Protein AF-0000000067175790 (afdb_homodimer)

Radius of gyration: 25.43 Å; Cα contacts (8 Å, |Δi|>4): 1357; chains: 2; bounding box: 75×82×60 Å

InterPro domains:
  IPR002818 DJ-1/PfpI [PF01965] (13-188)
  IPR009057 Homedomain-like superfamily [SSF46689] (230-277)
  IPR009057 Homedomain-like superfamily [SSF46689] (280-329)
  IPR018060 AraC-like, DNA binding HTH domain [PF12833] (250-328)
  IPR018060 AraC-like, DNA binding HTH domain [PS01124] (231-329)
  IPR018060 AraC-like, DNA binding HTH domain [SM00342] (244-327)
  IPR029062 Class I glutamine amidotransferase-like [G3DSA:3.40.50.880] (9-217)
  IPR029062 Class I glutamine amidotransferase-like [SSF52317] (13-213)
  IPR052158 Isonitrile Hydratase and Quaternary Amine Regulator [PTHR43130] (12-290)

Structure (mmCIF, N/CA/C/O backbone):
data_AF-0000000067175790-model_v1
#
loop_
_entity.id
_entity.type
_entity.pdbx_description
1 polymer 'Transcriptional regulator, AraC family protein'
#
loop_
_atom_site.group_PDB
_atom_site.id
_atom_site.type_symbol
_atom_site.label_atom_id
_atom_site.label_alt_id
_atom_site.label_comp_id
_atom_site.label_asym_id
_atom_site.label_entity_id
_atom_site.label_seq_id
_atom_site.pdbx_PDB_ins_code
_atom_site.Cartn_x
_atom_site.Cartn_y
_atom_site.Cartn_z
_atom_site.occupancy
_atom_site.B_iso_or_equiv
_atom_site.auth_seq_id
_atom_site.auth_comp_id
_atom_site.auth_asym_id
_atom_site.auth_atom_id
_atom_site.pdbx_PDB_model_num
ATOM 1 N N . MET A 1 1 ? 42.75 30.438 -9.969 1 26.45 1 MET A N 1
ATOM 2 C CA . MET A 1 1 ? 42.438 29.078 -10.398 1 26.45 1 MET A CA 1
ATOM 3 C C . MET A 1 1 ? 41.281 28.5 -9.562 1 26.45 1 MET A C 1
ATOM 5 O O . MET A 1 1 ? 41.438 28.312 -8.352 1 26.45 1 MET A O 1
ATOM 9 N N . SER A 1 2 ? 40 28.797 -9.852 1 29.39 2 SER A N 1
ATOM 10 C CA . SER A 1 2 ? 38.781 28.609 -9.078 1 29.39 2 SER A CA 1
ATOM 11 C C . SER A 1 2 ? 38.531 27.141 -8.789 1 29.39 2 SER A C 1
ATOM 13 O O . SER A 1 2 ? 38.562 26.312 -9.703 1 29.39 2 SER A O 1
ATOM 15 N N . ARG A 1 3 ? 39.031 26.641 -7.672 1 29.66 3 ARG A N 1
ATOM 16 C CA . ARG A 1 3 ? 38.75 25.281 -7.246 1 29.66 3 ARG A CA 1
ATOM 17 C C . ARG A 1 3 ? 37.281 24.922 -7.504 1 29.66 3 ARG A C 1
ATOM 19 O O . ARG A 1 3 ? 36.375 25.422 -6.828 1 29.66 3 ARG A O 1
ATOM 26 N N . VAL A 1 4 ? 36.969 24.703 -8.727 1 30.41 4 VAL A N 1
ATOM 27 C CA . VAL A 1 4 ? 35.656 24.109 -8.992 1 30.41 4 VAL A CA 1
ATOM 28 C C . VAL A 1 4 ? 35.438 22.922 -8.07 1 30.41 4 VAL A C 1
ATOM 30 O O . VAL A 1 4 ? 36.219 21.969 -8.078 1 30.41 4 VAL A O 1
ATOM 33 N N . PHE A 1 5 ? 35.062 23.172 -6.832 1 32.03 5 PHE A N 1
ATOM 34 C CA . PHE A 1 5 ? 34.594 22.078 -5.992 1 32.03 5 PHE A CA 1
ATOM 35 C C . PHE A 1 5 ? 33.781 21.078 -6.805 1 32.03 5 PHE A C 1
ATOM 37 O O . PHE A 1 5 ? 32.719 21.438 -7.352 1 32.03 5 PHE A O 1
ATOM 44 N N . ASP A 1 6 ? 34.375 20.359 -7.629 1 36.12 6 ASP A N 1
ATOM 45 C CA . ASP A 1 6 ? 33.719 19.234 -8.273 1 36.12 6 ASP A CA 1
ATOM 46 C C . ASP A 1 6 ? 32.75 18.531 -7.312 1 36.12 6 ASP A C 1
ATOM 48 O O . ASP A 1 6 ? 33.188 17.891 -6.352 1 36.12 6 ASP A O 1
ATOM 52 N N . THR A 1 7 ? 31.844 19.172 -6.68 1 39.25 7 THR A N 1
ATOM 53 C CA . THR A 1 7 ? 30.859 18.547 -5.805 1 39.25 7 THR A CA 1
ATOM 54 C C . THR A 1 7 ? 30.406 17.203 -6.367 1 39.25 7 THR A C 1
ATOM 56 O O . THR A 1 7 ? 29.75 17.141 -7.41 1 39.25 7 THR A O 1
ATOM 59 N N . GLU A 1 8 ? 31.203 16.234 -6.465 1 45.78 8 GLU A N 1
ATOM 60 C CA . GLU A 1 8 ? 30.828 14.867 -6.828 1 45.78 8 GLU A CA 1
ATOM 61 C C . GLU A 1 8 ? 29.422 14.523 -6.324 1 45.78 8 GLU A C 1
ATOM 63 O O . GLU A 1 8 ? 29.172 14.562 -5.121 1 45.78 8 GLU A O 1
ATOM 68 N N . VAL A 1 9 ? 28.484 14.914 -6.934 1 51.66 9 VAL A N 1
ATOM 69 C CA . VAL A 1 9 ? 27.094 14.664 -6.582 1 51.66 9 VAL A CA 1
ATOM 70 C C . VAL A 1 9 ? 26.875 13.18 -6.328 1 51.66 9 VAL A C 1
ATOM 72 O O . VAL A 1 9 ? 27.062 12.352 -7.227 1 51.66 9 VAL A O 1
ATOM 75 N N . VAL A 1 10 ? 27.078 12.562 -5.062 1 71.31 10 VAL A N 1
ATOM 76 C CA . VAL A 1 10 ? 26.984 11.164 -4.664 1 71.31 10 VAL A CA 1
ATOM 77 C C . VAL A 1 10 ? 25.531 10.797 -4.379 1 71.31 10 VAL A C 1
ATOM 79 O O . VAL A 1 10 ? 24.766 11.625 -3.875 1 71.31 10 VAL A O 1
ATOM 82 N N . THR A 1 11 ? 25.031 9.672 -4.961 1 87.94 11 THR A N 1
ATOM 83 C CA . THR A 1 11 ? 23.719 9.125 -4.703 1 87.94 11 THR A CA 1
ATOM 84 C C . THR A 1 11 ? 23.484 8.938 -3.205 1 87.94 11 THR A C 1
ATOM 86 O O . THR A 1 11 ? 24.438 8.844 -2.434 1 87.94 11 THR A O 1
ATOM 89 N N . ARG A 1 12 ? 22.359 9.125 -2.746 1 95.31 12 ARG A N 1
ATOM 90 C CA . ARG A 1 12 ? 22 8.867 -1.358 1 95.31 12 ARG A CA 1
ATOM 91 C C . ARG A 1 12 ? 21.859 7.375 -1.098 1 95.31 12 ARG A C 1
ATOM 93 O O . ARG A 1 12 ? 21.016 6.707 -1.711 1 95.31 12 ARG A O 1
ATOM 100 N N . SER A 1 13 ? 22.672 6.879 -0.201 1 97.12 13 SER A N 1
ATOM 101 C CA . SER A 1 13 ? 22.641 5.461 0.135 1 97.12 13 SER A CA 1
ATOM 102 C C . SER A 1 13 ? 21.547 5.152 1.146 1 97.12 13 SER A C 1
ATOM 104 O O . SER A 1 13 ? 21.531 5.699 2.252 1 97.12 13 SER A O 1
ATOM 106 N N . VAL A 1 14 ? 20.578 4.32 0.778 1 98.19 14 VAL A N 1
ATOM 107 C CA . VAL A 1 14 ? 19.531 3.828 1.665 1 98.19 14 VAL A CA 1
ATOM 108 C C . VAL A 1 14 ? 19.781 2.363 2.008 1 98.19 14 VAL A C 1
ATOM 110 O O . VAL A 1 14 ? 19.844 1.512 1.118 1 98.19 14 VAL A O 1
ATOM 113 N N . VAL A 1 15 ? 19.938 2.047 3.303 1 98.06 15 VAL A N 1
ATOM 114 C CA . VAL A 1 15 ? 20.172 0.677 3.75 1 98.06 15 VAL A CA 1
ATOM 115 C C . VAL A 1 15 ? 18.953 0.162 4.5 1 98.06 15 VAL A C 1
ATOM 117 O O . VAL A 1 15 ? 18.562 0.715 5.531 1 98.06 15 VAL A O 1
ATOM 120 N N . ILE A 1 16 ? 18.328 -0.859 3.977 1 98.31 16 ILE A N 1
ATOM 121 C CA . ILE A 1 16 ? 17.25 -1.564 4.66 1 98.31 16 ILE A CA 1
ATOM 122 C C . ILE A 1 16 ? 17.812 -2.766 5.414 1 98.31 16 ILE A C 1
ATOM 124 O O . ILE A 1 16 ? 18.422 -3.656 4.809 1 98.31 16 ILE A O 1
ATOM 128 N N . LEU A 1 17 ? 17.609 -2.785 6.707 1 97.44 17 LEU A N 1
ATOM 129 C CA . LEU A 1 17 ? 18.156 -3.84 7.547 1 97.44 17 LEU A CA 1
ATOM 130 C C . LEU A 1 17 ? 17.219 -5.027 7.633 1 97.44 17 LEU A C 1
ATOM 132 O O . LEU A 1 17 ? 16.188 -4.957 8.305 1 97.44 17 LEU A O 1
ATOM 136 N N . GLY A 1 18 ? 17.625 -6.109 7.016 1 97 18 GLY A N 1
ATOM 137 C CA . GLY A 1 18 ? 16.859 -7.336 7.082 1 97 18 GLY A CA 1
ATOM 138 C C . GLY A 1 18 ? 17.312 -8.273 8.18 1 97 18 GLY A C 1
ATOM 139 O O . GLY A 1 18 ? 18.453 -8.188 8.641 1 97 18 GLY A O 1
ATOM 140 N N . TYR A 1 19 ? 16.453 -9.109 8.602 1 96.38 19 TYR A N 1
ATOM 141 C CA . TYR A 1 19 ? 16.703 -10.188 9.547 1 96.38 19 TYR A CA 1
ATOM 142 C C . TYR A 1 19 ? 15.672 -11.297 9.391 1 96.38 19 TYR A C 1
ATOM 144 O O . TYR A 1 19 ? 14.727 -11.172 8.609 1 96.38 19 TYR A O 1
ATOM 152 N N . SER A 1 20 ? 15.914 -12.414 10.094 1 95.56 20 SER A N 1
ATOM 153 C CA . SER A 1 20 ? 14.945 -13.508 10.047 1 95.56 20 SER A CA 1
ATOM 154 C C . SER A 1 20 ? 13.625 -13.102 10.688 1 95.56 20 SER A C 1
ATOM 156 O O . SER A 1 20 ? 13.602 -12.562 11.797 1 95.56 20 SER A O 1
ATOM 158 N N . GLY A 1 21 ? 12.562 -13.312 9.93 1 95.75 21 GLY A N 1
ATOM 159 C CA . GLY A 1 21 ? 11.242 -13.016 10.461 1 95.75 21 GLY A CA 1
ATOM 160 C C . GLY A 1 21 ? 10.766 -11.617 10.117 1 95.75 21 GLY A C 1
ATOM 161 O O . GLY A 1 21 ? 9.867 -11.086 10.773 1 95.75 21 GLY A O 1
ATOM 162 N N . VAL A 1 22 ? 11.375 -11 9.109 1 96.75 22 VAL A N 1
ATOM 163 C CA . VAL A 1 22 ? 10.953 -9.664 8.695 1 96.75 22 VAL A CA 1
ATOM 164 C C . VAL A 1 22 ? 9.57 -9.734 8.062 1 96.75 22 VAL A C 1
ATOM 166 O O . VAL A 1 22 ? 9.156 -10.789 7.57 1 96.75 22 VAL A O 1
ATOM 169 N N . GLN A 1 23 ? 8.789 -8.656 8.219 1 96.88 23 GLN A N 1
ATOM 170 C CA . GLN A 1 23 ? 7.57 -8.477 7.43 1 96.88 23 GLN A CA 1
ATOM 171 C C . GLN A 1 23 ? 7.891 -7.992 6.02 1 96.88 23 GLN A C 1
ATOM 173 O O . GLN A 1 23 ? 8.508 -6.938 5.844 1 96.88 23 GLN A O 1
ATOM 178 N N . ALA A 1 24 ? 7.48 -8.703 5.059 1 97.44 24 ALA A N 1
ATOM 179 C CA . ALA A 1 24 ? 7.914 -8.461 3.686 1 97.44 24 ALA A CA 1
ATOM 180 C C . ALA A 1 24 ? 7.535 -7.055 3.232 1 97.44 24 ALA A C 1
ATOM 182 O O . ALA A 1 24 ? 8.383 -6.305 2.74 1 97.44 24 ALA A O 1
ATOM 183 N N . LEU A 1 25 ? 6.324 -6.645 3.453 1 96.25 25 LEU A N 1
ATOM 184 C CA . LEU A 1 25 ? 5.84 -5.352 2.979 1 96.25 25 LEU A CA 1
ATOM 185 C C . LEU A 1 25 ? 6.535 -4.211 3.711 1 96.25 25 LEU A C 1
ATOM 187 O O . LEU A 1 25 ? 6.648 -3.104 3.182 1 96.25 25 LEU A O 1
ATOM 191 N N . ASP A 1 26 ? 7.027 -4.449 4.961 1 97.38 26 ASP A N 1
ATOM 192 C CA . ASP A 1 26 ? 7.773 -3.436 5.699 1 97.38 26 ASP A CA 1
ATOM 193 C C . ASP A 1 26 ? 9.07 -3.076 4.977 1 97.38 26 ASP A C 1
ATOM 195 O O . ASP A 1 26 ? 9.578 -1.96 5.117 1 97.38 26 ASP A O 1
ATOM 199 N N . LEU A 1 27 ? 9.531 -4.039 4.324 1 96.5 27 LEU A N 1
ATOM 200 C CA . LEU A 1 27 ? 10.812 -3.904 3.635 1 96.5 27 LEU A CA 1
ATOM 201 C C . LEU A 1 27 ? 10.609 -3.441 2.197 1 96.5 27 LEU A C 1
ATOM 203 O O . LEU A 1 27 ? 11.242 -2.48 1.754 1 96.5 27 LEU A O 1
ATOM 207 N N . VAL A 1 28 ? 9.742 -4.059 1.49 1 97.69 28 VAL A N 1
ATOM 208 C CA . VAL A 1 28 ? 9.594 -3.885 0.05 1 97.69 28 VAL A CA 1
ATOM 209 C C . VAL A 1 28 ? 8.875 -2.564 -0.237 1 97.69 28 VAL A C 1
ATOM 211 O O . VAL A 1 28 ? 9.164 -1.901 -1.237 1 97.69 28 VAL A O 1
ATOM 214 N N . GLY A 1 29 ? 7.945 -2.146 0.664 1 96.5 29 GLY A N 1
ATOM 215 C CA . GLY A 1 29 ? 7.281 -0.863 0.498 1 96.5 29 GLY A CA 1
ATOM 216 C C . GLY A 1 29 ? 8.25 0.29 0.32 1 96.5 29 GLY A C 1
ATOM 217 O O . GLY A 1 29 ? 8.312 0.897 -0.751 1 96.5 29 GLY A O 1
ATOM 218 N N . PRO A 1 30 ? 9.047 0.561 1.357 1 97.69 30 PRO A N 1
ATOM 219 C CA . PRO A 1 30 ? 10.047 1.625 1.237 1 97.69 30 PRO A CA 1
ATOM 220 C C . PRO A 1 30 ? 11.039 1.376 0.104 1 97.69 30 PRO A C 1
ATOM 222 O O . PRO A 1 30 ? 11.445 2.316 -0.585 1 97.69 30 PRO A O 1
ATOM 225 N N . PHE A 1 31 ? 11.438 0.1 -0.126 1 98.19 31 PHE A N 1
ATOM 226 C CA . PHE A 1 31 ? 12.375 -0.236 -1.193 1 98.19 31 PHE A CA 1
ATOM 227 C C . PHE A 1 31 ? 11.859 0.267 -2.539 1 98.19 31 PHE A C 1
ATOM 229 O O . PHE A 1 31 ? 12.586 0.954 -3.264 1 98.19 31 PHE A O 1
ATOM 236 N N . ASP A 1 32 ? 10.617 -0.048 -2.854 1 97.06 32 ASP A N 1
ATOM 237 C CA . ASP A 1 32 ? 10.047 0.306 -4.152 1 97.06 32 ASP A CA 1
ATOM 238 C C . ASP A 1 32 ? 9.82 1.812 -4.258 1 97.06 32 ASP A C 1
ATOM 240 O O . ASP A 1 32 ? 9.922 2.385 -5.348 1 97.06 32 ASP A O 1
ATOM 244 N N . VAL A 1 33 ? 9.531 2.49 -3.125 1 96.06 33 VAL A N 1
ATOM 245 C CA . VAL A 1 33 ? 9.367 3.938 -3.162 1 96.06 33 VAL A CA 1
ATOM 246 C C . VAL A 1 33 ? 10.695 4.605 -3.496 1 96.06 33 VAL A C 1
ATOM 248 O O . VAL A 1 33 ? 10.781 5.398 -4.438 1 96.06 33 VAL A O 1
ATOM 251 N N . PHE A 1 34 ? 11.773 4.277 -2.787 1 98.12 34 PHE A N 1
ATOM 252 C CA . PHE A 1 34 ? 13.062 4.918 -3 1 98.12 34 PHE A CA 1
ATOM 253 C C . PHE A 1 34 ? 13.625 4.566 -4.375 1 98.12 34 PHE A C 1
ATOM 255 O O . PHE A 1 34 ? 14.18 5.422 -5.062 1 98.12 34 PHE A O 1
ATOM 262 N N . THR A 1 35 ? 13.5 3.328 -4.75 1 97.69 35 THR A N 1
ATOM 263 C CA . THR A 1 35 ? 14.023 2.941 -6.055 1 97.69 35 THR A CA 1
ATOM 264 C C . THR A 1 35 ? 13.172 3.52 -7.18 1 97.69 35 THR A C 1
ATOM 266 O O . THR A 1 35 ? 13.688 3.852 -8.25 1 97.69 35 THR A O 1
ATOM 269 N N . GLY A 1 36 ? 11.812 3.576 -6.93 1 95.75 36 GLY A N 1
ATOM 270 C CA . GLY A 1 36 ? 10.969 4.277 -7.883 1 95.75 36 GLY A CA 1
ATOM 271 C C . GLY A 1 36 ? 11.375 5.723 -8.094 1 95.75 36 GLY A C 1
ATOM 272 O O . GLY A 1 36 ? 11.406 6.203 -9.227 1 95.75 36 GLY A O 1
ATOM 273 N N . ALA A 1 37 ? 11.672 6.402 -7.023 1 96.06 37 ALA A N 1
ATOM 274 C CA . ALA A 1 37 ? 12.156 7.777 -7.113 1 96.06 37 ALA A CA 1
ATOM 275 C C . ALA A 1 37 ? 13.469 7.848 -7.887 1 96.06 37 ALA A C 1
ATOM 277 O O . ALA A 1 37 ? 13.672 8.75 -8.711 1 96.06 37 ALA A O 1
ATOM 278 N N . ALA A 1 38 ? 14.336 6.887 -7.637 1 96.81 38 ALA A N 1
ATOM 279 C CA . ALA A 1 38 ? 15.625 6.848 -8.328 1 96.81 38 ALA A CA 1
ATOM 280 C C . ALA A 1 38 ? 15.438 6.699 -9.836 1 96.81 38 ALA A C 1
ATOM 282 O O . ALA A 1 38 ? 16.094 7.379 -10.617 1 96.81 38 ALA A O 1
ATOM 283 N N . LEU A 1 39 ? 14.57 5.816 -10.211 1 94.25 39 LEU A N 1
ATOM 284 C CA . LEU A 1 39 ? 14.297 5.598 -11.625 1 94.25 39 LEU A CA 1
ATOM 285 C C . LEU A 1 39 ? 13.711 6.855 -12.266 1 94.25 39 LEU A C 1
ATOM 287 O O . LEU A 1 39 ? 14.086 7.223 -13.383 1 94.25 39 LEU A O 1
ATOM 291 N N . TRP A 1 40 ? 12.797 7.469 -11.547 1 90.62 40 TRP A N 1
ATOM 292 C CA . TRP A 1 40 ? 12.195 8.695 -12.062 1 90.62 40 TRP A CA 1
ATOM 293 C C . TRP A 1 40 ? 13.242 9.781 -12.25 1 90.62 40 TRP A C 1
ATOM 295 O O . TRP A 1 40 ? 13.281 10.438 -13.297 1 90.62 40 TRP A O 1
ATOM 305 N N . LEU A 1 41 ? 14.078 9.945 -11.297 1 92.75 41 LEU A N 1
ATOM 306 C CA . LEU A 1 41 ? 15.125 10.969 -11.344 1 92.75 41 LEU A CA 1
ATOM 307 C C . LEU A 1 41 ? 16.109 10.68 -12.469 1 92.75 41 LEU A C 1
ATOM 309 O O . LEU A 1 41 ? 16.562 11.602 -13.156 1 92.75 41 LEU A O 1
ATOM 313 N N . ALA A 1 42 ? 16.453 9.453 -12.617 1 92.31 42 ALA A N 1
ATOM 314 C CA . ALA A 1 42 ? 17.328 9.07 -13.719 1 92.31 42 ALA A CA 1
ATOM 315 C C . ALA A 1 42 ? 16.703 9.453 -15.062 1 92.31 42 ALA A C 1
ATOM 317 O O . ALA A 1 42 ? 17.406 9.914 -15.969 1 92.31 42 ALA A O 1
ATOM 318 N N . GLY A 1 43 ? 15.414 9.203 -15.203 1 89.19 43 GLY A N 1
ATOM 319 C CA . GLY A 1 43 ? 14.719 9.578 -16.422 1 89.19 43 GLY A CA 1
ATOM 320 C C . GLY A 1 43 ? 14.758 11.07 -16.688 1 89.19 43 GLY A C 1
ATOM 321 O O . GLY A 1 43 ? 14.617 11.508 -17.844 1 89.19 43 GLY A O 1
ATOM 322 N N . GLN A 1 44 ? 15.055 11.844 -15.625 1 86.44 44 GLN A N 1
ATOM 323 C CA . GLN A 1 44 ? 15.125 13.297 -15.742 1 86.44 44 GLN A CA 1
ATOM 324 C C . GLN A 1 44 ? 16.578 13.766 -15.844 1 86.44 44 GLN A C 1
ATOM 326 O O . GLN A 1 44 ? 16.844 14.969 -15.773 1 86.44 44 GLN A O 1
ATOM 331 N N . GLY A 1 45 ? 17.453 12.828 -15.914 1 89.75 45 GLY A N 1
ATOM 332 C CA . GLY A 1 45 ? 18.875 13.172 -15.992 1 89.75 45 GLY A CA 1
ATOM 333 C C . GLY A 1 45 ? 19.469 13.578 -14.656 1 89.75 45 GLY A C 1
ATOM 334 O O . GLY A 1 45 ? 20.5 14.25 -14.609 1 89.75 45 GLY A O 1
ATOM 335 N N . ARG A 1 46 ? 18.812 13.234 -13.586 1 91.56 46 ARG A N 1
ATOM 336 C CA . ARG A 1 46 ? 19.25 13.594 -12.242 1 91.56 46 ARG A CA 1
ATOM 337 C C . ARG A 1 46 ? 19.688 12.359 -11.461 1 91.56 46 ARG A C 1
ATOM 339 O O . ARG A 1 46 ? 19.406 12.25 -10.266 1 91.56 46 ARG A O 1
ATOM 346 N N . GLU A 1 47 ? 20.281 11.406 -12.109 1 89 47 GLU A N 1
ATOM 347 C CA . GLU A 1 47 ? 20.656 10.141 -11.5 1 89 47 GLU A CA 1
ATOM 348 C C . GLU A 1 47 ? 21.672 10.344 -10.375 1 89 47 GLU A C 1
ATOM 350 O O . GLU A 1 47 ? 21.719 9.555 -9.43 1 89 47 GLU A O 1
ATOM 355 N N . GLN A 1 48 ? 22.375 11.352 -10.414 1 87.5 48 GLN A N 1
ATOM 356 C CA . GLN A 1 48 ? 23.391 11.609 -9.406 1 87.5 48 GLN A CA 1
ATOM 357 C C . GLN A 1 48 ? 22.766 12.016 -8.078 1 87.5 48 GLN A C 1
ATOM 359 O O . GLN A 1 48 ? 23.422 11.945 -7.031 1 87.5 48 GLN A O 1
ATOM 364 N N . GLN A 1 49 ? 21.562 12.438 -8.094 1 87.38 49 GLN A N 1
ATOM 365 C CA . GLN A 1 49 ? 20.859 12.867 -6.891 1 87.38 49 GLN A CA 1
ATOM 366 C C . GLN A 1 49 ? 19.953 11.758 -6.367 1 87.38 49 GLN A C 1
ATOM 368 O O . GLN A 1 49 ? 19.266 11.945 -5.359 1 87.38 49 GLN A O 1
ATOM 373 N N . ALA A 1 50 ? 20.031 10.664 -7.031 1 93.38 50 ALA A N 1
ATOM 374 C CA . ALA A 1 50 ? 19.047 9.617 -6.754 1 93.38 50 ALA A CA 1
ATOM 375 C C . ALA A 1 50 ? 19.469 8.758 -5.57 1 93.38 50 ALA A C 1
ATOM 377 O O . ALA A 1 50 ? 20.312 9.172 -4.766 1 93.38 50 ALA A O 1
ATOM 378 N N . TYR A 1 51 ? 18.734 7.707 -5.348 1 97.31 51 TYR A N 1
ATOM 379 C CA . TYR A 1 51 ? 19 6.789 -4.246 1 97.31 51 TYR A CA 1
ATOM 380 C C . TYR A 1 51 ? 19.672 5.516 -4.746 1 97.31 51 TYR A C 1
ATOM 382 O O . TYR A 1 51 ? 19.406 5.066 -5.863 1 97.31 51 TYR A O 1
ATOM 390 N N . THR A 1 52 ? 20.594 4.992 -3.982 1 96.5 52 THR A N 1
ATOM 391 C CA . THR A 1 52 ? 21.031 3.602 -4.062 1 96.5 52 THR A CA 1
ATOM 392 C C . THR A 1 52 ? 20.531 2.809 -2.857 1 96.5 52 THR A C 1
ATOM 394 O O . THR A 1 52 ? 20.875 3.117 -1.716 1 96.5 52 THR A O 1
ATOM 397 N N . VAL A 1 53 ? 19.703 1.802 -3.123 1 97.69 53 VAL A N 1
ATOM 398 C CA . VAL A 1 53 ? 19.047 1.077 -2.041 1 97.69 53 VAL A CA 1
ATOM 399 C C . VAL A 1 53 ? 19.641 -0.323 -1.92 1 97.69 53 VAL A C 1
ATOM 401 O O . VAL A 1 53 ? 19.766 -1.043 -2.914 1 97.69 53 VAL A O 1
ATOM 404 N N . THR A 1 54 ? 19.969 -0.712 -0.726 1 96.19 54 THR A N 1
ATOM 405 C CA . THR A 1 54 ? 20.562 -2.025 -0.47 1 96.19 54 THR A CA 1
ATOM 406 C C . THR A 1 54 ? 19.828 -2.727 0.672 1 96.19 54 THR A C 1
ATOM 408 O O . THR A 1 54 ? 19.531 -2.109 1.694 1 96.19 54 THR A O 1
ATOM 411 N N . LEU A 1 55 ? 19.5 -3.969 0.449 1 97.88 55 LEU A N 1
ATOM 412 C CA . LEU A 1 55 ? 19.047 -4.832 1.535 1 97.88 55 LEU A CA 1
ATOM 413 C C . LEU A 1 55 ? 20.234 -5.539 2.191 1 97.88 55 LEU A C 1
ATOM 415 O O . LEU A 1 55 ? 20.984 -6.262 1.524 1 97.88 55 LEU A O 1
ATOM 419 N N . ALA A 1 56 ? 20.359 -5.273 3.443 1 97 56 ALA A N 1
ATOM 420 C CA . ALA A 1 56 ? 21.484 -5.875 4.16 1 97 56 ALA A CA 1
ATOM 421 C C . ALA A 1 56 ? 20.984 -6.785 5.281 1 97 56 ALA A C 1
ATOM 423 O O . ALA A 1 56 ? 20.016 -6.461 5.973 1 97 56 ALA A O 1
ATOM 424 N N . SER A 1 57 ? 21.594 -7.922 5.43 1 93.75 57 SER A N 1
ATOM 425 C CA . SER A 1 57 ? 21.328 -8.82 6.547 1 93.75 57 SER A CA 1
ATOM 426 C C . SER A 1 57 ? 22.078 -8.383 7.801 1 93.75 57 SER A C 1
ATOM 428 O O . SER A 1 57 ? 23.312 -8.469 7.859 1 93.75 57 SER A O 1
ATOM 430 N N . ALA A 1 58 ? 21.328 -8.008 8.734 1 81.69 58 ALA A N 1
ATOM 431 C CA . ALA A 1 58 ? 21.875 -7.398 9.938 1 81.69 58 ALA A CA 1
ATOM 432 C C . ALA A 1 58 ? 22.828 -8.359 10.648 1 81.69 58 ALA A C 1
ATOM 434 O O . ALA A 1 58 ? 23.844 -7.934 11.219 1 81.69 58 ALA A O 1
ATOM 435 N N . ASP A 1 59 ? 22.484 -9.617 10.617 1 78.88 59 ASP A N 1
ATOM 436 C CA . ASP A 1 59 ? 23.203 -10.617 11.398 1 78.88 59 ASP A CA 1
ATOM 437 C C . ASP A 1 59 ? 23.875 -11.648 10.492 1 78.88 59 ASP A C 1
ATOM 439 O O . ASP A 1 59 ? 24.359 -12.672 10.969 1 78.88 59 ASP A O 1
ATOM 443 N N . GLY A 1 60 ? 23.859 -11.492 9.195 1 79.94 60 GLY A N 1
ATOM 444 C CA . GLY A 1 60 ? 24.438 -12.43 8.25 1 79.94 60 GLY A CA 1
ATOM 445 C C . GLY A 1 60 ? 23.531 -13.602 7.938 1 79.94 60 GLY A C 1
ATOM 446 O O . GLY A 1 60 ? 23.828 -14.422 7.066 1 79.94 60 GLY A O 1
ATOM 447 N N . ALA A 1 61 ? 22.422 -13.68 8.68 1 84.06 61 ALA A N 1
ATOM 448 C CA . ALA A 1 61 ? 21.422 -14.711 8.414 1 84.06 61 ALA A CA 1
ATOM 449 C C . ALA A 1 61 ? 20.547 -14.336 7.223 1 84.06 61 ALA A C 1
ATOM 451 O O . ALA A 1 61 ? 20.469 -13.164 6.852 1 84.06 61 ALA A O 1
ATOM 452 N N . PRO A 1 62 ? 20.016 -15.383 6.633 1 88.44 62 PRO A N 1
ATOM 453 C CA . PRO A 1 62 ? 19.078 -15.094 5.547 1 88.44 62 PRO A CA 1
ATOM 454 C C . PRO A 1 62 ? 17.922 -14.195 5.988 1 88.44 62 PRO A C 1
ATOM 456 O O . PRO A 1 62 ? 17.438 -14.312 7.117 1 88.44 62 PRO A O 1
ATOM 459 N N . VAL A 1 63 ? 17.578 -13.266 5.16 1 96.31 63 VAL A N 1
ATOM 460 C CA . VAL A 1 63 ? 16.406 -12.445 5.395 1 96.31 63 VAL A CA 1
ATOM 461 C C . VAL A 1 63 ? 15.148 -13.219 4.98 1 96.31 63 VAL A C 1
ATOM 463 O O . VAL A 1 63 ? 14.852 -13.336 3.789 1 96.31 63 VAL A O 1
ATOM 466 N N . THR A 1 64 ? 14.461 -13.711 6.016 1 96.5 64 THR A N 1
ATOM 467 C CA . THR A 1 64 ? 13.297 -14.555 5.777 1 96.5 64 THR A CA 1
ATOM 468 C C . THR A 1 64 ? 12.055 -13.961 6.441 1 96.5 64 THR A C 1
ATOM 470 O O . THR A 1 64 ? 12.164 -13.117 7.332 1 96.5 64 THR A O 1
ATOM 473 N N . THR A 1 65 ? 10.938 -14.328 5.945 1 96.31 65 THR A N 1
ATOM 474 C CA . THR A 1 65 ? 9.664 -13.977 6.566 1 96.31 65 THR A CA 1
ATOM 475 C C . THR A 1 65 ? 9.086 -15.164 7.332 1 96.31 65 THR A C 1
ATOM 477 O O . THR A 1 65 ? 9.508 -16.312 7.117 1 96.31 65 THR A O 1
ATOM 480 N N . LEU A 1 66 ? 8.18 -14.859 8.234 1 93.12 66 LEU A N 1
ATOM 481 C CA . LEU A 1 66 ? 7.477 -15.93 8.922 1 93.12 66 LEU A CA 1
ATOM 482 C C . LEU A 1 66 ? 6.715 -16.812 7.938 1 93.12 66 LEU A C 1
ATOM 484 O O . LEU A 1 66 ? 6.559 -18.016 8.164 1 93.12 66 LEU A O 1
ATOM 488 N N . THR A 1 67 ? 6.387 -16.25 6.781 1 92.31 67 THR A N 1
ATOM 489 C CA . THR A 1 67 ? 5.402 -16.891 5.91 1 92.31 67 THR A CA 1
ATOM 490 C C . THR A 1 67 ? 6.086 -17.531 4.703 1 92.31 67 THR A C 1
ATOM 492 O O . THR A 1 67 ? 5.422 -17.922 3.742 1 92.31 67 THR A O 1
ATOM 495 N N . GLY A 1 68 ? 7.387 -17.578 4.727 1 93.12 68 GLY A N 1
ATOM 496 C CA . GLY A 1 68 ? 8.055 -18.453 3.775 1 93.12 68 GLY A CA 1
ATOM 497 C C . GLY A 1 68 ? 8.789 -17.688 2.682 1 93.12 68 GLY A C 1
ATOM 498 O O . GLY A 1 68 ? 9.594 -18.266 1.949 1 93.12 68 GLY A O 1
ATOM 499 N N . LEU A 1 69 ? 8.57 -16.375 2.543 1 95.69 69 LEU A N 1
ATOM 500 C CA . LEU A 1 69 ? 9.289 -15.602 1.547 1 95.69 69 LEU A CA 1
ATOM 501 C C . LEU A 1 69 ? 10.711 -15.305 2.016 1 95.69 69 LEU A C 1
ATOM 503 O O . LEU A 1 69 ? 10.93 -14.977 3.184 1 95.69 69 LEU A O 1
ATOM 507 N N . GLU A 1 70 ? 11.664 -15.445 1.102 1 96.06 70 GLU A N 1
ATOM 508 C CA . GLU A 1 70 ? 13.07 -15.234 1.422 1 96.06 70 GLU A CA 1
ATOM 509 C C . GLU A 1 70 ? 13.719 -14.266 0.44 1 96.06 70 GLU A C 1
ATOM 511 O O . GLU A 1 70 ? 13.469 -14.328 -0.764 1 96.06 70 GLU A O 1
ATOM 516 N N . PHE A 1 71 ? 14.578 -13.398 0.979 1 96.94 71 PHE A N 1
ATOM 517 C CA . PHE A 1 71 ? 15.289 -12.398 0.197 1 96.94 71 PHE A CA 1
ATOM 518 C C . PHE A 1 71 ? 16.781 -12.664 0.207 1 96.94 71 PHE A C 1
ATOM 520 O O . PHE A 1 71 ? 17.344 -13.102 1.219 1 96.94 71 PHE A O 1
ATOM 527 N N . VAL A 1 72 ? 17.422 -12.352 -0.854 1 95.25 72 VAL A N 1
ATOM 528 C CA . VAL A 1 72 ? 18.875 -12.305 -0.868 1 95.25 72 VAL A CA 1
ATOM 529 C C . VAL A 1 72 ? 19.359 -10.961 -0.333 1 95.25 72 VAL A C 1
ATOM 531 O O . VAL A 1 72 ? 18.812 -9.914 -0.703 1 95.25 72 VAL A O 1
ATOM 534 N N . ALA A 1 73 ? 20.281 -11 0.529 1 95.94 73 ALA A N 1
ATOM 535 C CA . ALA A 1 73 ? 20.734 -9.766 1.168 1 95.94 73 ALA A CA 1
ATOM 536 C C . ALA A 1 73 ? 22.266 -9.656 1.129 1 95.94 73 ALA A C 1
ATOM 538 O O . ALA A 1 73 ? 22.953 -10.672 1.08 1 95.94 73 ALA A O 1
ATOM 539 N N . ALA A 1 74 ? 22.766 -8.461 1.106 1 94.94 74 ALA A N 1
ATOM 540 C CA . ALA A 1 74 ? 24.188 -8.164 1.237 1 94.94 74 ALA A CA 1
ATOM 541 C C . ALA A 1 74 ? 24.609 -8.078 2.705 1 94.94 74 ALA A C 1
ATOM 543 O O . ALA A 1 74 ? 23.75 -7.973 3.59 1 94.94 74 ALA A O 1
ATOM 544 N N . PRO A 1 75 ? 25.891 -8.219 2.916 1 92.94 75 PRO A N 1
ATOM 545 C CA . PRO A 1 75 ? 26.344 -7.891 4.27 1 92.94 75 PRO A CA 1
ATOM 546 C C . PRO A 1 75 ? 26.109 -6.422 4.629 1 92.94 75 PRO A C 1
ATOM 548 O O . PRO A 1 75 ? 26.062 -5.566 3.742 1 92.94 75 PRO A O 1
ATOM 551 N N . PRO A 1 76 ? 25.891 -6.227 5.91 1 91.38 76 PRO A N 1
ATOM 552 C CA . PRO A 1 76 ? 25.734 -4.816 6.273 1 91.38 76 PRO A CA 1
ATOM 553 C C . PRO A 1 76 ? 26.953 -3.975 5.941 1 91.38 76 PRO A C 1
ATOM 555 O O . PRO A 1 76 ? 28.094 -4.422 6.145 1 91.38 76 PRO A O 1
ATOM 558 N N . PRO A 1 77 ? 26.719 -2.826 5.422 1 92.75 77 PRO A N 1
ATOM 559 C CA . PRO A 1 77 ? 27.859 -1.945 5.152 1 92.75 77 PRO A CA 1
ATOM 560 C C . PRO A 1 77 ? 28.484 -1.392 6.43 1 92.75 77 PRO A C 1
ATOM 562 O O . PRO A 1 77 ? 27.969 -1.598 7.523 1 92.75 77 PRO A O 1
ATOM 565 N N . ASP A 1 78 ? 29.625 -0.737 6.219 1 94.75 78 ASP A N 1
ATOM 566 C CA . ASP A 1 78 ? 30.25 -0.027 7.328 1 94.75 78 ASP A CA 1
ATOM 567 C C . ASP A 1 78 ? 29.297 1.009 7.926 1 94.75 78 ASP A C 1
ATOM 569 O O . ASP A 1 78 ? 28.891 1.949 7.242 1 94.75 78 ASP A O 1
ATOM 573 N N . PRO A 1 79 ? 28.922 0.748 9.195 1 95.12 79 PRO A N 1
ATOM 574 C CA . PRO A 1 79 ? 27.969 1.67 9.805 1 95.12 79 PRO A CA 1
ATOM 575 C C . PRO A 1 79 ? 28.5 3.098 9.914 1 95.12 79 PRO A C 1
ATOM 577 O O . PRO A 1 79 ? 27.734 4.039 10.102 1 95.12 79 PRO A O 1
ATOM 580 N N . CYS A 1 80 ? 29.797 3.307 9.789 1 95.5 80 CYS A N 1
ATOM 581 C CA . CYS A 1 80 ? 30.391 4.633 9.844 1 95.5 80 CYS A CA 1
ATOM 582 C C . CYS A 1 80 ? 30.547 5.227 8.453 1 95.5 80 CYS A C 1
ATOM 584 O O . CYS A 1 80 ? 31.062 6.336 8.297 1 95.5 80 CYS A O 1
ATOM 586 N N . GLY A 1 81 ? 30.125 4.477 7.5 1 92.88 81 GLY A N 1
ATOM 587 C CA . GLY A 1 81 ? 30.25 4.926 6.121 1 92.88 81 GLY A CA 1
ATOM 588 C C . GLY A 1 81 ? 29.203 5.953 5.734 1 92.88 81 GLY A C 1
ATOM 589 O O . GLY A 1 81 ? 28.547 6.535 6.598 1 92.88 81 GLY A O 1
ATOM 590 N N . ASP A 1 82 ? 29.094 6.219 4.438 1 93 82 ASP A N 1
ATOM 591 C CA . ASP A 1 82 ? 28.234 7.273 3.922 1 93 82 ASP A CA 1
ATOM 592 C C . ASP A 1 82 ? 26.812 6.762 3.697 1 93 82 ASP A C 1
ATOM 594 O O . ASP A 1 82 ? 26.328 6.723 2.562 1 93 82 ASP A O 1
ATOM 598 N N . ILE A 1 83 ? 26.156 6.461 4.789 1 96.69 83 ILE A N 1
ATOM 599 C CA . ILE A 1 83 ? 24.766 6.059 4.742 1 96.69 83 ILE A CA 1
ATOM 600 C C . ILE A 1 83 ? 23.859 7.281 4.941 1 96.69 83 ILE A C 1
ATOM 602 O O . ILE A 1 83 ? 24.047 8.039 5.898 1 96.69 83 ILE A O 1
ATOM 606 N N . ASP A 1 84 ? 22.969 7.457 4.004 1 97.94 84 ASP A N 1
ATOM 607 C CA . ASP A 1 84 ? 22.031 8.57 4.113 1 97.94 84 ASP A CA 1
ATOM 608 C C . ASP A 1 84 ? 20.844 8.211 5 1 97.94 84 ASP A C 1
ATOM 610 O O . ASP A 1 84 ? 20.484 8.961 5.906 1 97.94 84 ASP A O 1
ATOM 614 N N . THR A 1 85 ? 20.281 7.047 4.742 1 98.5 85 THR A N 1
ATOM 615 C CA . THR A 1 85 ? 19.062 6.617 5.43 1 98.5 85 THR A CA 1
ATOM 616 C C . THR A 1 85 ? 19.172 5.156 5.852 1 98.5 85 THR A C 1
ATOM 618 O O . THR A 1 85 ? 19.562 4.297 5.055 1 98.5 85 THR A O 1
ATOM 621 N N . VAL A 1 86 ? 18.891 4.867 7.07 1 98.56 86 VAL A N 1
ATOM 622 C CA . VAL A 1 86 ? 18.734 3.504 7.559 1 98.56 86 VAL A CA 1
ATOM 623 C C . VAL A 1 86 ? 17.25 3.199 7.758 1 98.56 86 VAL A C 1
ATOM 625 O O . VAL A 1 86 ? 16.547 3.943 8.438 1 98.56 86 VAL A O 1
ATOM 628 N N . VAL A 1 87 ? 16.75 2.168 7.121 1 98.62 87 VAL A N 1
ATOM 629 C CA . VAL A 1 87 ? 15.383 1.72 7.301 1 98.62 87 VAL A CA 1
ATOM 630 C C . VAL A 1 87 ? 15.359 0.428 8.117 1 98.62 87 VAL A C 1
ATOM 632 O O . VAL A 1 87 ? 16.016 -0.551 7.754 1 98.62 87 VAL A O 1
ATOM 635 N N . ILE A 1 88 ? 14.617 0.433 9.18 1 98.44 88 ILE A N 1
ATOM 636 C CA . ILE A 1 88 ? 14.492 -0.729 10.055 1 98.44 88 ILE A CA 1
ATOM 637 C C . ILE A 1 88 ? 13.062 -1.26 10.008 1 98.44 88 ILE A C 1
ATOM 639 O O . ILE A 1 88 ? 12.18 -0.735 10.68 1 98.44 88 ILE A O 1
ATOM 643 N N . PRO A 1 89 ? 12.828 -2.334 9.234 1 98 89 PRO A N 1
ATOM 644 C CA . PRO A 1 89 ? 11.484 -2.918 9.141 1 98 89 PRO A CA 1
ATOM 645 C C . PRO A 1 89 ? 11.102 -3.713 10.391 1 98 89 PRO A C 1
ATOM 647 O O . PRO A 1 89 ? 11.953 -3.986 11.234 1 98 89 PRO A O 1
ATOM 650 N N . GLY A 1 90 ? 9.828 -4.016 10.539 1 97.38 90 GLY A N 1
ATOM 651 C CA . GLY A 1 90 ? 9.336 -4.883 11.602 1 97.38 90 GLY A CA 1
ATOM 652 C C . GLY A 1 90 ? 9.133 -6.316 11.148 1 97.38 90 GLY A C 1
ATOM 653 O O . GLY A 1 90 ? 9.594 -6.707 10.078 1 97.38 90 GLY A O 1
ATOM 654 N N . GLY A 1 91 ? 8.539 -7.055 11.977 1 95.81 91 GLY A N 1
ATOM 655 C CA . GLY A 1 91 ? 8.242 -8.469 11.789 1 95.81 91 GLY A CA 1
ATOM 656 C C . GLY A 1 91 ? 8.312 -9.266 13.078 1 95.81 91 GLY A C 1
ATOM 657 O O . GLY A 1 91 ? 8.773 -8.758 14.102 1 95.81 91 GLY A O 1
ATOM 658 N N . ILE A 1 92 ? 7.871 -10.461 12.992 1 93.88 92 ILE A N 1
ATOM 659 C CA . ILE A 1 92 ? 7.812 -11.312 14.164 1 93.88 92 ILE A CA 1
ATOM 660 C C . ILE A 1 92 ? 9.227 -11.562 14.695 1 93.88 92 ILE A C 1
ATOM 662 O O . ILE A 1 92 ? 9.414 -11.859 15.875 1 93.88 92 ILE A O 1
ATOM 666 N N . GLY A 1 93 ? 10.203 -11.375 13.883 1 95.06 93 GLY A N 1
ATOM 667 C CA . GLY A 1 93 ? 11.594 -11.609 14.258 1 95.06 93 GLY A CA 1
ATOM 668 C C . GLY A 1 93 ? 12.234 -10.422 14.945 1 95.06 93 GLY A C 1
ATOM 669 O O . GLY A 1 93 ? 13.398 -10.477 15.336 1 95.06 93 GLY A O 1
ATOM 670 N N . ALA A 1 94 ? 11.531 -9.352 15.109 1 95.75 94 ALA A N 1
ATOM 671 C CA . ALA A 1 94 ? 12.086 -8.117 15.672 1 95.75 94 ALA A CA 1
ATOM 672 C C . ALA A 1 94 ? 12.617 -8.359 17.078 1 95.75 94 ALA A C 1
ATOM 674 O O . ALA A 1 94 ? 13.648 -7.797 17.469 1 95.75 94 ALA A O 1
ATOM 675 N N . ASP A 1 95 ? 11.922 -9.18 17.828 1 96.44 95 ASP A N 1
ATOM 676 C CA . ASP A 1 95 ? 12.336 -9.453 19.203 1 96.44 95 ASP A CA 1
ATOM 677 C C . ASP A 1 95 ? 13.688 -10.172 19.234 1 96.44 95 ASP A C 1
ATOM 679 O O . ASP A 1 95 ? 14.562 -9.82 20.031 1 96.44 95 ASP A O 1
ATOM 683 N N . GLU A 1 96 ? 13.82 -11.156 18.422 1 95.12 96 GLU A N 1
ATOM 684 C CA . GLU A 1 96 ? 15.102 -11.859 18.359 1 95.12 96 GLU A CA 1
ATOM 685 C C . GLU A 1 96 ? 16.203 -10.945 17.844 1 95.12 96 GLU A C 1
ATOM 687 O O . GLU A 1 96 ? 17.328 -10.969 18.344 1 95.12 96 GLU A O 1
ATOM 692 N N . ALA A 1 97 ? 15.883 -10.156 16.828 1 95.62 97 ALA A N 1
ATOM 693 C CA . ALA A 1 97 ? 16.859 -9.227 16.266 1 95.62 97 ALA A CA 1
ATOM 694 C C . ALA A 1 97 ? 17.344 -8.234 17.312 1 95.62 97 ALA A C 1
ATOM 696 O O . ALA A 1 97 ? 18.531 -7.914 17.359 1 95.62 97 ALA A O 1
ATOM 697 N N . ARG A 1 98 ? 16.422 -7.75 18.141 1 95.94 98 ARG A N 1
ATOM 698 C CA . ARG A 1 98 ? 16.828 -6.719 19.094 1 95.94 98 ARG A CA 1
ATOM 699 C C . ARG A 1 98 ? 17.625 -7.32 20.25 1 95.94 98 ARG A C 1
ATOM 701 O O . ARG A 1 98 ? 18.234 -6.59 21.031 1 95.94 98 ARG A O 1
ATOM 708 N N . ARG A 1 99 ? 17.578 -8.609 20.422 1 95.88 99 ARG A N 1
ATOM 709 C CA . ARG A 1 99 ? 18.391 -9.281 21.438 1 95.88 99 ARG A CA 1
ATOM 710 C C . ARG A 1 99 ? 19.812 -9.531 20.938 1 95.88 99 ARG A C 1
ATOM 712 O O . ARG A 1 99 ? 20.703 -9.852 21.734 1 95.88 99 ARG A O 1
ATOM 719 N N . ASN A 1 100 ? 20 -9.453 19.672 1 95.69 100 ASN A N 1
ATOM 720 C CA . ASN A 1 100 ? 21.328 -9.594 19.078 1 95.69 100 ASN A CA 1
ATOM 721 C C . ASN A 1 100 ? 22.141 -8.32 19.219 1 95.69 100 ASN A C 1
ATOM 723 O O . ASN A 1 100 ? 21.891 -7.328 18.531 1 95.69 100 ASN A O 1
ATOM 727 N N . ARG A 1 101 ? 23.172 -8.32 20.031 1 94.94 101 ARG A N 1
ATOM 728 C CA . ARG A 1 101 ? 23.969 -7.145 20.375 1 94.94 101 ARG A CA 1
ATOM 729 C C . ARG A 1 101 ? 24.656 -6.574 19.141 1 94.94 101 ARG A C 1
ATOM 731 O O . ARG A 1 101 ? 24.828 -5.359 19.031 1 94.94 101 ARG A O 1
ATOM 738 N N . GLU A 1 102 ? 25.047 -7.449 18.234 1 93.75 102 GLU A N 1
ATOM 739 C CA . GLU A 1 102 ? 25.719 -6.988 17.031 1 93.75 102 GLU A CA 1
ATOM 740 C C . GLU A 1 102 ? 24.781 -6.141 16.172 1 93.75 102 GLU A C 1
ATOM 742 O O . GLU A 1 102 ? 25.188 -5.113 15.625 1 93.75 102 GLU A O 1
ATOM 747 N N . VAL A 1 103 ? 23.531 -6.609 16.094 1 96.38 103 VAL A N 1
ATOM 748 C CA . VAL A 1 103 ? 22.531 -5.883 15.312 1 96.38 103 VAL A CA 1
ATOM 749 C C . VAL A 1 103 ? 22.25 -4.523 15.953 1 96.38 103 VAL A C 1
ATOM 751 O O . VAL A 1 103 ? 22.297 -3.494 15.281 1 96.38 103 VAL A O 1
ATOM 754 N N . VAL A 1 104 ? 22.047 -4.492 17.219 1 97.81 104 VAL A N 1
ATOM 755 C CA . VAL A 1 104 ? 21.703 -3.273 17.938 1 97.81 104 VAL A CA 1
ATOM 756 C C . VAL A 1 104 ? 22.875 -2.305 17.906 1 97.81 104 VAL A C 1
ATOM 758 O O . VAL A 1 104 ? 22.703 -1.102 17.703 1 97.81 104 VAL A O 1
ATOM 761 N N . ASN A 1 105 ? 24.109 -2.793 18.078 1 96.44 105 ASN A N 1
ATOM 762 C CA . ASN A 1 105 ? 25.297 -1.949 18.031 1 96.44 105 ASN A CA 1
ATOM 763 C C . ASN A 1 105 ? 25.484 -1.337 16.641 1 96.44 105 ASN A C 1
ATOM 765 O O . ASN A 1 105 ? 25.891 -0.181 16.516 1 96.44 105 ASN A O 1
ATOM 769 N N . TRP A 1 106 ? 25.281 -2.143 15.641 1 96.81 106 TRP A N 1
ATOM 770 C CA . TRP A 1 106 ? 25.359 -1.614 14.281 1 96.81 106 TRP A CA 1
ATOM 771 C C . TRP A 1 106 ? 24.391 -0.459 14.078 1 96.81 106 TRP A C 1
ATOM 773 O O . TRP A 1 106 ? 24.75 0.583 13.531 1 96.81 106 TRP A O 1
ATOM 783 N N . ILE A 1 107 ? 23.125 -0.649 14.555 1 97.94 107 ILE A N 1
ATOM 784 C CA . ILE A 1 107 ? 22.094 0.374 14.422 1 97.94 107 ILE A CA 1
ATOM 785 C C . ILE A 1 107 ? 22.531 1.645 15.141 1 97.94 107 ILE A C 1
ATOM 787 O O . ILE A 1 107 ? 22.438 2.744 14.594 1 97.94 107 ILE A O 1
ATOM 791 N N . LYS A 1 108 ? 23 1.513 16.312 1 97.44 108 LYS A N 1
ATOM 792 C CA . LYS A 1 108 ? 23.438 2.652 17.109 1 97.44 108 LYS A CA 1
ATOM 793 C C . LYS A 1 108 ? 24.562 3.422 16.406 1 97.44 108 LYS A C 1
ATOM 795 O O . LYS A 1 108 ? 24.5 4.648 16.297 1 97.44 108 LYS A O 1
ATOM 800 N N . THR A 1 109 ? 25.531 2.701 15.961 1 97.5 109 THR A N 1
ATOM 801 C CA . THR A 1 109 ? 26.672 3.314 15.289 1 97.5 109 THR A CA 1
ATOM 802 C C . THR A 1 109 ? 26.234 3.988 13.992 1 97.5 109 THR A C 1
ATOM 804 O O . THR A 1 109 ? 26.625 5.125 13.719 1 97.5 109 THR A O 1
ATOM 807 N N . ALA A 1 110 ? 25.438 3.264 13.203 1 97.25 110 ALA A N 1
ATOM 808 C CA . ALA A 1 110 ? 24.969 3.824 11.938 1 97.25 110 ALA A CA 1
ATOM 809 C C . ALA A 1 110 ? 24.156 5.09 12.172 1 97.25 110 ALA A C 1
ATOM 811 O O . ALA A 1 110 ? 24.234 6.047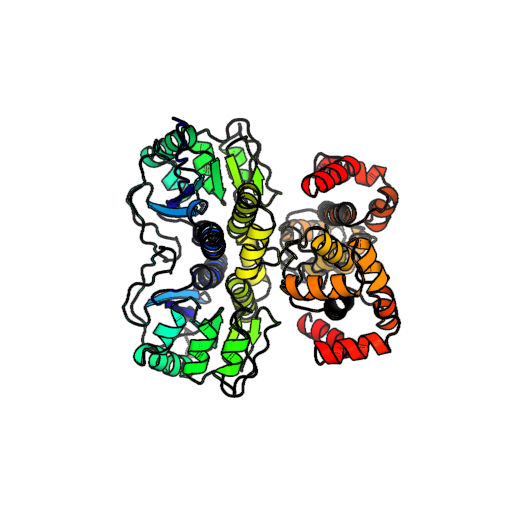 11.398 1 97.25 110 ALA A O 1
ATOM 812 N N . ALA A 1 111 ? 23.344 5.059 13.219 1 97.38 111 ALA A N 1
ATOM 813 C CA . ALA A 1 111 ? 22.484 6.195 13.539 1 97.38 111 ALA A CA 1
ATOM 814 C C . ALA A 1 111 ? 23.312 7.438 13.844 1 97.38 111 ALA A C 1
ATOM 816 O O . ALA A 1 111 ? 22.875 8.562 13.586 1 97.38 111 ALA A O 1
ATOM 817 N N . ASP A 1 112 ? 24.469 7.293 14.359 1 96.19 112 ASP A N 1
ATOM 818 C CA . ASP A 1 112 ? 25.344 8.398 14.711 1 96.19 112 ASP A CA 1
ATOM 819 C C . ASP A 1 112 ? 25.953 9.055 13.469 1 96.19 112 ASP A C 1
ATOM 821 O O . ASP A 1 112 ? 26.406 10.195 13.523 1 96.19 112 ASP A O 1
ATOM 825 N N . HIS A 1 113 ? 25.906 8.344 12.414 1 96.38 113 HIS A N 1
ATOM 826 C CA . HIS A 1 113 ? 26.594 8.836 11.234 1 96.38 113 HIS A CA 1
ATOM 827 C C . HIS A 1 113 ? 25.625 9.102 10.086 1 96.38 113 HIS A C 1
ATOM 829 O O . HIS A 1 113 ? 25.891 9.945 9.227 1 96.38 113 HIS A O 1
ATOM 835 N N . ALA A 1 114 ? 24.516 8.375 10.055 1 97.5 114 ALA A N 1
ATOM 836 C CA . ALA A 1 114 ? 23.531 8.523 8.977 1 97.5 114 ALA A CA 1
ATOM 837 C C . ALA A 1 114 ? 22.734 9.812 9.125 1 97.5 114 ALA A C 1
ATOM 839 O O . ALA A 1 114 ? 22.578 10.328 10.234 1 97.5 114 ALA A O 1
ATOM 840 N N . ARG A 1 115 ? 22.234 10.305 8.031 1 97 115 ARG A N 1
ATOM 841 C CA . ARG A 1 115 ? 21.375 11.492 8.055 1 97 115 ARG A CA 1
ATOM 842 C C . ARG A 1 115 ? 20.062 11.203 8.758 1 97 115 ARG A C 1
ATOM 844 O O . ARG A 1 115 ? 19.562 12.047 9.508 1 97 115 ARG A O 1
ATOM 851 N N . ARG A 1 116 ? 19.484 10.023 8.516 1 97.88 116 ARG A N 1
ATOM 852 C CA . ARG A 1 116 ? 18.219 9.719 9.172 1 97.88 116 ARG A CA 1
ATOM 853 C C . ARG A 1 116 ? 18.031 8.211 9.344 1 97.88 116 ARG A C 1
ATOM 855 O O . ARG A 1 116 ? 18.625 7.422 8.609 1 97.88 116 ARG A O 1
ATOM 862 N N . VAL A 1 117 ? 17.25 7.863 10.344 1 98.69 117 VAL A N 1
ATOM 863 C CA . VAL A 1 117 ? 16.812 6.508 10.648 1 98.69 117 VAL A CA 1
ATOM 864 C C . VAL A 1 117 ? 15.297 6.434 10.609 1 98.69 117 VAL A C 1
ATOM 866 O O . VAL A 1 117 ? 14.609 7.289 11.18 1 98.69 117 VAL A O 1
ATOM 869 N N . VAL A 1 118 ? 14.828 5.402 9.938 1 98.31 118 VAL A N 1
ATOM 870 C CA . VAL A 1 118 ? 13.398 5.215 9.719 1 98.31 118 VAL A CA 1
ATOM 871 C C . VAL A 1 118 ? 12.984 3.822 10.195 1 98.31 118 VAL A C 1
ATOM 873 O O . VAL A 1 118 ? 13.633 2.828 9.867 1 98.31 118 VAL A O 1
ATOM 876 N N . THR A 1 119 ? 11.93 3.822 11.023 1 98.56 119 THR A N 1
ATOM 877 C CA . THR A 1 119 ? 11.406 2.514 11.414 1 98.56 119 THR A CA 1
ATOM 878 C C . THR A 1 119 ? 10.023 2.289 10.82 1 98.56 119 THR A C 1
ATOM 880 O O . THR A 1 119 ? 9.258 3.24 10.633 1 98.56 119 THR A O 1
ATOM 883 N N . VAL A 1 120 ? 9.75 1.079 10.492 1 97.5 120 VAL A N 1
ATOM 884 C CA . VAL A 1 120 ? 8.422 0.636 10.062 1 97.5 120 VAL A CA 1
ATOM 885 C C . VAL A 1 120 ? 7.926 -0.473 10.992 1 97.5 120 VAL A C 1
ATOM 887 O O . VAL A 1 120 ? 8.656 -1.421 11.281 1 97.5 120 VAL A O 1
ATOM 890 N N . CYS A 1 121 ? 6.609 -0.344 11.445 1 96.94 121 CYS A N 1
ATOM 891 C CA . CYS A 1 121 ? 6.031 -1.402 12.266 1 96.94 121 CYS A CA 1
ATOM 892 C C . CYS A 1 121 ? 6.887 -1.665 13.5 1 96.94 121 CYS A C 1
ATOM 894 O O . CYS A 1 121 ? 7.277 -0.729 14.203 1 96.94 121 CYS A O 1
ATOM 896 N N . THR A 1 122 ? 7.188 -2.873 13.852 1 97.81 122 THR A N 1
ATOM 897 C CA . THR A 1 122 ? 7.898 -3.232 15.078 1 97.81 122 THR A CA 1
ATOM 898 C C . THR A 1 122 ? 9.391 -2.951 14.93 1 97.81 122 THR A C 1
ATOM 900 O O . THR A 1 122 ? 10.172 -3.227 15.844 1 97.81 122 THR A O 1
ATOM 903 N N . GLY A 1 123 ? 9.781 -2.379 13.82 1 98.12 123 GLY A N 1
ATOM 904 C CA . GLY A 1 123 ? 11.133 -1.844 13.75 1 98.12 123 GLY A CA 1
ATOM 905 C C . GLY A 1 123 ? 11.422 -0.811 14.82 1 98.12 123 GLY A C 1
ATOM 906 O O . GLY A 1 123 ? 12.57 -0.609 15.203 1 98.12 123 GLY A O 1
ATOM 907 N N . ALA A 1 124 ? 10.406 -0.209 15.305 1 98.5 124 ALA A N 1
ATOM 908 C CA . ALA A 1 124 ? 10.523 0.791 16.375 1 98.5 124 ALA A CA 1
ATOM 909 C C . ALA A 1 124 ? 11.133 0.189 17.625 1 98.5 124 ALA A C 1
ATOM 911 O O . ALA A 1 124 ? 11.828 0.881 18.375 1 98.5 124 ALA A O 1
ATOM 912 N N . PHE A 1 125 ? 10.906 -1.11 17.875 1 98.62 125 PHE A N 1
ATOM 913 C CA . PHE A 1 125 ? 11.477 -1.772 19.047 1 98.62 125 PHE A CA 1
ATOM 914 C C . PHE A 1 125 ? 13 -1.823 18.953 1 98.62 125 PHE A C 1
ATOM 916 O O . PHE A 1 125 ? 13.695 -1.68 19.969 1 98.62 125 PHE A O 1
ATOM 923 N N . LEU A 1 126 ? 13.531 -2.076 17.75 1 98.31 126 LEU A N 1
ATOM 924 C CA . LEU A 1 126 ? 14.977 -2.094 17.547 1 98.31 126 LEU A CA 1
ATOM 925 C C . LEU A 1 126 ? 15.57 -0.708 17.781 1 98.31 126 LEU A C 1
ATOM 927 O O . LEU A 1 126 ? 16.609 -0.575 18.406 1 98.31 126 LEU A O 1
ATOM 931 N N . ALA A 1 127 ? 14.914 0.328 17.25 1 98.56 127 ALA A N 1
ATOM 932 C CA . ALA A 1 127 ? 15.367 1.697 17.469 1 98.56 127 ALA A CA 1
ATOM 933 C C . ALA A 1 127 ? 15.344 2.053 18.953 1 98.56 127 ALA A C 1
ATOM 935 O O . ALA A 1 127 ? 16.25 2.709 19.469 1 98.56 127 ALA A O 1
ATOM 936 N N . ALA A 1 128 ? 14.25 1.628 19.625 1 98.69 128 ALA A N 1
ATOM 937 C CA . ALA A 1 128 ? 14.141 1.872 21.062 1 98.69 128 ALA A CA 1
ATOM 938 C C . ALA A 1 128 ? 15.25 1.159 21.812 1 98.69 128 ALA A C 1
ATOM 940 O O . ALA A 1 128 ? 15.875 1.744 22.703 1 98.69 128 ALA A O 1
ATOM 941 N N . GLU A 1 129 ? 15.469 -0.099 21.453 1 98.5 129 GLU A N 1
ATOM 942 C CA . GLU A 1 129 ? 16.531 -0.877 22.094 1 98.5 129 GLU A CA 1
ATOM 943 C C . GLU A 1 129 ? 17.891 -0.206 21.906 1 98.5 129 GLU A C 1
ATOM 945 O O . GLU A 1 129 ? 18.734 -0.253 22.812 1 98.5 129 GLU A O 1
ATOM 950 N N . ALA A 1 130 ? 18.094 0.421 20.797 1 98.12 130 ALA A N 1
ATOM 951 C CA . ALA A 1 130 ? 19.344 1.11 20.484 1 98.12 130 ALA A CA 1
ATOM 952 C C . ALA A 1 130 ? 19.406 2.473 21.172 1 98.12 130 ALA A C 1
ATOM 954 O O . ALA A 1 130 ? 20.406 3.188 21.047 1 98.12 130 ALA A O 1
ATOM 955 N N . GLY A 1 131 ? 18.312 2.91 21.828 1 98.12 131 GLY A N 1
ATOM 956 C CA . GLY A 1 131 ? 18.281 4.16 22.562 1 98.12 131 GLY A CA 1
ATOM 957 C C . GLY A 1 131 ? 17.953 5.359 21.703 1 98.12 131 GLY A C 1
ATOM 958 O O . GLY A 1 131 ? 18.031 6.504 22.156 1 98.12 131 GLY A O 1
ATOM 959 N N . LEU A 1 132 ? 17.516 5.113 20.516 1 98.44 132 LEU A N 1
ATOM 960 C CA . LEU A 1 132 ? 17.312 6.203 19.562 1 98.44 132 LEU A CA 1
ATOM 961 C C . LEU A 1 132 ? 16 6.934 19.844 1 98.44 132 LEU A C 1
ATOM 963 O O . LEU A 1 132 ? 15.789 8.047 19.359 1 98.44 132 LEU A O 1
ATOM 967 N N . LEU A 1 133 ? 15.086 6.305 20.578 1 98.5 133 LEU A N 1
ATOM 968 C CA . LEU A 1 133 ? 13.758 6.871 20.797 1 98.5 133 LEU A CA 1
ATOM 969 C C . LEU A 1 133 ? 13.602 7.363 22.234 1 98.5 133 LEU A C 1
ATOM 971 O O . LEU A 1 133 ? 12.508 7.758 22.641 1 98.5 133 LEU A O 1
ATOM 975 N N . ASP A 1 134 ? 14.688 7.348 23.016 1 97.88 134 ASP A N 1
ATOM 976 C CA . ASP A 1 134 ? 14.609 7.797 24.406 1 97.88 134 ASP A CA 1
ATOM 977 C C . ASP A 1 134 ? 14.172 9.258 24.484 1 97.88 134 ASP A C 1
ATOM 979 O O . ASP A 1 134 ? 14.797 10.133 23.891 1 97.88 134 ASP A O 1
ATOM 983 N N . GLY A 1 135 ? 13.086 9.477 25.203 1 97.81 135 GLY A N 1
ATOM 984 C CA . GLY A 1 135 ? 12.578 10.828 25.422 1 97.81 135 GLY A CA 1
ATOM 985 C C . GLY A 1 135 ? 11.844 11.383 24.203 1 97.81 135 GLY A C 1
ATOM 986 O O . GLY A 1 135 ? 11.523 12.57 24.156 1 97.81 135 GLY A O 1
ATOM 987 N N . CYS A 1 136 ? 11.555 10.531 23.234 1 96.75 136 CYS A N 1
ATOM 988 C CA . CYS A 1 136 ? 10.945 10.984 22 1 96.75 136 CYS A CA 1
ATOM 989 C C . CYS A 1 136 ? 9.539 10.414 21.844 1 96.75 136 CYS A C 1
ATOM 991 O O . CYS A 1 136 ? 9.219 9.375 22.422 1 96.75 136 CYS A O 1
ATOM 993 N N . PRO A 1 137 ? 8.703 11.133 21.094 1 92.31 137 PRO A N 1
ATOM 994 C CA . PRO A 1 137 ? 7.473 10.484 20.641 1 92.31 137 PRO A CA 1
ATOM 995 C C . PRO A 1 137 ? 7.723 9.461 19.531 1 92.31 137 PRO A C 1
ATOM 997 O O . PRO A 1 137 ? 8.688 9.586 18.781 1 92.31 137 PRO A O 1
ATOM 1000 N N . ALA A 1 138 ? 6.93 8.438 19.5 1 95.38 138 ALA A N 1
ATOM 1001 C CA . ALA A 1 138 ? 7.078 7.426 18.453 1 95.38 138 ALA A CA 1
ATOM 1002 C C . ALA A 1 138 ? 5.754 6.723 18.172 1 95.38 138 ALA A C 1
ATOM 1004 O O . ALA A 1 138 ? 4.844 6.742 19.016 1 95.38 138 ALA A O 1
ATOM 1005 N N . THR A 1 139 ? 5.594 6.246 17.016 1 89.81 139 THR A N 1
ATOM 1006 C CA . THR A 1 139 ? 4.496 5.348 16.672 1 89.81 139 THR A CA 1
ATOM 1007 C C . THR A 1 139 ? 5.027 4.004 16.188 1 89.81 139 THR A C 1
ATOM 1009 O O . THR A 1 139 ? 6.238 3.828 16.031 1 89.81 139 THR A O 1
ATOM 1012 N N . THR A 1 140 ? 4.246 2.986 16.141 1 95.94 140 THR A N 1
ATOM 1013 C CA . THR A 1 140 ? 4.496 1.636 15.648 1 95.94 140 THR A CA 1
ATOM 1014 C C . THR A 1 140 ? 3.195 0.972 15.203 1 95.94 140 THR A C 1
ATOM 1016 O O . THR A 1 140 ? 2.174 1.643 15.047 1 95.94 140 THR A O 1
ATOM 1019 N N . HIS A 1 141 ? 3.283 -0.232 14.844 1 91.56 141 HIS A N 1
ATOM 1020 C CA . HIS A 1 141 ? 2.055 -0.953 14.523 1 91.56 141 HIS A CA 1
ATOM 1021 C C . HIS A 1 141 ? 1.079 -0.915 15.695 1 91.56 141 HIS A C 1
ATOM 1023 O O . HIS A 1 141 ? 1.472 -1.132 16.844 1 91.56 141 HIS A O 1
ATOM 1029 N N . TRP A 1 142 ? -0.164 -0.722 15.383 1 81.31 142 TRP A N 1
ATOM 1030 C CA . TRP A 1 142 ? -1.171 -0.515 16.422 1 81.31 142 TRP A CA 1
ATOM 1031 C C . TRP A 1 142 ? -1.198 -1.688 17.391 1 81.31 142 TRP A C 1
ATOM 1033 O O . TRP A 1 142 ? -1.373 -1.496 18.594 1 81.31 142 TRP A O 1
ATOM 1043 N N . ALA A 1 143 ? -1.015 -2.867 16.891 1 84 143 ALA A N 1
ATOM 1044 C CA . ALA A 1 143 ? -1.104 -4.082 17.688 1 84 143 ALA A CA 1
ATOM 1045 C C . ALA A 1 143 ? 0.067 -4.18 18.672 1 84 143 ALA A C 1
ATOM 1047 O O . ALA A 1 143 ? 0.036 -4.98 19.609 1 84 143 ALA A O 1
ATOM 1048 N N . SER A 1 144 ? 1.08 -3.377 18.484 1 93.81 144 SER A N 1
ATOM 1049 C CA . SER A 1 144 ? 2.277 -3.463 19.312 1 93.81 144 SER A CA 1
ATOM 1050 C C . SER A 1 144 ? 2.518 -2.162 20.062 1 93.81 144 SER A C 1
ATOM 1052 O O . SER A 1 144 ? 3.51 -2.033 20.781 1 93.81 144 SER A O 1
ATOM 1054 N N . ALA A 1 145 ? 1.643 -1.209 19.891 1 89.25 145 ALA A N 1
ATOM 1055 C CA . ALA A 1 145 ? 1.848 0.121 20.469 1 89.25 145 ALA A CA 1
ATOM 1056 C C . ALA A 1 145 ? 1.888 0.066 21.984 1 89.25 145 ALA A C 1
ATOM 1058 O O . ALA A 1 145 ? 2.768 0.661 22.609 1 89.25 145 ALA A O 1
ATOM 1059 N N . ARG A 1 146 ? 0.976 -0.629 22.578 1 88.5 146 ARG A N 1
ATOM 1060 C CA . ARG A 1 146 ? 0.938 -0.74 24.031 1 88.5 146 ARG A CA 1
ATOM 1061 C C . ARG A 1 146 ? 2.195 -1.421 24.562 1 88.5 146 ARG A C 1
ATOM 1063 O O . ARG A 1 146 ? 2.762 -0.992 25.562 1 88.5 146 ARG A O 1
ATOM 1070 N N . ARG A 1 147 ? 2.586 -2.48 23.906 1 95.88 147 ARG A N 1
ATOM 1071 C CA . ARG A 1 147 ? 3.779 -3.207 24.328 1 95.88 147 ARG A CA 1
ATOM 1072 C C . ARG A 1 147 ? 5.016 -2.312 24.266 1 95.88 147 ARG A C 1
ATOM 1074 O O . ARG A 1 147 ? 5.863 -2.359 25.156 1 95.88 147 ARG A O 1
ATOM 1081 N N . LEU A 1 148 ? 5.141 -1.528 23.188 1 97.38 148 LEU A N 1
ATOM 1082 C CA . LEU A 1 148 ? 6.266 -0.611 23.062 1 97.38 148 LEU A CA 1
ATOM 1083 C C . LEU A 1 148 ? 6.297 0.374 24.234 1 97.38 148 LEU A C 1
ATOM 1085 O O . LEU A 1 148 ? 7.355 0.618 24.812 1 97.38 148 LEU A O 1
ATOM 1089 N N . ALA A 1 149 ? 5.203 0.904 24.609 1 95 149 ALA A N 1
ATOM 1090 C CA . ALA A 1 149 ? 5.098 1.859 25.703 1 95 149 ALA A CA 1
ATOM 1091 C C . ALA A 1 149 ? 5.484 1.213 27.031 1 95 149 ALA A C 1
ATOM 1093 O O . ALA A 1 149 ? 6.164 1.83 27.859 1 95 149 ALA A O 1
ATOM 1094 N N . ASP A 1 150 ? 5.027 0.008 27.234 1 97.06 150 ASP A N 1
ATOM 1095 C CA . ASP A 1 150 ? 5.289 -0.712 28.469 1 97.06 150 ASP A CA 1
ATOM 1096 C C . ASP A 1 150 ? 6.77 -1.054 28.609 1 97.06 150 ASP A C 1
ATOM 1098 O O . ASP A 1 150 ? 7.344 -0.924 29.688 1 97.06 150 ASP A O 1
ATOM 1102 N N . GLU A 1 151 ? 7.391 -1.498 27.547 1 98.06 151 GLU A N 1
ATOM 1103 C CA . GLU A 1 151 ? 8.766 -1.979 27.594 1 98.06 151 GLU A CA 1
ATOM 1104 C C . GLU A 1 151 ? 9.758 -0.818 27.594 1 98.06 151 GLU A C 1
ATOM 1106 O O . GLU A 1 151 ? 10.875 -0.95 28.094 1 98.06 151 GLU A O 1
ATOM 1111 N N . PHE A 1 152 ? 9.367 0.259 27 1 98.44 152 PHE A N 1
ATOM 1112 C CA . PHE A 1 152 ? 10.227 1.433 26.922 1 98.44 152 PHE A CA 1
ATOM 1113 C C . PHE A 1 152 ? 9.508 2.666 27.469 1 98.44 152 PHE A C 1
ATOM 1115 O O . PHE A 1 152 ? 9.133 3.553 26.688 1 98.44 152 PHE A O 1
ATOM 1122 N N . PRO A 1 153 ? 9.492 2.855 28.734 1 97.75 153 PRO A N 1
ATOM 1123 C CA . PRO A 1 153 ? 8.695 3.916 29.359 1 97.75 153 PRO A CA 1
ATOM 1124 C C . PRO A 1 153 ? 9.203 5.316 29.016 1 97.75 153 PRO A C 1
ATOM 1126 O O . PRO A 1 153 ? 8.477 6.297 29.188 1 97.75 153 PRO A O 1
ATOM 1129 N N . SER A 1 154 ? 10.398 5.473 28.609 1 97.75 154 SER A N 1
ATOM 1130 C CA . SER A 1 154 ? 10.945 6.777 28.234 1 97.75 154 SER A CA 1
ATOM 1131 C C . SER A 1 154 ? 10.422 7.234 26.875 1 97.75 154 SER A C 1
ATOM 1133 O O . SER A 1 154 ? 10.562 8.406 26.516 1 97.75 154 SER A O 1
ATOM 1135 N N . VAL A 1 155 ? 9.867 6.324 26.062 1 97.94 155 VAL A N 1
ATOM 1136 C CA . VAL A 1 155 ? 9.305 6.645 24.766 1 97.94 155 VAL A CA 1
ATOM 1137 C C . VAL A 1 155 ? 7.84 7.062 24.922 1 97.94 155 VAL A C 1
ATOM 1139 O O . VAL A 1 155 ? 7.066 6.383 25.594 1 97.94 155 VAL A O 1
ATOM 1142 N N . THR A 1 156 ? 7.438 8.18 24.375 1 96.69 156 THR A N 1
ATOM 1143 C CA . THR A 1 156 ? 6.035 8.57 24.344 1 96.69 156 THR A CA 1
ATOM 1144 C C . THR A 1 156 ? 5.336 7.988 23.125 1 96.69 156 THR A C 1
ATOM 1146 O O . THR A 1 156 ? 5.348 8.594 22.047 1 96.69 156 THR A O 1
ATOM 1149 N N . VAL A 1 157 ? 4.707 6.887 23.297 1 92.81 157 VAL A N 1
ATOM 1150 C CA . VAL A 1 157 ? 4.141 6.152 22.172 1 92.81 157 VAL A CA 1
ATOM 1151 C C . VAL A 1 157 ? 2.771 6.723 21.828 1 92.81 157 VAL A C 1
ATOM 1153 O O . VAL A 1 157 ? 1.9 6.844 22.688 1 92.81 157 VAL A O 1
ATOM 1156 N N . ASP A 1 158 ? 2.588 7.133 20.578 1 82.25 158 ASP A N 1
ATOM 1157 C CA . ASP A 1 158 ? 1.318 7.566 20 1 82.25 158 ASP A CA 1
ATOM 1158 C C . ASP A 1 158 ? 0.858 6.617 18.906 1 82.25 158 ASP A C 1
ATOM 1160 O O . ASP A 1 158 ? 1.43 6.602 17.812 1 82.25 158 ASP A O 1
ATOM 1164 N N . PRO A 1 159 ? -0.142 5.809 19.125 1 78.62 159 PRO A N 1
ATOM 1165 C CA . PRO A 1 159 ? -0.551 4.793 18.156 1 78.62 159 PRO A CA 1
ATOM 1166 C C . PRO A 1 159 ? -1.423 5.359 17.031 1 78.62 159 PRO A C 1
ATOM 1168 O O . PRO A 1 159 ? -1.791 4.633 16.109 1 78.62 159 PRO A O 1
ATOM 1171 N N . GLU A 1 160 ? -1.633 6.547 16.938 1 67.5 160 GLU A N 1
ATOM 1172 C CA . GLU A 1 160 ? -2.668 7.102 16.062 1 67.5 160 GLU A CA 1
ATOM 1173 C C . GLU A 1 160 ? -2.105 7.449 14.695 1 67.5 160 GLU A C 1
ATOM 1175 O O . GLU A 1 160 ? -2.715 7.133 13.672 1 67.5 160 GLU A O 1
ATOM 1180 N N . PRO A 1 161 ? -0.948 8.109 14.664 1 73.25 161 PRO A N 1
ATOM 1181 C CA . PRO A 1 161 ? -0.435 8.469 13.344 1 73.25 161 PRO A CA 1
ATOM 1182 C C . PRO A 1 161 ? 0.085 7.262 12.562 1 73.25 161 PRO A C 1
ATOM 1184 O O . PRO A 1 161 ? 0.651 6.34 13.148 1 73.25 161 PRO A O 1
ATOM 1187 N N . ILE A 1 162 ? -0.076 7.332 11.219 1 77.19 162 ILE A N 1
ATOM 1188 C CA . ILE A 1 162 ? 0.468 6.242 10.414 1 77.19 162 ILE A CA 1
ATOM 1189 C C . ILE A 1 162 ? 1.987 6.371 10.328 1 77.19 162 ILE A C 1
ATOM 1191 O O . ILE A 1 162 ? 2.688 5.383 10.094 1 77.19 162 ILE A O 1
ATOM 1195 N N . PHE A 1 163 ? 2.457 7.594 10.422 1 83.31 163 PHE A N 1
ATOM 1196 C CA . PHE A 1 163 ? 3.885 7.824 10.609 1 83.31 163 PHE A CA 1
ATOM 1197 C C . PHE A 1 163 ? 4.137 9.18 11.258 1 83.31 163 PHE A C 1
ATOM 1199 O O . PHE A 1 163 ? 3.24 10.023 11.312 1 83.31 163 PHE A O 1
ATOM 1206 N N . MET A 1 164 ? 5.344 9.352 11.867 1 83.56 164 MET A N 1
ATOM 1207 C CA . MET A 1 164 ? 5.688 10.641 12.469 1 83.56 164 MET A CA 1
ATOM 1208 C C . MET A 1 164 ? 7.199 10.82 12.539 1 83.56 164 MET A C 1
ATOM 1210 O O . MET A 1 164 ? 7.949 9.852 12.445 1 83.56 164 MET A O 1
ATOM 1214 N N . ARG A 1 165 ? 7.551 12.117 12.625 1 86.69 165 ARG A N 1
ATOM 1215 C CA . ARG A 1 165 ? 8.93 12.43 12.977 1 86.69 165 ARG A CA 1
ATOM 1216 C C . ARG A 1 165 ? 9.148 12.344 14.484 1 86.69 165 ARG A C 1
ATOM 1218 O O . ARG A 1 165 ? 8.586 13.133 15.25 1 86.69 165 ARG A O 1
ATOM 1225 N N . SER A 1 166 ? 9.945 11.453 14.938 1 92.25 166 SER A N 1
ATOM 1226 C CA . SER A 1 166 ? 10.156 11.195 16.359 1 92.25 166 SER A CA 1
ATOM 1227 C C . SER A 1 166 ? 11.227 12.117 16.938 1 92.25 166 SER A C 1
ATOM 1229 O O . SER A 1 166 ? 11.156 12.508 18.094 1 92.25 166 SER A O 1
ATOM 1231 N N . SER A 1 167 ? 12.242 12.43 16.172 1 94.19 167 SER A N 1
ATOM 1232 C CA . SER A 1 167 ? 13.305 13.367 16.484 1 94.19 167 SER A CA 1
ATOM 1233 C C . SER A 1 167 ? 13.875 14.008 15.227 1 94.19 167 SER A C 1
ATOM 1235 O O . SER A 1 167 ? 13.328 13.844 14.141 1 94.19 167 SER A O 1
ATOM 1237 N N . GLU A 1 168 ? 14.922 14.727 15.367 1 91.06 168 GLU A N 1
ATOM 1238 C CA . GLU A 1 168 ? 15.523 15.414 14.234 1 91.06 168 GLU A CA 1
ATOM 1239 C C . GLU A 1 168 ? 16.016 14.422 13.188 1 91.06 168 GLU A C 1
ATOM 1241 O O . GLU A 1 168 ? 16.031 14.727 11.992 1 91.06 168 GLU A O 1
ATOM 1246 N N . ARG A 1 169 ? 16.297 13.195 13.688 1 95.44 169 ARG A N 1
ATOM 1247 C CA . ARG A 1 169 ? 16.938 12.281 12.742 1 95.44 169 ARG A CA 1
ATOM 1248 C C . ARG A 1 169 ? 16.156 10.969 12.656 1 95.44 169 ARG A C 1
ATOM 1250 O O . ARG A 1 169 ? 16.516 10.078 11.883 1 95.44 169 ARG A O 1
ATOM 1257 N N . VAL A 1 170 ? 15.094 10.828 13.43 1 97.44 170 VAL A N 1
ATOM 1258 C CA . VAL A 1 170 ? 14.422 9.539 13.5 1 97.44 170 VAL A CA 1
ATOM 1259 C C . VAL A 1 170 ? 12.945 9.703 13.148 1 97.44 170 VAL A C 1
ATOM 1261 O O . VAL A 1 170 ? 12.281 10.602 13.648 1 97.44 170 VAL A O 1
ATOM 1264 N N . TRP A 1 171 ? 12.469 8.898 12.234 1 95.81 171 TRP A N 1
ATOM 1265 C CA . TRP A 1 171 ? 11.062 8.789 11.883 1 95.81 171 TRP A CA 1
ATOM 1266 C C . TRP A 1 171 ? 10.523 7.395 12.211 1 95.81 171 TRP A C 1
ATOM 1268 O O . TRP A 1 171 ? 11.234 6.398 12.055 1 95.81 171 TRP A O 1
ATOM 1278 N N . THR A 1 172 ? 9.281 7.367 12.625 1 95.81 172 THR A N 1
ATOM 1279 C CA . THR A 1 172 ? 8.641 6.09 12.906 1 95.81 172 THR A CA 1
ATOM 1280 C C . THR A 1 172 ? 7.309 5.98 12.18 1 95.81 172 THR A C 1
ATOM 1282 O O . THR A 1 172 ? 6.586 6.969 12.047 1 95.81 172 THR A O 1
ATOM 1285 N N . ALA A 1 173 ? 7.031 4.836 11.664 1 91.62 173 ALA A N 1
ATOM 1286 C CA . ALA A 1 173 ? 5.77 4.566 10.977 1 91.62 173 ALA A CA 1
ATOM 1287 C C . ALA A 1 173 ? 5.031 3.396 11.617 1 91.62 173 ALA A C 1
ATOM 1289 O O . ALA A 1 173 ? 5.648 2.547 12.266 1 91.62 173 ALA A O 1
ATOM 1290 N N . ALA A 1 174 ? 3.719 3.518 11.406 1 87.56 174 ALA A N 1
ATOM 1291 C CA . ALA A 1 174 ? 2.939 2.336 11.766 1 87.56 174 ALA A CA 1
ATOM 1292 C C . ALA A 1 174 ? 3.389 1.117 10.969 1 87.56 174 ALA A C 1
ATOM 1294 O O . ALA A 1 174 ? 4.516 1.074 10.469 1 87.56 174 ALA A O 1
ATOM 1295 N N . GLY A 1 175 ? 2.553 0.16 10.758 1 81.62 175 GLY A N 1
ATOM 1296 C CA . GLY A 1 175 ? 2.977 -1.075 10.117 1 81.62 175 GLY A CA 1
ATOM 1297 C C . GLY A 1 175 ? 2.648 -1.125 8.633 1 81.62 175 GLY A C 1
ATOM 1298 O O . GLY A 1 175 ? 1.817 -0.354 8.148 1 81.62 175 GLY A O 1
ATOM 1299 N N . VAL A 1 176 ? 3.506 -1.85 8.008 1 86.56 176 VAL A N 1
ATOM 1300 C CA . VAL A 1 176 ? 3.248 -2.439 6.699 1 86.56 176 VAL A CA 1
ATOM 1301 C C . VAL A 1 176 ? 3.121 -1.336 5.648 1 86.56 176 VAL A C 1
ATOM 1303 O O . VAL A 1 176 ? 4.117 -0.716 5.27 1 86.56 176 VAL A O 1
ATOM 1306 N N . THR A 1 177 ? 1.864 -0.902 5.234 1 87.75 177 THR A N 1
ATOM 1307 C CA . THR A 1 177 ? 1.726 0.026 4.117 1 87.75 177 THR A CA 1
ATOM 1308 C C . THR A 1 177 ? 2.09 1.444 4.547 1 87.75 177 THR A C 1
ATOM 1310 O O . THR A 1 177 ? 2.379 2.299 3.705 1 87.75 177 THR A O 1
ATOM 1313 N N . ALA A 1 178 ? 2.117 1.715 5.855 1 85.56 178 ALA A N 1
ATOM 1314 C CA . ALA A 1 178 ? 2.537 3.021 6.352 1 85.56 178 ALA A CA 1
ATOM 1315 C C . ALA A 1 178 ? 3.996 3.301 5.996 1 85.56 178 ALA A C 1
ATOM 1317 O O . ALA A 1 178 ? 4.41 4.457 5.906 1 85.56 178 ALA A O 1
ATOM 1318 N N . GLY A 1 179 ? 4.773 2.229 5.828 1 93.19 179 GLY A N 1
ATOM 1319 C CA . GLY A 1 179 ? 6.141 2.389 5.359 1 93.19 179 GLY A CA 1
ATOM 1320 C C . GLY A 1 179 ? 6.234 3.033 3.99 1 93.19 179 GLY A C 1
ATOM 1321 O O . GLY A 1 179 ? 7.18 3.77 3.707 1 93.19 179 GLY A O 1
ATOM 1322 N N . ILE A 1 180 ? 5.281 2.682 3.141 1 91.44 180 ILE A N 1
ATOM 1323 C CA . ILE A 1 180 ? 5.207 3.301 1.821 1 91.44 180 ILE A CA 1
ATOM 1324 C C . ILE A 1 180 ? 4.93 4.797 1.97 1 91.44 180 ILE A C 1
ATOM 1326 O O . ILE A 1 180 ? 5.625 5.625 1.373 1 91.44 180 ILE A O 1
ATOM 1330 N N . ASP A 1 181 ? 4.016 5.156 2.84 1 83.19 181 ASP A N 1
ATOM 1331 C CA . ASP A 1 181 ? 3.623 6.543 3.066 1 83.19 181 ASP A CA 1
ATOM 1332 C C . ASP A 1 181 ? 4.785 7.355 3.633 1 83.19 181 ASP A C 1
ATOM 1334 O O . ASP A 1 181 ? 5.047 8.477 3.182 1 83.19 181 ASP A O 1
ATOM 1338 N N . LEU A 1 182 ? 5.402 6.789 4.586 1 89.19 182 LEU A N 1
ATOM 1339 C CA . LEU A 1 182 ? 6.531 7.492 5.18 1 89.19 182 LEU A CA 1
ATOM 1340 C C . LEU A 1 182 ? 7.645 7.691 4.16 1 89.19 182 LEU A C 1
ATOM 1342 O O . LEU A 1 182 ? 8.203 8.789 4.047 1 89.19 182 LEU A O 1
ATOM 1346 N N . ALA A 1 183 ? 7.988 6.684 3.439 1 95.81 183 ALA A N 1
ATOM 1347 C CA . ALA A 1 183 ? 9.031 6.797 2.426 1 95.81 183 ALA A CA 1
ATOM 1348 C C . ALA A 1 183 ? 8.695 7.875 1.401 1 95.81 183 ALA A C 1
ATOM 1350 O O . ALA A 1 183 ? 9.562 8.641 0.98 1 95.81 183 ALA A O 1
ATOM 1351 N N . LEU A 1 184 ? 7.43 7.945 1.039 1 88.88 184 LEU A N 1
ATOM 1352 C CA . LEU A 1 184 ? 7.008 8.969 0.093 1 88.88 184 LEU A CA 1
ATOM 1353 C C . LEU A 1 184 ? 7.207 10.367 0.679 1 88.88 184 LEU A C 1
ATOM 1355 O O . LEU A 1 184 ? 7.629 11.289 -0.026 1 88.88 184 LEU A O 1
ATOM 1359 N N . SER A 1 185 ? 6.867 10.477 1.894 1 85.38 185 SER A N 1
ATOM 1360 C CA . SER A 1 185 ? 7.066 11.758 2.562 1 85.38 185 SER A CA 1
ATOM 1361 C C . SER A 1 185 ? 8.539 12.156 2.564 1 85.38 185 SER A C 1
ATOM 1363 O O . SER A 1 185 ? 8.875 13.328 2.375 1 85.38 185 SER A O 1
ATOM 1365 N N . LEU A 1 186 ? 9.422 11.219 2.736 1 91.38 186 LEU A N 1
ATOM 1366 C CA . LEU A 1 186 ? 10.852 11.484 2.74 1 91.38 186 LEU A CA 1
ATOM 1367 C C . LEU A 1 186 ? 11.344 11.852 1.342 1 91.38 186 LEU A C 1
ATOM 1369 O O . LEU A 1 186 ? 12.188 12.734 1.187 1 91.38 186 LEU A O 1
ATOM 1373 N N . VAL A 1 187 ? 10.836 11.172 0.371 1 93.06 187 VAL A N 1
ATOM 1374 C CA . VAL A 1 187 ? 11.164 11.508 -1.011 1 93.06 187 VAL A CA 1
ATOM 1375 C C . VAL A 1 187 ? 10.711 12.938 -1.315 1 93.06 187 VAL A C 1
ATOM 1377 O O . VAL A 1 187 ? 11.422 13.688 -1.991 1 93.06 187 VAL A O 1
ATOM 1380 N N . GLU A 1 188 ? 9.531 13.258 -0.839 1 84.44 188 GLU A N 1
ATOM 1381 C CA . GLU A 1 188 ? 9.023 14.617 -1.04 1 84.44 188 GLU A CA 1
ATOM 1382 C C . GLU A 1 188 ? 9.961 15.648 -0.412 1 84.44 188 GLU A C 1
ATOM 1384 O O . GLU A 1 188 ? 10.25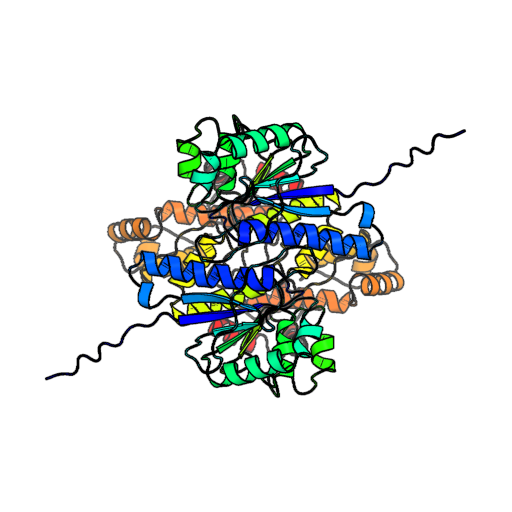8 16.672 -1.025 1 84.44 188 GLU A O 1
ATOM 1389 N N . ASP A 1 189 ? 10.422 15.398 0.73 1 83.81 189 ASP A N 1
ATOM 1390 C CA . ASP A 1 189 ? 11.344 16.281 1.429 1 83.81 189 ASP A CA 1
ATOM 1391 C C . ASP A 1 189 ? 12.664 16.422 0.666 1 83.81 189 ASP A C 1
ATOM 1393 O O . ASP A 1 189 ? 13.234 17.516 0.597 1 83.81 189 ASP A O 1
ATOM 1397 N N . ASP A 1 190 ? 13.125 15.344 0.125 1 92 190 ASP A N 1
ATOM 1398 C CA . ASP A 1 190 ? 14.438 15.312 -0.522 1 92 190 ASP A CA 1
ATOM 1399 C C . ASP A 1 190 ? 14.375 15.938 -1.912 1 92 190 ASP A C 1
ATOM 1401 O O . ASP A 1 190 ? 15.32 16.609 -2.336 1 92 190 ASP A O 1
ATOM 1405 N N . HIS A 1 191 ? 13.227 15.68 -2.621 1 89.88 191 HIS A N 1
ATOM 1406 C CA . HIS A 1 191 ? 13.273 15.969 -4.051 1 89.88 191 HIS A CA 1
ATOM 1407 C C . HIS A 1 191 ? 12.039 16.75 -4.488 1 89.88 191 HIS A C 1
ATOM 1409 O O . HIS A 1 191 ? 11.898 17.094 -5.664 1 89.88 191 HIS A O 1
ATOM 1415 N N . GLY A 1 192 ? 11.094 16.906 -3.584 1 77.31 192 GLY A N 1
ATOM 1416 C CA . GLY A 1 192 ? 9.945 17.75 -3.893 1 77.31 192 GLY A CA 1
ATOM 1417 C C . GLY A 1 192 ? 8.68 16.953 -4.156 1 77.31 192 GLY A C 1
ATOM 1418 O O . GLY A 1 192 ? 8.742 15.727 -4.332 1 77.31 192 GLY A O 1
ATOM 1419 N N . THR A 1 193 ? 7.602 17.609 -4.207 1 71.94 193 THR A N 1
ATOM 1420 C CA . THR A 1 193 ? 6.262 17.047 -4.332 1 71.94 193 THR A CA 1
ATOM 1421 C C . THR A 1 193 ? 6.082 16.359 -5.684 1 71.94 193 THR A C 1
ATOM 1423 O O . THR A 1 193 ? 5.449 15.305 -5.777 1 71.94 193 THR A O 1
ATOM 1426 N N . ASP A 1 194 ? 6.672 16.953 -6.633 1 74.31 194 ASP A N 1
ATOM 1427 C CA . ASP A 1 194 ? 6.508 16.406 -7.98 1 74.31 194 ASP A CA 1
ATOM 1428 C C . ASP A 1 194 ? 7.055 14.984 -8.078 1 74.31 194 ASP A C 1
ATOM 1430 O O . ASP A 1 194 ? 6.387 14.094 -8.602 1 74.31 194 ASP A O 1
ATOM 1434 N N . VAL A 1 195 ? 8.281 14.789 -7.555 1 83.81 195 VAL A N 1
ATOM 1435 C CA . VAL A 1 195 ? 8.898 13.469 -7.586 1 83.81 195 VAL A CA 1
ATOM 1436 C C . VAL A 1 195 ? 8.062 12.484 -6.777 1 83.81 195 VAL A C 1
ATOM 1438 O O . VAL A 1 195 ? 7.734 11.398 -7.254 1 83.81 195 VAL A O 1
ATOM 1441 N N . ALA A 1 196 ? 7.629 12.891 -5.602 1 82.62 196 ALA A N 1
ATOM 1442 C CA . ALA A 1 196 ? 6.84 12.039 -4.719 1 82.62 196 ALA A CA 1
ATOM 1443 C C . ALA A 1 196 ? 5.512 11.664 -5.367 1 82.62 196 ALA A C 1
ATOM 1445 O O . ALA A 1 196 ? 5.082 10.508 -5.305 1 82.62 196 ALA A O 1
ATOM 1446 N N . GLN A 1 197 ? 4.883 12.57 -5.992 1 75.38 197 GLN A N 1
ATOM 1447 C CA . GLN A 1 197 ? 3.588 12.328 -6.621 1 75.38 197 GLN A CA 1
ATOM 1448 C C . GLN A 1 197 ? 3.723 11.391 -7.816 1 75.38 197 GLN A C 1
ATOM 1450 O O . GLN A 1 197 ? 2.854 10.547 -8.055 1 75.38 197 GLN A O 1
ATOM 1455 N N . ASN A 1 198 ? 4.758 11.594 -8.547 1 81.75 198 ASN A N 1
ATOM 1456 C CA . ASN A 1 198 ? 4.984 10.703 -9.68 1 81.75 198 ASN A CA 1
ATOM 1457 C C . ASN A 1 198 ? 5.234 9.266 -9.227 1 81.75 198 ASN A C 1
ATOM 1459 O O . ASN A 1 198 ? 4.742 8.32 -9.844 1 81.75 198 ASN A O 1
ATOM 1463 N N . VAL A 1 199 ? 6.012 9.117 -8.164 1 89 199 VAL A N 1
ATOM 1464 C CA . VAL A 1 199 ? 6.25 7.793 -7.613 1 89 199 VAL A CA 1
ATOM 1465 C C . VAL A 1 199 ? 4.938 7.191 -7.117 1 89 199 VAL A C 1
ATOM 1467 O O . VAL A 1 199 ? 4.641 6.027 -7.387 1 89 199 VAL A O 1
ATOM 1470 N N . ALA A 1 200 ? 4.168 7.953 -6.387 1 83.31 200 ALA A N 1
ATOM 1471 C CA . ALA A 1 200 ? 2.877 7.496 -5.883 1 83.31 200 ALA A CA 1
ATOM 1472 C C . ALA A 1 200 ? 1.967 7.051 -7.027 1 83.31 200 ALA A C 1
ATOM 1474 O O . ALA A 1 200 ? 1.305 6.016 -6.934 1 83.31 200 ALA A O 1
ATOM 1475 N N . ARG A 1 201 ? 1.996 7.77 -8.062 1 79.25 201 ARG A N 1
ATOM 1476 C CA . ARG A 1 201 ? 1.199 7.434 -9.234 1 79.25 201 ARG A CA 1
ATOM 1477 C C . ARG A 1 201 ? 1.656 6.113 -9.852 1 79.25 201 ARG A C 1
ATOM 1479 O O . ARG A 1 201 ? 0.833 5.254 -10.172 1 79.25 201 ARG A O 1
ATOM 1486 N N . TRP A 1 202 ? 2.893 6.055 -9.977 1 85.56 202 TRP A N 1
ATOM 1487 C CA . TRP A 1 202 ? 3.449 4.84 -10.555 1 85.56 202 TRP A CA 1
ATOM 1488 C C . TRP A 1 202 ? 3.082 3.619 -9.719 1 85.56 202 TRP A C 1
ATOM 1490 O O . TRP A 1 202 ? 2.844 2.535 -10.266 1 85.56 202 TRP A O 1
ATOM 1500 N N . LEU A 1 203 ? 2.988 3.82 -8.43 1 89.38 203 LEU A N 1
ATOM 1501 C CA . LEU A 1 203 ? 2.701 2.719 -7.52 1 89.38 203 LEU A CA 1
ATOM 1502 C C . LEU A 1 203 ? 1.197 2.535 -7.344 1 89.38 203 LEU A C 1
ATOM 1504 O O . LEU A 1 203 ? 0.758 1.702 -6.547 1 89.38 203 LEU A O 1
ATOM 1508 N N . VAL A 1 204 ? 0.402 3.359 -8.023 1 81.19 204 VAL A N 1
ATOM 1509 C CA . VAL A 1 204 ? -1.056 3.285 -8.031 1 81.19 204 VAL A CA 1
ATOM 1510 C C . VAL A 1 204 ? -1.593 3.473 -6.617 1 81.19 204 VAL A C 1
ATOM 1512 O O . VAL A 1 204 ? -2.406 2.676 -6.145 1 81.19 204 VAL A O 1
ATOM 1515 N N . LEU A 1 205 ? -0.887 4.344 -5.902 1 76.38 205 LEU A N 1
ATOM 1516 C CA . LEU A 1 205 ? -1.382 4.715 -4.578 1 76.38 205 LEU A CA 1
ATOM 1517 C C . LEU A 1 205 ? -2.512 5.734 -4.688 1 76.38 205 LEU A C 1
ATOM 1519 O O . LEU A 1 205 ? -2.537 6.539 -5.621 1 76.38 205 LEU A O 1
ATOM 1523 N N . TYR A 1 206 ? -3.506 5.383 -3.77 1 53.31 206 TYR A N 1
ATOM 1524 C CA . TYR A 1 206 ? -4.531 6.414 -3.684 1 53.31 206 TYR A CA 1
ATOM 1525 C C . TYR A 1 206 ? -3.943 7.727 -3.178 1 53.31 206 TYR A C 1
ATOM 1527 O O . TYR A 1 206 ? -3.271 7.754 -2.143 1 53.31 206 TYR A O 1
ATOM 1535 N N . LEU A 1 207 ? -3.412 8.523 -4.016 1 41.88 207 LEU A N 1
ATOM 1536 C CA . LEU A 1 207 ? -2.82 9.781 -3.574 1 41.88 207 LEU A CA 1
ATOM 1537 C C . LEU A 1 207 ? -3.875 10.688 -2.945 1 41.88 207 LEU A C 1
ATOM 1539 O O . LEU A 1 207 ? -5.023 10.719 -3.396 1 41.88 207 LEU A O 1
ATOM 1543 N N . ARG A 1 208 ? -3.574 10.875 -1.544 1 37.5 208 ARG A N 1
ATOM 1544 C CA . ARG A 1 208 ? -4.289 11.992 -0.94 1 37.5 208 ARG A CA 1
ATOM 1545 C C . ARG A 1 208 ? -4.164 13.25 -1.8 1 37.5 208 ARG A C 1
ATOM 1547 O O . ARG A 1 208 ? -3.082 13.562 -2.297 1 37.5 208 ARG A O 1
ATOM 1554 N N . ARG A 1 209 ? -5.062 13.578 -2.594 1 33.88 209 ARG A N 1
ATOM 1555 C CA . ARG A 1 209 ? -4.973 14.898 -3.211 1 33.88 209 ARG A CA 1
ATOM 1556 C C . ARG A 1 209 ? -4.582 15.961 -2.186 1 33.88 209 ARG A C 1
ATOM 1558 O O . ARG A 1 209 ? -5.008 15.898 -1.03 1 33.88 209 ARG A O 1
ATOM 1565 N N . PRO A 1 210 ? -3.484 16.672 -2.41 1 30.62 210 PRO A N 1
ATOM 1566 C CA . PRO A 1 210 ? -2.969 17.797 -1.627 1 30.62 210 PRO A CA 1
ATOM 1567 C C . PRO A 1 210 ? -4.062 18.781 -1.204 1 30.62 210 PRO A C 1
ATOM 1569 O O . PRO A 1 210 ? -3.953 19.406 -0.154 1 30.62 210 PRO A O 1
ATOM 1572 N N . GLY A 1 211 ? -5.188 18.859 -1.012 1 31.36 211 GLY A N 1
ATOM 1573 C CA . GLY A 1 211 ? -6.172 19.828 -0.574 1 31.36 211 GLY A CA 1
ATOM 1574 C C . GLY A 1 211 ? -7.172 19.266 0.418 1 31.36 211 GLY A C 1
ATOM 1575 O O . GLY A 1 211 ? -8.273 19.797 0.574 1 31.36 211 GLY A O 1
ATOM 1576 N N . GLY A 1 212 ? -6.781 18.484 1.405 1 29.69 212 GLY A N 1
ATOM 1577 C CA . GLY A 1 212 ? -7.566 18.016 2.535 1 29.69 212 GLY A CA 1
ATOM 1578 C C . GLY A 1 212 ? -8.602 16.969 2.154 1 29.69 212 GLY A C 1
ATOM 1579 O O . GLY A 1 212 ? -9.375 16.531 2.998 1 29.69 212 GLY A O 1
ATOM 1580 N N . GLN A 1 213 ? -9.109 17.109 0.983 1 27.88 213 GLN A N 1
ATOM 1581 C CA . GLN A 1 213 ? -10.203 16.234 0.573 1 27.88 213 GLN A CA 1
ATOM 1582 C C . GLN A 1 213 ? -9.734 14.789 0.464 1 27.88 213 GLN A C 1
ATOM 1584 O O . GLN A 1 213 ? -8.852 14.477 -0.336 1 27.88 213 GLN A O 1
ATOM 1589 N N . THR A 1 214 ? -9.5 14.148 1.473 1 30.55 214 THR A N 1
ATOM 1590 C CA . THR A 1 214 ? -9.141 12.75 1.682 1 30.55 214 THR A CA 1
ATOM 1591 C C . THR A 1 214 ? -9.852 11.852 0.675 1 30.55 214 THR A C 1
ATOM 1593 O O . THR A 1 214 ? -10.953 11.367 0.939 1 30.55 214 THR A O 1
ATOM 1596 N N . GLN A 1 215 ? -10.398 12.352 -0.433 1 29.97 215 GLN A N 1
ATOM 1597 C CA . GLN A 1 215 ? -11.133 11.57 -1.429 1 29.97 215 GLN A CA 1
ATOM 1598 C C . GLN A 1 215 ? -10.258 10.461 -2.004 1 29.97 215 GLN A C 1
ATOM 1600 O O . GLN A 1 215 ? -9.148 10.719 -2.486 1 29.97 215 GLN A O 1
ATOM 1605 N N . PHE A 1 216 ? -10.148 9.461 -1.264 1 30.59 216 PHE A N 1
ATOM 1606 C CA . PHE A 1 216 ? -9.492 8.266 -1.778 1 30.59 216 PHE A CA 1
ATOM 1607 C C . PHE A 1 216 ? -9.953 7.965 -3.201 1 30.59 216 PHE A C 1
ATOM 1609 O O . PHE A 1 216 ? -11.117 7.613 -3.422 1 30.59 216 PHE A O 1
ATOM 1616 N N . ALA A 1 217 ? -10.078 8.836 -4.129 1 33.34 217 ALA A N 1
ATOM 1617 C CA . ALA A 1 217 ? -10.383 8.352 -5.473 1 33.34 217 ALA A CA 1
ATOM 1618 C C . ALA A 1 217 ? -9.242 7.496 -6.02 1 33.34 217 ALA A C 1
ATOM 1620 O O . ALA A 1 217 ? -8.086 7.68 -5.641 1 33.34 217 ALA A O 1
ATOM 1621 N N . ALA A 1 218 ? -9.641 6.438 -6.414 1 36.28 218 ALA A N 1
ATOM 1622 C CA . ALA A 1 218 ? -8.68 5.781 -7.297 1 36.28 218 ALA A CA 1
ATOM 1623 C C . ALA A 1 218 ? -7.809 6.805 -8.016 1 36.28 218 ALA A C 1
ATOM 1625 O O . ALA A 1 218 ? -8.297 7.863 -8.43 1 36.28 218 ALA A O 1
ATOM 1626 N N . PRO A 1 219 ? -6.516 6.914 -7.781 1 35.78 219 PRO A N 1
ATOM 1627 C CA . PRO A 1 219 ? -5.695 7.879 -8.516 1 35.78 219 PRO A CA 1
ATOM 1628 C C . PRO A 1 219 ? -6.184 8.094 -9.945 1 35.78 219 PRO A C 1
ATOM 1630 O O . PRO A 1 219 ? -6.141 7.172 -10.766 1 35.78 219 PRO A O 1
ATOM 1633 N N . VAL A 1 220 ? -7.387 8.43 -10.266 1 36.62 220 VAL A N 1
ATOM 1634 C CA . VAL A 1 220 ? -7.34 8.914 -11.641 1 36.62 220 VAL A CA 1
ATOM 1635 C C . VAL A 1 220 ? -6.129 9.828 -11.82 1 36.62 220 VAL A C 1
ATOM 1637 O O . VAL A 1 220 ? -6.02 10.859 -11.164 1 36.62 220 VAL A O 1
ATOM 1640 N N . TRP A 1 221 ? -4.953 9.188 -12.016 1 38.25 221 TRP A N 1
ATOM 1641 C CA . TRP A 1 221 ? -3.68 9.836 -12.32 1 38.25 221 TRP A CA 1
ATOM 1642 C C . TRP A 1 221 ? -3.873 11.008 -13.273 1 38.25 221 TRP A C 1
ATOM 1644 O O . TRP A 1 221 ? -4.324 10.828 -14.406 1 38.25 221 TRP A O 1
ATOM 1654 N N . MET A 1 222 ? -4.324 12.133 -12.773 1 46.47 222 MET A N 1
ATOM 1655 C CA . MET A 1 222 ? -4.004 13.234 -13.672 1 46.47 222 MET A CA 1
ATOM 1656 C C . MET A 1 222 ? -2.666 13.867 -13.305 1 46.47 222 MET A C 1
ATOM 1658 O O . MET A 1 222 ? -2.434 14.203 -12.141 1 46.47 222 MET A O 1
ATOM 1662 N N . PRO A 1 223 ? -1.684 13.711 -14.109 1 48 223 PRO A N 1
ATOM 1663 C CA . PRO A 1 223 ? -0.396 14.352 -13.836 1 48 223 PRO A CA 1
ATOM 1664 C C . PRO A 1 223 ? -0.548 15.758 -13.258 1 48 223 PRO A C 1
ATOM 1666 O O . PRO A 1 223 ? -1.458 16.5 -13.641 1 48 223 PRO A O 1
ATOM 1669 N N . ARG A 1 224 ? 0.225 16.047 -12.125 1 56.06 224 ARG A N 1
ATOM 1670 C CA . ARG A 1 224 ? 0.298 17.422 -11.664 1 56.06 224 ARG A CA 1
ATOM 1671 C C . ARG A 1 224 ? 1.286 18.234 -12.508 1 56.06 224 ARG A C 1
ATOM 1673 O O . ARG A 1 224 ? 2.381 17.75 -12.812 1 56.06 224 ARG A O 1
ATOM 1680 N N . ALA A 1 225 ? 0.77 19.359 -12.867 1 64.06 225 ALA A N 1
ATOM 1681 C CA . ALA A 1 225 ? 1.594 20.203 -13.727 1 64.06 225 ALA A CA 1
ATOM 1682 C C . ALA A 1 225 ? 2.867 20.641 -13 1 64.06 225 ALA A C 1
ATOM 1684 O O . ALA A 1 225 ? 2.855 20.859 -11.789 1 64.06 225 ALA A O 1
ATOM 1685 N N . LYS A 1 226 ? 4.012 20.656 -13.719 1 62.16 226 LYS A N 1
ATOM 1686 C CA . LYS A 1 226 ? 5.293 21.125 -13.203 1 62.16 226 LYS A CA 1
ATOM 1687 C C . LYS A 1 226 ? 5.246 22.609 -12.867 1 62.16 226 LYS A C 1
ATOM 1689 O O . LYS A 1 226 ? 5.789 23.047 -11.844 1 62.16 226 LYS A O 1
ATOM 1694 N N . ARG A 1 227 ? 4.652 23.359 -13.648 1 74.06 227 ARG A N 1
ATOM 1695 C CA . ARG A 1 227 ? 4.547 24.797 -13.477 1 74.06 227 ARG A CA 1
ATOM 1696 C C . ARG A 1 227 ? 3.533 25.141 -12.391 1 74.06 227 ARG A C 1
ATOM 1698 O O . ARG A 1 227 ? 2.379 24.719 -12.445 1 74.06 227 ARG A O 1
ATOM 1705 N N . ALA A 1 228 ? 4.008 25.922 -11.508 1 79.25 228 ALA A N 1
ATOM 1706 C CA . ALA A 1 228 ? 3.225 26.266 -10.328 1 79.25 228 ALA A CA 1
ATOM 1707 C C . ALA A 1 228 ? 1.869 26.859 -10.719 1 79.25 228 ALA A C 1
ATOM 1709 O O . ALA A 1 228 ? 0.839 26.484 -10.148 1 79.25 228 ALA A O 1
ATOM 1710 N N . PRO A 1 229 ? 1.853 27.719 -11.672 1 84 229 PRO A N 1
ATOM 1711 C CA . PRO A 1 229 ? 0.548 28.297 -12.008 1 84 229 PRO A CA 1
ATOM 1712 C C . PRO A 1 229 ? -0.454 27.25 -12.484 1 84 229 PRO A C 1
ATOM 1714 O O . PRO A 1 229 ? -1.646 27.344 -12.188 1 84 229 PRO A O 1
ATOM 1717 N N . ILE A 1 230 ? 0.044 26.25 -13.18 1 86.31 230 ILE A N 1
ATOM 1718 C CA . ILE A 1 230 ? -0.833 25.203 -13.695 1 86.31 230 ILE A CA 1
ATOM 1719 C C . ILE A 1 230 ? -1.268 24.297 -12.555 1 86.31 230 ILE A C 1
ATOM 1721 O O . ILE A 1 230 ? -2.43 23.891 -12.477 1 86.31 230 ILE A O 1
ATOM 1725 N N . ARG A 1 231 ? -0.374 24.062 -11.773 1 80.44 231 ARG A N 1
ATOM 1726 C CA . ARG A 1 231 ? -0.7 23.266 -10.594 1 80.44 231 ARG A CA 1
ATOM 1727 C C . ARG A 1 231 ? -1.764 23.953 -9.742 1 80.44 231 ARG A C 1
ATOM 1729 O O . ARG A 1 231 ? -2.658 23.297 -9.211 1 80.44 231 ARG A O 1
ATOM 1736 N N . ALA A 1 232 ? -1.591 25.172 -9.562 1 81.25 232 ALA A N 1
ATOM 1737 C CA . ALA A 1 232 ? -2.564 25.953 -8.797 1 81.25 232 ALA A CA 1
ATOM 1738 C C . ALA A 1 232 ? -3.961 25.812 -9.398 1 81.25 232 ALA A C 1
ATOM 1740 O O . ALA A 1 232 ? -4.953 25.75 -8.672 1 81.25 232 ALA A O 1
ATOM 1741 N N . VAL A 1 233 ? -4.047 25.781 -10.625 1 88 233 VAL A N 1
ATOM 1742 C CA . VAL A 1 233 ? -5.316 25.641 -11.328 1 88 233 VAL A CA 1
ATOM 1743 C C . VAL A 1 233 ? -5.887 24.234 -11.078 1 88 233 VAL A C 1
ATOM 1745 O O . VAL A 1 233 ? -7.078 24.094 -10.797 1 88 233 VAL A O 1
ATOM 1748 N N . GLN A 1 234 ? -5.004 23.234 -11.234 1 80.75 234 GLN A N 1
ATOM 1749 C CA . GLN A 1 234 ? -5.457 21.875 -10.93 1 80.75 234 GLN A CA 1
ATOM 1750 C C . GLN A 1 234 ? -6.059 21.797 -9.531 1 80.75 234 GLN A C 1
ATOM 1752 O O . GLN A 1 234 ? -7.156 21.266 -9.352 1 80.75 234 GLN A O 1
ATOM 1757 N N . GLU A 1 235 ? -5.355 22.375 -8.688 1 72.88 235 GLU A N 1
ATOM 1758 C CA . GLU A 1 235 ? -5.781 22.344 -7.297 1 72.88 235 GLU A CA 1
ATOM 1759 C C . GLU A 1 235 ? -7.105 23.078 -7.109 1 72.88 235 GLU A C 1
ATOM 1761 O O . GLU A 1 235 ? -7.984 22.609 -6.375 1 72.88 235 GLU A O 1
ATOM 1766 N N . ALA A 1 236 ? -7.211 24.172 -7.68 1 80 236 ALA A N 1
ATOM 1767 C CA . ALA A 1 236 ? -8.43 24.969 -7.586 1 80 236 ALA A CA 1
ATOM 1768 C C . ALA A 1 236 ? -9.633 24.188 -8.102 1 80 236 ALA A C 1
ATOM 1770 O O . ALA A 1 236 ? -10.703 24.203 -7.492 1 80 236 ALA A O 1
ATOM 1771 N N . ILE A 1 237 ? -9.453 23.531 -9.148 1 84.12 237 ILE A N 1
ATOM 1772 C CA . ILE A 1 237 ? -10.523 22.75 -9.75 1 84.12 237 ILE A CA 1
ATOM 1773 C C . ILE A 1 237 ? -10.906 21.609 -8.82 1 84.12 237 ILE A C 1
ATOM 1775 O O . ILE A 1 237 ? -12.086 21.359 -8.578 1 84.12 237 ILE A O 1
ATOM 1779 N N . GLU A 1 238 ? -9.906 20.906 -8.398 1 73.75 238 GLU A N 1
ATOM 1780 C CA . GLU A 1 238 ? -10.125 19.734 -7.555 1 73.75 238 GLU A CA 1
ATOM 1781 C C . GLU A 1 238 ? -10.766 20.125 -6.223 1 73.75 238 GLU A C 1
ATOM 1783 O O . GLU A 1 238 ? -11.555 19.359 -5.668 1 73.75 238 GLU A O 1
ATOM 1788 N N . ALA A 1 239 ? -10.391 21.266 -5.77 1 67.38 239 ALA A N 1
ATOM 1789 C CA . ALA A 1 239 ? -10.906 21.75 -4.496 1 67.38 239 ALA A CA 1
ATOM 1790 C C . ALA A 1 239 ? -12.383 22.125 -4.613 1 67.38 239 ALA A C 1
ATOM 1792 O O . ALA A 1 239 ? -13.133 22.062 -3.639 1 67.38 239 ALA A O 1
ATOM 1793 N N . ASP A 1 240 ? -12.742 22.516 -5.738 1 79.56 240 ASP A N 1
ATOM 1794 C CA . ASP A 1 240 ? -14.117 22.969 -5.969 1 79.56 240 ASP A CA 1
ATOM 1795 C C . ASP A 1 240 ? -14.617 22.516 -7.34 1 79.56 240 ASP A C 1
ATOM 1797 O O . ASP A 1 240 ? -14.812 23.344 -8.234 1 79.56 240 ASP A O 1
ATOM 1801 N N . PRO A 1 241 ? -14.906 21.188 -7.352 1 81.88 241 PRO A N 1
ATOM 1802 C CA . PRO A 1 241 ? -15.32 20.672 -8.648 1 81.88 241 PRO A CA 1
ATOM 1803 C C . PRO A 1 241 ? -16.547 21.391 -9.219 1 81.88 241 PRO A C 1
ATOM 1805 O O . PRO A 1 241 ? -16.688 21.484 -10.438 1 81.88 241 PRO A O 1
ATOM 1808 N N . GLY A 1 242 ? -17.375 21.906 -8.414 1 87.06 242 GLY A N 1
ATOM 1809 C CA . GLY A 1 242 ? -18.609 22.531 -8.859 1 87.06 242 GLY A CA 1
ATOM 1810 C C . GLY A 1 242 ? -18.438 24 -9.188 1 87.06 242 GLY A C 1
ATOM 1811 O O . GLY A 1 242 ? -19.375 24.656 -9.648 1 87.06 242 GLY A O 1
ATOM 1812 N N . GLY A 1 243 ? -17.344 24.594 -8.961 1 86.56 243 GLY A N 1
ATOM 1813 C CA . GLY A 1 243 ? -17.078 26 -9.195 1 86.56 243 GLY A CA 1
ATOM 1814 C C . GLY A 1 243 ? -17.109 26.375 -10.664 1 86.56 243 GLY A C 1
ATOM 1815 O O . GLY A 1 243 ? -17.25 25.516 -11.531 1 86.56 243 GLY A O 1
ATOM 1816 N N . ALA A 1 244 ? -17.219 27.734 -10.883 1 84.75 244 ALA A N 1
ATOM 1817 C CA . ALA A 1 244 ? -17.094 28.234 -12.25 1 84.75 244 ALA A CA 1
ATOM 1818 C C . ALA A 1 244 ? -15.672 28.109 -12.766 1 84.75 244 ALA A C 1
ATOM 1820 O O . ALA A 1 244 ? -14.766 28.797 -12.305 1 84.75 244 ALA A O 1
ATOM 1821 N N . HIS A 1 245 ? -15.477 27.062 -13.586 1 91.25 245 HIS A N 1
ATOM 1822 C CA . HIS A 1 245 ? -14.148 26.797 -14.117 1 91.25 245 HIS A CA 1
ATOM 1823 C C . HIS A 1 245 ? -14.094 27 -15.625 1 91.25 245 HIS A C 1
ATOM 1825 O O . HIS A 1 245 ? -13.734 26.094 -16.375 1 91.25 245 HIS A O 1
ATOM 1831 N N . SER A 1 246 ? -14.438 28.297 -15.953 1 90.25 246 SER A N 1
ATOM 1832 C CA . SER A 1 246 ? -14.281 28.625 -17.359 1 90.25 246 SER A CA 1
ATOM 1833 C C . SER A 1 246 ? -12.805 28.734 -17.75 1 90.25 246 SER A C 1
ATOM 1835 O O . SER A 1 246 ? -11.953 29 -16.891 1 90.25 246 SER A O 1
ATOM 1837 N N . ILE A 1 247 ? -12.586 28.469 -19.062 1 91.25 247 ILE A N 1
ATOM 1838 C CA . ILE A 1 247 ? -11.211 28.562 -19.547 1 91.25 247 ILE A CA 1
ATOM 1839 C C . ILE A 1 247 ? -10.648 29.938 -19.219 1 91.25 247 ILE A C 1
ATOM 1841 O O . ILE A 1 247 ? -9.5 30.062 -18.797 1 91.25 247 ILE A O 1
ATOM 1845 N N . SER A 1 248 ? -11.484 30.969 -19.391 1 91.75 248 SER A N 1
ATOM 1846 C CA . SER A 1 248 ? -11.062 32.344 -19.125 1 91.75 248 SER A CA 1
ATOM 1847 C C . SER A 1 248 ? -10.711 32.531 -17.656 1 91.75 248 SER A C 1
ATOM 1849 O O . SER A 1 248 ? -9.68 33.094 -17.328 1 91.75 248 SER A O 1
ATOM 1851 N N . ASP A 1 249 ? -11.523 32.062 -16.734 1 92.56 249 ASP A N 1
ATOM 1852 C CA . ASP A 1 249 ? -11.289 32.156 -15.297 1 92.56 249 ASP A CA 1
ATOM 1853 C C . ASP A 1 249 ? -10.039 31.406 -14.875 1 92.56 249 ASP A C 1
ATOM 1855 O O . ASP A 1 249 ? -9.242 31.906 -14.07 1 92.56 249 ASP A O 1
ATOM 1859 N N . LEU A 1 250 ? -9.891 30.25 -15.438 1 94.19 250 LEU A N 1
ATOM 1860 C CA . LEU A 1 250 ? -8.75 29.406 -15.094 1 94.19 250 LEU A CA 1
ATOM 1861 C C . LEU A 1 250 ? -7.449 30.016 -15.625 1 94.19 250 LEU A C 1
ATOM 1863 O O . LEU A 1 250 ? -6.422 29.984 -14.945 1 94.19 250 LEU A O 1
ATOM 1867 N N . ALA A 1 251 ? -7.539 30.562 -16.828 1 93.69 251 ALA A N 1
ATOM 1868 C CA . ALA A 1 251 ? -6.383 31.234 -17.422 1 93.69 251 ALA A CA 1
ATOM 1869 C C . ALA A 1 251 ? -5.953 32.438 -16.562 1 93.69 251 ALA A C 1
ATOM 1871 O O . ALA A 1 251 ? -4.758 32.625 -16.328 1 93.69 251 ALA A O 1
ATOM 1872 N N . GLN A 1 252 ? -6.938 33.156 -16.078 1 92 252 GLN A N 1
ATOM 1873 C CA . GLN A 1 252 ? -6.66 34.281 -15.203 1 92 252 GLN A CA 1
ATOM 1874 C C . GLN A 1 252 ? -5.969 33.844 -13.922 1 92 252 GLN A C 1
ATOM 1876 O O . GLN A 1 252 ? -5.023 34.5 -13.461 1 92 252 GLN A O 1
ATOM 1881 N N . ARG A 1 253 ? -6.391 32.812 -13.375 1 90.75 253 ARG A N 1
ATOM 1882 C CA . ARG A 1 253 ? -5.797 32.281 -12.156 1 90.75 253 ARG A CA 1
ATOM 1883 C C . ARG A 1 253 ? -4.336 31.875 -12.383 1 90.75 253 ARG A C 1
ATOM 1885 O O . ARG A 1 253 ? -3.51 32 -11.477 1 90.75 253 ARG A O 1
ATOM 1892 N N . ALA A 1 254 ? -4.039 31.469 -13.562 1 92.69 254 ALA A N 1
ATOM 1893 C CA . ALA A 1 254 ? -2.682 31.062 -13.906 1 92.69 254 ALA A CA 1
ATOM 1894 C C . ALA A 1 254 ? -1.871 32.219 -14.461 1 92.69 254 ALA A C 1
ATOM 1896 O O . ALA A 1 254 ? -0.712 32.062 -14.844 1 92.69 254 ALA A O 1
ATOM 1897 N N . ALA A 1 255 ? -2.549 33.344 -14.523 1 92.94 255 ALA A N 1
ATOM 1898 C CA . ALA A 1 255 ? -1.925 34.531 -15.062 1 92.94 255 ALA A CA 1
ATOM 1899 C C . ALA A 1 255 ? -1.43 34.312 -16.484 1 92.94 255 ALA A C 1
ATOM 1901 O O . ALA A 1 255 ? -0.3 34.688 -16.828 1 92.94 255 ALA A O 1
ATOM 1902 N N . MET A 1 256 ? -2.256 33.688 -17.297 1 92.88 256 MET A N 1
ATOM 1903 C CA . MET A 1 256 ? -1.96 33.406 -18.703 1 92.88 256 MET A CA 1
ATOM 1904 C C . MET A 1 256 ? -3.133 33.812 -19.594 1 92.88 256 MET A C 1
ATOM 1906 O O . MET A 1 256 ? -4.254 33.969 -19.109 1 92.88 256 MET A O 1
ATOM 1910 N N . SER A 1 257 ? -2.832 34.062 -20.906 1 92.81 257 SER A N 1
ATOM 1911 C CA . SER A 1 257 ? -3.924 34.188 -21.875 1 92.81 257 SER A CA 1
ATOM 1912 C C . SER A 1 257 ? -4.633 32.844 -22.047 1 92.81 257 SER A C 1
ATOM 1914 O O . SER A 1 257 ? -4.039 31.781 -21.844 1 92.81 257 SER A O 1
ATOM 1916 N N . PRO A 1 258 ? -5.938 32.875 -22.391 1 92.62 258 PRO A N 1
ATOM 1917 C CA . PRO A 1 258 ? -6.688 31.609 -22.547 1 92.62 258 PRO A CA 1
ATOM 1918 C C . PRO A 1 258 ? -6.031 30.656 -23.531 1 92.62 258 PRO A C 1
ATOM 1920 O O . PRO A 1 258 ? -5.984 29.438 -23.297 1 92.62 258 PRO A O 1
ATOM 1923 N N . ARG A 1 259 ? -5.48 31.203 -24.578 1 89.81 259 ARG A N 1
ATOM 1924 C CA . ARG A 1 259 ? -4.832 30.344 -25.578 1 89.81 259 ARG A CA 1
ATOM 1925 C C . ARG A 1 259 ? -3.568 29.703 -25.016 1 89.81 259 ARG A C 1
ATOM 1927 O O . ARG A 1 259 ? -3.367 28.5 -25.141 1 89.81 259 ARG A O 1
ATOM 1934 N N . HIS A 1 260 ? -2.744 30.547 -24.406 1 91.88 260 HIS A N 1
ATOM 1935 C CA . HIS A 1 260 ? -1.507 30.062 -23.812 1 91.88 260 HIS A CA 1
ATOM 1936 C C . HIS A 1 260 ? -1.789 29.094 -22.672 1 91.88 260 HIS A C 1
ATOM 1938 O O . HIS A 1 260 ? -1.123 28.062 -22.547 1 91.88 260 HIS A O 1
ATOM 1944 N N . PHE A 1 261 ? -2.744 29.438 -21.938 1 95.12 261 PHE A N 1
ATOM 1945 C CA . PHE A 1 261 ? -3.137 28.594 -20.797 1 95.12 261 PHE A CA 1
ATOM 1946 C C . PHE A 1 261 ? -3.566 27.219 -21.281 1 95.12 261 PHE A C 1
ATOM 1948 O O . PHE A 1 261 ? -3.09 26.203 -20.766 1 95.12 261 PHE A O 1
ATOM 1955 N N . THR A 1 262 ? -4.441 27.141 -22.203 1 91.38 262 THR A N 1
ATOM 1956 C CA . THR A 1 262 ? -4.973 25.875 -22.703 1 91.38 262 THR A CA 1
ATOM 1957 C C . THR A 1 262 ? -3.85 25 -23.266 1 91.38 262 THR A C 1
ATOM 1959 O O . THR A 1 262 ? -3.807 23.797 -23 1 91.38 262 THR A O 1
ATOM 1962 N N . ARG A 1 263 ? -2.947 25.625 -23.969 1 88.25 263 ARG A N 1
ATOM 1963 C CA . ARG A 1 263 ? -1.824 24.891 -24.547 1 88.25 263 ARG A CA 1
ATOM 1964 C C . ARG A 1 263 ? -0.926 24.312 -23.469 1 88.25 263 ARG A C 1
ATOM 1966 O O . ARG A 1 263 ? -0.638 23.125 -23.453 1 88.25 263 ARG A O 1
ATOM 1973 N N . VAL A 1 264 ? -0.5 25.172 -22.547 1 88.69 264 VAL A N 1
ATOM 1974 C CA . VAL A 1 264 ? 0.439 24.781 -21.5 1 88.69 264 VAL A CA 1
ATOM 1975 C C . VAL A 1 264 ? -0.199 23.734 -20.594 1 88.69 264 VAL A C 1
ATOM 1977 O O . VAL A 1 264 ? 0.453 22.766 -20.203 1 88.69 264 VAL A O 1
ATOM 1980 N N . PHE A 1 265 ? -1.407 23.953 -20.219 1 90.06 265 PHE A N 1
ATOM 1981 C CA . PHE A 1 265 ? -2.119 23.016 -19.359 1 90.06 265 PHE A CA 1
ATOM 1982 C C . PHE A 1 265 ? -2.172 21.625 -20.016 1 90.06 265 PHE A C 1
ATOM 1984 O O . PHE A 1 265 ? -1.869 20.625 -19.359 1 90.06 265 PHE A O 1
ATOM 1991 N N . THR A 1 266 ? -2.584 21.625 -21.234 1 82.31 266 THR A N 1
ATOM 1992 C CA . THR A 1 266 ? -2.717 20.359 -21.953 1 82.31 266 THR A CA 1
ATOM 1993 C C . THR A 1 266 ? -1.374 19.641 -22.031 1 82.31 266 THR A C 1
ATOM 1995 O O . THR A 1 266 ? -1.301 18.422 -21.844 1 82.31 266 THR A O 1
ATOM 1998 N N . GLU A 1 267 ? -0.404 20.391 -22.25 1 77.25 267 GLU A N 1
ATOM 1999 C CA . GLU A 1 267 ? 0.938 19.828 -22.344 1 77.25 267 GLU A CA 1
ATOM 2000 C C . GLU A 1 267 ? 1.384 19.234 -21.016 1 77.25 267 GLU A C 1
ATOM 2002 O O . GLU A 1 267 ? 1.951 18.141 -20.969 1 77.25 267 GLU A O 1
ATOM 2007 N N . GLU A 1 268 ? 1.095 20 -19.969 1 73 268 GLU A N 1
ATOM 2008 C CA . GLU A 1 268 ? 1.605 19.609 -18.656 1 73 268 GLU A CA 1
ATOM 2009 C C . GLU A 1 268 ? 0.746 18.516 -18.016 1 73 268 GLU A C 1
ATOM 2011 O O . GLU A 1 268 ? 1.262 17.641 -17.344 1 73 268 GLU A O 1
ATOM 2016 N N . VAL A 1 269 ? -0.529 18.625 -18.281 1 73.69 269 VAL A N 1
ATOM 2017 C CA . VAL A 1 269 ? -1.473 17.781 -17.547 1 73.69 269 VAL A CA 1
ATOM 2018 C C . VAL A 1 269 ? -1.878 16.594 -18.422 1 73.69 269 VAL A C 1
ATOM 2020 O O . VAL A 1 269 ? -2.311 15.562 -17.906 1 73.69 269 VAL A O 1
ATOM 2023 N N . GLY A 1 270 ? -1.726 16.734 -19.719 1 65.19 270 GLY A N 1
ATOM 2024 C CA . GLY A 1 270 ? -2.014 15.641 -20.641 1 65.19 270 GLY A CA 1
ATOM 2025 C C . GLY A 1 270 ? -3.438 15.664 -21.156 1 65.19 270 GLY A C 1
ATOM 2026 O O . GLY A 1 270 ? -3.809 14.836 -22 1 65.19 270 GLY A O 1
ATOM 2027 N N . GLN A 1 271 ? -4.195 16.5 -20.641 1 75 271 GLN A N 1
ATOM 2028 C CA . GLN A 1 271 ? -5.547 16.734 -21.141 1 75 271 GLN A CA 1
ATOM 2029 C C . GLN A 1 271 ? -5.91 18.219 -21.094 1 75 271 GLN A C 1
ATOM 2031 O O . GLN A 1 271 ? -5.336 18.969 -20.312 1 75 271 GLN A O 1
ATOM 2036 N N . SER A 1 272 ? -6.816 18.609 -21.938 1 84.25 272 SER A N 1
ATOM 2037 C CA . SER A 1 272 ? -7.238 20 -21.953 1 84.25 272 SER A CA 1
ATOM 2038 C C . SER A 1 272 ? -7.934 20.375 -20.641 1 84.25 272 SER A C 1
ATOM 2040 O O . SER A 1 272 ? -8.453 19.516 -19.938 1 84.25 272 SER A O 1
ATOM 2042 N N . PRO A 1 273 ? -7.941 21.703 -20.328 1 88 273 PRO A N 1
ATOM 2043 C CA . PRO A 1 273 ? -8.586 22.141 -19.094 1 88 273 PRO A CA 1
ATOM 2044 C C . PRO A 1 273 ? -10.055 21.734 -19.016 1 88 273 PRO A C 1
ATOM 2046 O O . PRO A 1 273 ? -10.531 21.312 -17.953 1 88 273 PRO A O 1
ATOM 2049 N N . GLY A 1 274 ? -10.742 21.797 -20.094 1 86.25 274 GLY A N 1
ATOM 2050 C CA . GLY A 1 274 ? -12.148 21.406 -20.125 1 86.25 274 GLY A CA 1
ATOM 2051 C C . GLY A 1 274 ? -12.375 19.953 -19.766 1 86.25 274 GLY A C 1
ATOM 2052 O O . GLY A 1 274 ? -13.234 19.625 -18.953 1 86.25 274 GLY A O 1
ATOM 2053 N N . VAL A 1 275 ? -11.531 19.156 -20.375 1 80.19 275 VAL A N 1
ATOM 2054 C CA . VAL A 1 275 ? -11.625 17.719 -20.141 1 80.19 275 VAL A CA 1
ATOM 2055 C C . VAL A 1 275 ? -11.258 17.406 -18.688 1 80.19 275 VAL A C 1
ATOM 2057 O O . VAL A 1 275 ? -11.883 16.562 -18.047 1 80.19 275 VAL A O 1
ATOM 2060 N N . TYR A 1 276 ? -10.281 18.109 -18.234 1 83.56 276 TYR A N 1
ATOM 2061 C CA . TYR A 1 276 ? -9.844 17.938 -16.844 1 83.56 276 TYR A CA 1
ATOM 2062 C C . TYR A 1 276 ? -10.969 18.281 -15.875 1 83.56 276 TYR A C 1
ATOM 2064 O O . TYR A 1 276 ? -11.25 17.516 -14.953 1 83.56 276 TYR A O 1
ATOM 2072 N N . VAL A 1 277 ? -11.578 19.422 -16.078 1 86.56 277 VAL A N 1
ATOM 2073 C CA . VAL A 1 277 ? -12.68 19.875 -15.234 1 86.56 277 VAL A CA 1
ATOM 2074 C C . VAL A 1 277 ? -13.812 18.844 -15.273 1 86.56 277 VAL A C 1
ATOM 2076 O O . VAL A 1 277 ? -14.359 18.469 -14.234 1 86.56 277 VAL A O 1
ATOM 2079 N N . GLU A 1 278 ? -14.039 18.375 -16.391 1 82.44 278 GLU A N 1
ATOM 2080 C CA . GLU A 1 278 ? -15.102 17.391 -16.531 1 82.44 278 GLU A CA 1
ATOM 2081 C C . GLU A 1 278 ? -14.789 16.125 -15.742 1 82.44 278 GLU A C 1
ATOM 2083 O O . GLU A 1 278 ? -15.672 15.562 -15.086 1 82.44 278 GLU A O 1
ATOM 2088 N N . ARG A 1 279 ? -13.633 15.75 -15.898 1 80.12 279 ARG A N 1
ATOM 2089 C CA . ARG A 1 279 ? -13.203 14.539 -15.195 1 80.12 279 ARG A CA 1
ATOM 2090 C C . ARG A 1 279 ? -13.352 14.703 -13.688 1 80.12 279 ARG A C 1
ATOM 2092 O O . ARG A 1 279 ? -13.867 13.812 -13.008 1 80.12 279 ARG A O 1
ATOM 2099 N N . ILE A 1 280 ? -12.852 15.797 -13.258 1 79.81 280 ILE A N 1
ATOM 2100 C CA . ILE A 1 280 ? -12.914 16.078 -11.828 1 79.81 280 ILE A CA 1
ATOM 2101 C C . ILE A 1 280 ? -14.375 16.141 -11.375 1 79.81 280 ILE A C 1
ATOM 2103 O O . ILE A 1 280 ? -14.719 15.625 -10.312 1 79.81 280 ILE A O 1
ATOM 2107 N N . ARG A 1 281 ? -15.195 16.719 -12.164 1 83.94 281 ARG A N 1
ATOM 2108 C CA . ARG A 1 281 ? -16.609 16.828 -11.844 1 83.94 281 ARG A CA 1
ATOM 2109 C C . ARG A 1 281 ? -17.281 15.453 -11.812 1 83.94 281 ARG A C 1
ATOM 2111 O O . ARG A 1 281 ? -18.078 15.164 -10.922 1 83.94 281 ARG A O 1
ATOM 2118 N N . ILE A 1 282 ? -16.906 14.656 -12.727 1 80.94 282 ILE A N 1
ATOM 2119 C CA . ILE A 1 282 ? -17.484 13.312 -12.781 1 80.94 282 ILE A CA 1
ATOM 2120 C C . ILE A 1 282 ? -17.062 12.531 -11.539 1 80.94 282 ILE A C 1
ATOM 2122 O O . ILE A 1 282 ? -17.891 11.852 -10.922 1 80.94 282 ILE A O 1
ATOM 2126 N N . ASP A 1 283 ? -15.875 12.688 -11.305 1 72.69 283 ASP A N 1
ATOM 2127 C CA . ASP A 1 283 ? -15.367 12 -10.117 1 72.69 283 ASP A CA 1
ATOM 2128 C C . ASP A 1 283 ? -16.109 12.461 -8.859 1 72.69 283 ASP A C 1
ATOM 2130 O O . ASP A 1 283 ? -16.438 11.641 -8 1 72.69 283 ASP A O 1
ATOM 2134 N N . ALA A 1 284 ? -16.297 13.695 -8.766 1 74.12 284 ALA A N 1
ATOM 2135 C CA . ALA A 1 284 ? -17.047 14.258 -7.645 1 74.12 284 ALA A CA 1
ATOM 2136 C C . ALA A 1 284 ? -18.469 13.734 -7.617 1 74.12 284 ALA A C 1
ATOM 2138 O O . ALA A 1 284 ? -19 13.391 -6.555 1 74.12 284 ALA A O 1
ATOM 2139 N N . ALA A 1 285 ? -19.047 13.703 -8.711 1 82.25 285 ALA A N 1
ATOM 2140 C CA . ALA A 1 285 ? -20.406 13.219 -8.82 1 82.25 285 ALA A CA 1
ATOM 2141 C C . ALA A 1 285 ? -20.5 11.742 -8.43 1 82.25 285 ALA A C 1
ATOM 2143 O O . ALA A 1 285 ? -21.438 11.336 -7.723 1 82.25 285 ALA A O 1
ATOM 2144 N N . ARG A 1 286 ? -19.609 11.008 -8.977 1 73.56 286 ARG A N 1
ATOM 2145 C CA . ARG A 1 286 ? -19.562 9.594 -8.617 1 73.56 286 ARG A CA 1
ATOM 2146 C C . ARG A 1 286 ? -19.531 9.406 -7.105 1 73.56 286 ARG A C 1
ATOM 2148 O O . ARG A 1 286 ? -20.266 8.602 -6.551 1 73.56 286 ARG A O 1
ATOM 2155 N N . ARG A 1 287 ? -18.844 10.188 -6.594 1 66.62 287 ARG A N 1
ATOM 2156 C CA . ARG A 1 287 ? -18.688 10.133 -5.141 1 66.62 287 ARG A CA 1
ATOM 2157 C C . ARG A 1 287 ? -20.016 10.461 -4.445 1 66.62 287 ARG A C 1
ATOM 2159 O O . ARG A 1 287 ? -20.422 9.766 -3.512 1 66.62 287 ARG A O 1
ATOM 2166 N N . GLN A 1 288 ? -20.562 11.43 -4.934 1 73.06 288 GLN A N 1
ATOM 2167 C CA . GLN A 1 288 ? -21.812 11.867 -4.336 1 73.06 288 GLN A CA 1
ATOM 2168 C C . GLN A 1 288 ? -22.922 10.844 -4.57 1 73.06 288 GLN A C 1
ATOM 2170 O O . GLN A 1 288 ? -23.766 10.617 -3.699 1 73.06 288 GLN A O 1
ATOM 2175 N N . LEU A 1 289 ? -22.812 10.234 -5.664 1 75.69 289 LEU A N 1
ATOM 2176 C CA . LEU A 1 289 ? -23.812 9.211 -5.977 1 75.69 289 LEU A CA 1
ATOM 2177 C C . LEU A 1 289 ? -23.641 8 -5.059 1 75.69 289 LEU A C 1
ATOM 2179 O O . LEU A 1 289 ? -24.625 7.363 -4.684 1 75.69 289 LEU A O 1
ATOM 2183 N N . GLU A 1 290 ? -22.453 7.77 -4.812 1 63.94 290 GLU A N 1
ATOM 2184 C CA . GLU A 1 290 ? -22.156 6.617 -3.971 1 63.94 290 GLU A CA 1
ATOM 2185 C C . GLU A 1 290 ? -22.406 6.926 -2.498 1 63.94 290 GLU A C 1
ATOM 2187 O O . GLU A 1 290 ? -22.812 6.051 -1.734 1 63.94 290 GLU A O 1
ATOM 2192 N N . GLU A 1 291 ? -22.219 8.188 -2.203 1 58.97 291 GLU A N 1
ATOM 2193 C CA . GLU A 1 291 ? -22.125 8.516 -0.783 1 58.97 291 GLU A CA 1
ATOM 2194 C C . GLU A 1 291 ? -23.406 9.195 -0.295 1 58.97 291 GLU A C 1
ATOM 2196 O O . GLU A 1 291 ? -23.594 9.375 0.91 1 58.97 291 GLU A O 1
ATOM 2201 N N . SER A 1 292 ? -24.172 9.594 -1.196 1 65.81 292 SER A N 1
ATOM 2202 C CA . SER A 1 292 ? -25.375 10.328 -0.788 1 65.81 292 SER A CA 1
ATOM 2203 C C . SER A 1 292 ? -26.609 9.805 -1.488 1 65.81 292 SER A C 1
ATOM 2205 O O . SER A 1 292 ? -26.516 9.062 -2.469 1 65.81 292 SER A O 1
ATOM 2207 N N . ASP A 1 293 ? -27.672 10.109 -0.834 1 74.81 293 ASP A N 1
ATOM 2208 C CA . ASP A 1 293 ? -28.953 9.781 -1.471 1 74.81 293 ASP A CA 1
ATOM 2209 C C . ASP A 1 293 ? -29.531 10.992 -2.197 1 74.81 293 ASP A C 1
ATOM 2211 O O . ASP A 1 293 ? -30.734 11.031 -2.48 1 74.81 293 ASP A O 1
ATOM 2215 N N . ASP A 1 294 ? -28.75 11.93 -2.375 1 82.62 294 ASP A N 1
ATOM 2216 C CA . ASP A 1 294 ? -29.219 13.125 -3.068 1 82.62 294 ASP A CA 1
ATOM 2217 C C . ASP A 1 294 ? -29.688 12.789 -4.48 1 82.62 294 ASP A C 1
ATOM 2219 O O . ASP A 1 294 ? -29.234 11.805 -5.074 1 82.62 294 ASP A O 1
ATOM 2223 N N . THR A 1 295 ? -30.625 13.609 -4.859 1 88.5 295 THR A N 1
ATOM 2224 C CA . THR A 1 295 ? -31.109 13.383 -6.219 1 88.5 295 THR A CA 1
ATOM 2225 C C . THR A 1 295 ? -30 13.68 -7.238 1 88.5 295 THR A C 1
ATOM 2227 O O . THR A 1 295 ? -29.078 14.445 -6.961 1 88.5 295 THR A O 1
ATOM 2230 N N . VAL A 1 296 ? -30.172 13.094 -8.336 1 90.06 296 VAL A N 1
ATOM 2231 C CA . VAL A 1 296 ? -29.219 13.312 -9.422 1 90.06 296 VAL A CA 1
ATOM 2232 C C . VAL A 1 296 ? -29.188 14.797 -9.781 1 90.06 296 VAL A C 1
ATOM 2234 O O . VAL A 1 296 ? -28.109 15.336 -10.086 1 90.06 296 VAL A O 1
ATOM 2237 N N . THR A 1 297 ? -30.328 15.414 -9.695 1 91.31 297 THR A N 1
ATOM 2238 C CA . THR A 1 297 ? -30.422 16.844 -10.008 1 91.31 297 THR A CA 1
ATOM 2239 C C . THR A 1 297 ? -29.594 17.656 -9.023 1 91.31 297 THR A C 1
ATOM 2241 O O . THR A 1 297 ? -28.875 18.578 -9.43 1 91.31 297 THR A O 1
ATOM 2244 N N . ALA A 1 298 ? -29.734 17.359 -7.805 1 91.12 298 ALA A N 1
ATOM 2245 C CA . ALA A 1 298 ? -28.984 18.078 -6.77 1 91.12 298 ALA A CA 1
ATOM 2246 C C . ALA A 1 298 ? -27.484 17.859 -6.922 1 91.12 298 ALA A C 1
ATOM 2248 O O . ALA A 1 298 ? -26.703 18.797 -6.781 1 91.12 298 ALA A O 1
ATOM 2249 N N . ILE A 1 299 ? -27.125 16.656 -7.215 1 90.94 299 ILE A N 1
ATOM 2250 C CA . ILE A 1 299 ? -25.703 16.312 -7.383 1 90.94 299 ILE A CA 1
ATOM 2251 C C . ILE A 1 299 ? -25.156 17.016 -8.617 1 90.94 299 ILE A C 1
ATOM 2253 O O . ILE A 1 299 ? -24.031 17.531 -8.586 1 90.94 299 ILE A O 1
ATOM 2257 N N . ALA A 1 300 ? -25.969 17.062 -9.602 1 91.69 300 ALA A N 1
ATOM 2258 C CA . ALA A 1 300 ? -25.531 17.719 -10.836 1 91.69 300 ALA A CA 1
ATOM 2259 C C . ALA A 1 300 ? -25.234 19.188 -10.586 1 91.69 300 ALA A C 1
ATOM 2261 O O . ALA A 1 300 ? -24.219 19.703 -11.07 1 91.69 300 ALA A O 1
ATOM 2262 N N . ALA A 1 301 ? -26.078 19.797 -9.828 1 87.31 301 ALA A N 1
ATOM 2263 C CA . ALA A 1 301 ? -25.906 21.219 -9.516 1 87.31 301 ALA A CA 1
ATOM 2264 C C . ALA A 1 301 ? -24.656 21.438 -8.664 1 87.31 301 ALA A C 1
ATOM 2266 O O . ALA A 1 301 ? -23.875 22.344 -8.93 1 87.31 301 ALA A O 1
ATOM 2267 N N . ARG A 1 302 ? -24.422 20.578 -7.762 1 87.81 302 ARG A N 1
ATOM 2268 C CA . ARG A 1 302 ? -23.328 20.734 -6.809 1 87.81 302 ARG A CA 1
ATOM 2269 C C . ARG A 1 302 ? -21.984 20.453 -7.465 1 87.81 302 ARG A C 1
ATOM 2271 O O . ARG A 1 302 ? -20.953 21.016 -7.07 1 87.81 302 ARG A O 1
ATOM 2278 N N . CYS A 1 303 ? -22.031 19.594 -8.422 1 88.69 303 CYS A N 1
ATOM 2279 C CA . CYS A 1 303 ? -20.781 19.156 -9.031 1 88.69 303 CYS A CA 1
ATOM 2280 C C . CYS A 1 303 ? -20.469 19.953 -10.289 1 88.69 303 CYS A C 1
ATOM 2282 O O . CYS A 1 303 ? -19.484 19.703 -10.977 1 88.69 303 CYS A O 1
ATOM 2284 N N . GLY A 1 304 ? -21.344 20.984 -10.641 1 89.06 304 GLY A N 1
ATOM 2285 C CA . GLY A 1 304 ? -21 21.938 -11.68 1 89.06 304 GLY A CA 1
ATOM 2286 C C . GLY A 1 304 ? -21.484 21.516 -13.055 1 89.06 304 GLY A C 1
ATOM 2287 O O . GLY A 1 304 ? -21.031 22.047 -14.07 1 89.06 304 GLY A O 1
ATOM 2288 N N . PHE A 1 305 ? -22.391 20.562 -13.117 1 90 305 PHE A N 1
ATOM 2289 C CA . PHE A 1 305 ? -22.906 20.141 -14.414 1 90 305 PHE A CA 1
ATOM 2290 C C . PHE A 1 305 ? -24.031 21.062 -14.875 1 90 305 PHE A C 1
ATOM 2292 O O . PHE A 1 305 ? -24.359 21.109 -16.062 1 90 305 PHE A O 1
ATOM 2299 N N . GLY A 1 306 ? -24.594 21.812 -13.977 1 86 306 GLY A N 1
ATOM 2300 C CA . GLY A 1 306 ? -25.719 22.672 -14.289 1 86 306 GLY A CA 1
ATOM 2301 C C . GLY A 1 306 ? -27.047 21.938 -14.32 1 86 306 GLY A C 1
ATOM 2302 O O . GLY A 1 306 ? -27.984 22.328 -13.617 1 86 306 GLY A O 1
ATOM 2303 N N . THR A 1 307 ? -27.125 20.875 -15.094 1 88.62 307 THR A N 1
ATOM 2304 C CA . THR A 1 307 ? -28.359 20.109 -15.203 1 88.62 307 THR A CA 1
ATOM 2305 C C . THR A 1 307 ? -28.078 18.609 -15.086 1 88.62 307 THR A C 1
ATOM 2307 O O . THR A 1 307 ? -26.969 18.156 -15.359 1 88.62 307 THR A O 1
ATOM 2310 N N . ALA A 1 308 ? -29.188 17.938 -14.688 1 91.56 308 ALA A N 1
ATOM 2311 C CA . ALA A 1 308 ? -29.109 16.484 -14.617 1 91.56 308 ALA A CA 1
ATOM 2312 C C . ALA A 1 308 ? -28.812 15.875 -15.984 1 91.56 308 ALA A C 1
ATOM 2314 O O . ALA A 1 308 ? -28.094 14.875 -16.094 1 91.56 308 ALA A O 1
ATOM 2315 N N . GLU A 1 309 ? -29.328 16.547 -16.953 1 89.12 309 GLU A N 1
ATOM 2316 C CA . GLU A 1 309 ? -29.125 16.062 -18.312 1 89.12 309 GLU A CA 1
ATOM 2317 C C . GLU A 1 309 ? -27.656 16.156 -18.734 1 89.12 309 GLU A C 1
ATOM 2319 O O . GLU A 1 309 ? -27.109 15.234 -19.344 1 89.12 309 GLU A O 1
ATOM 2324 N N . THR A 1 310 ? -27.047 17.219 -18.406 1 88.12 310 THR A N 1
ATOM 2325 C CA . THR A 1 310 ? -25.641 17.391 -18.734 1 88.12 310 THR A CA 1
ATOM 2326 C C . THR A 1 310 ? -24.781 16.375 -17.984 1 88.12 310 THR A C 1
ATOM 2328 O O . THR A 1 310 ? -23.859 15.805 -18.562 1 88.12 310 THR A O 1
ATOM 2331 N N . MET A 1 311 ? -25.125 16.156 -16.734 1 91.44 311 MET A N 1
ATOM 2332 C CA . MET A 1 311 ? -24.391 15.148 -15.969 1 91.44 311 MET A CA 1
ATOM 2333 C C . MET A 1 311 ? -24.578 13.766 -16.578 1 91.44 311 MET A C 1
ATOM 2335 O O . MET A 1 311 ? -23.609 13.016 -16.734 1 91.44 311 MET A O 1
ATOM 2339 N N . ARG A 1 312 ? -25.766 13.516 -16.969 1 87.06 312 ARG A N 1
ATOM 2340 C CA . ARG A 1 312 ? -26.062 12.219 -17.562 1 87.06 312 ARG A CA 1
ATOM 2341 C C . ARG A 1 312 ? -25.25 11.992 -18.828 1 87.06 312 ARG A C 1
ATOM 2343 O O . ARG A 1 312 ? -24.641 10.93 -19 1 87.06 312 ARG A O 1
ATOM 2350 N N . ARG A 1 313 ? -25.156 12.945 -19.656 1 82.94 313 ARG A N 1
ATOM 2351 C CA . ARG A 1 313 ? -24.406 12.852 -20.906 1 82.94 313 ARG A CA 1
ATOM 2352 C C . ARG A 1 313 ? -22.922 12.633 -20.625 1 82.94 313 ARG A C 1
ATOM 2354 O O . ARG A 1 313 ? -22.281 11.797 -21.266 1 82.94 313 ARG A O 1
ATOM 2361 N N . ASN A 1 314 ? -22.406 13.305 -19.688 1 84 314 ASN A N 1
ATOM 2362 C CA . ASN A 1 314 ? -20.984 13.195 -19.344 1 84 314 ASN A CA 1
ATOM 2363 C C . ASN A 1 314 ? -20.672 11.836 -18.734 1 84 314 ASN A C 1
ATOM 2365 O O . ASN A 1 314 ? -19.625 11.25 -19.031 1 84 314 ASN A O 1
ATOM 2369 N N . PHE A 1 315 ? -21.547 11.359 -17.906 1 80.44 315 PHE A N 1
ATOM 2370 C CA . PHE A 1 315 ? -21.391 10.055 -17.281 1 80.44 315 PHE A CA 1
ATOM 2371 C C . PHE A 1 315 ? -21.359 8.945 -18.328 1 80.44 315 PHE A C 1
ATOM 2373 O O . PHE A 1 315 ? -20.469 8.094 -18.297 1 80.44 315 PHE A O 1
ATOM 2380 N N . ILE A 1 316 ? -22.312 9.102 -19.234 1 72.5 316 ILE A N 1
ATOM 2381 C CA . ILE A 1 316 ? -22.391 8.078 -20.281 1 72.5 316 ILE A CA 1
ATOM 2382 C C . ILE A 1 316 ? -21.141 8.141 -21.156 1 72.5 316 ILE A C 1
ATOM 2384 O O . ILE A 1 316 ? -20.547 7.102 -21.469 1 72.5 316 ILE A O 1
ATOM 2388 N N . ARG A 1 317 ? -20.766 9.242 -21.469 1 68.75 317 ARG A N 1
ATOM 2389 C CA . ARG A 1 317 ? -19.594 9.43 -22.312 1 68.75 317 ARG A CA 1
ATOM 2390 C C . ARG A 1 317 ? -18.328 8.914 -21.641 1 68.75 317 ARG A C 1
ATOM 2392 O O . ARG A 1 317 ? -17.5 8.25 -22.281 1 68.75 317 ARG A O 1
ATOM 2399 N N . ARG A 1 318 ? -18.25 9.156 -20.359 1 66.44 318 ARG A N 1
ATOM 2400 C CA . ARG A 1 318 ? -16.984 8.875 -19.672 1 66.44 318 ARG A CA 1
ATOM 2401 C C . ARG A 1 318 ? -17 7.504 -19.016 1 66.44 318 ARG A C 1
ATOM 2403 O O . ARG A 1 318 ? -15.984 6.816 -18.953 1 66.44 318 ARG A O 1
ATOM 2410 N N . LEU A 1 319 ? -18.219 7.105 -18.5 1 65.25 319 LEU A N 1
ATOM 2411 C CA . LEU A 1 319 ? -18.281 5.895 -17.703 1 65.25 319 LEU A CA 1
ATOM 2412 C C . LEU A 1 319 ? -19.109 4.824 -18.391 1 65.25 319 LEU A C 1
ATOM 2414 O O . LEU A 1 319 ? -19.141 3.672 -17.953 1 65.25 319 LEU A O 1
ATOM 2418 N N . GLY A 1 320 ? -19.797 5.223 -19.375 1 62.91 320 GLY A N 1
ATOM 2419 C CA . GLY A 1 320 ? -20.594 4.277 -20.141 1 62.91 320 GLY A CA 1
ATOM 2420 C C . GLY A 1 320 ? -21.938 3.982 -19.516 1 62.91 320 GLY A C 1
ATOM 2421 O O . GLY A 1 320 ? -22.734 3.199 -20.047 1 62.91 320 GLY A O 1
ATOM 2422 N N . VAL A 1 321 ? -22.188 4.535 -18.359 1 72.19 321 VAL A N 1
ATOM 2423 C CA . VAL A 1 321 ? -23.453 4.293 -17.672 1 72.19 321 VAL A CA 1
ATOM 2424 C C . VAL A 1 321 ? -24.047 5.617 -17.203 1 72.19 321 VAL A C 1
ATOM 2426 O O . VAL A 1 321 ? -23.312 6.594 -17 1 72.19 321 VAL A O 1
ATOM 2429 N N . SER A 1 322 ? -25.391 5.562 -17.031 1 81.25 322 SER A N 1
ATOM 2430 C CA . SER A 1 322 ? -26.047 6.746 -16.5 1 81.25 322 SER A CA 1
ATOM 2431 C C . SER A 1 322 ? -25.844 6.863 -14.992 1 81.25 322 SER A C 1
ATOM 2433 O O . SER A 1 322 ? -25.516 5.879 -14.328 1 81.25 322 SER A O 1
ATOM 2435 N N . PRO A 1 323 ? -25.953 8.07 -14.484 1 83.38 323 PRO A N 1
ATOM 2436 C CA . PRO A 1 323 ? -25.828 8.242 -13.031 1 83.38 323 PRO A CA 1
ATOM 2437 C C . PRO A 1 323 ? -26.766 7.32 -12.25 1 83.38 323 PRO A C 1
ATOM 2439 O O . PRO A 1 323 ? -26.375 6.75 -11.234 1 83.38 323 PRO A O 1
ATOM 2442 N N . ASP A 1 324 ? -27.922 7.199 -12.766 1 80.94 324 ASP A N 1
ATOM 2443 C CA . ASP A 1 324 ? -28.906 6.344 -12.102 1 80.94 324 ASP A CA 1
ATOM 2444 C C . ASP A 1 324 ? -28.438 4.887 -12.094 1 80.94 324 ASP A C 1
ATOM 2446 O O . ASP A 1 324 ? -28.562 4.199 -11.078 1 80.94 324 ASP A O 1
ATOM 2450 N N . GLN A 1 325 ? -28.031 4.465 -13.18 1 72.94 325 GLN A N 1
ATOM 2451 C CA . GLN A 1 325 ? -27.516 3.105 -13.289 1 72.94 325 GLN A CA 1
ATOM 2452 C C . GLN A 1 325 ? -26.266 2.916 -12.422 1 72.94 325 GLN A C 1
ATOM 2454 O O . GLN A 1 325 ? -26.094 1.866 -11.797 1 72.94 325 GLN A O 1
ATOM 2459 N N . TYR A 1 326 ? -25.406 3.906 -12.469 1 69.38 326 TYR A N 1
ATOM 2460 C CA . TYR A 1 326 ? -24.203 3.857 -11.648 1 69.38 326 TYR A CA 1
ATOM 2461 C C . TYR A 1 326 ? -24.547 3.668 -10.18 1 69.38 326 TYR A C 1
ATOM 2463 O O . TYR A 1 326 ? -23.938 2.854 -9.484 1 69.38 326 TYR A O 1
ATOM 2471 N N . ARG A 1 327 ? -25.453 4.41 -9.75 1 74.38 327 ARG A N 1
ATOM 2472 C CA . ARG A 1 327 ? -25.891 4.332 -8.359 1 74.38 327 ARG A CA 1
ATOM 2473 C C . ARG A 1 327 ? -26.438 2.945 -8.039 1 74.38 327 ARG A C 1
ATOM 2475 O O . ARG A 1 327 ? -26.172 2.398 -6.965 1 74.38 327 ARG A O 1
ATOM 2482 N N . LYS A 1 328 ? -27.156 2.461 -8.891 1 66.56 328 LYS A N 1
ATOM 2483 C CA . LYS A 1 328 ? -27.734 1.138 -8.68 1 66.56 328 LYS A CA 1
ATOM 2484 C C . LYS A 1 328 ? -26.656 0.07 -8.602 1 66.56 328 LYS A C 1
ATOM 2486 O O . LYS A 1 328 ? -26.734 -0.851 -7.785 1 66.56 328 LYS A O 1
ATOM 2491 N N . THR A 1 329 ? -25.797 0.237 -9.523 1 53.22 329 THR A N 1
ATOM 2492 C CA . THR A 1 329 ? -24.734 -0.76 -9.578 1 53.22 329 THR A CA 1
ATOM 2493 C C . THR A 1 329 ? -23.781 -0.616 -8.391 1 53.22 329 THR A C 1
ATOM 2495 O O . THR A 1 329 ? -23.328 -1.614 -7.832 1 53.22 329 THR A O 1
ATOM 2498 N N . SER A 1 330 ? -23.5 0.563 -8.18 1 47.44 330 SER A N 1
ATOM 2499 C CA . SER A 1 330 ? -22.625 0.815 -7.031 1 47.44 330 SER A CA 1
ATOM 2500 C C . SER A 1 330 ? -23.312 0.411 -5.727 1 47.44 330 SER A C 1
ATOM 2502 O O . SER A 1 330 ? -22.641 -0.001 -4.773 1 47.44 330 SER A O 1
ATOM 2504 N N . ALA A 1 331 ? -24.594 0.662 -5.695 1 46.81 331 ALA A N 1
ATOM 2505 C CA . ALA A 1 331 ? -25.422 0.163 -4.598 1 46.81 331 ALA A CA 1
ATOM 2506 C C . ALA A 1 331 ? -25.391 -1.361 -4.535 1 46.81 331 ALA A C 1
ATOM 2508 O O . ALA A 1 331 ? -25.438 -1.947 -3.453 1 46.81 331 ALA A O 1
ATOM 2509 N N . LEU A 1 332 ? -25.453 -1.876 -5.754 1 37.19 332 LEU A N 1
ATOM 2510 C CA . LEU A 1 332 ? -25.406 -3.332 -5.832 1 37.19 332 LEU A CA 1
ATOM 2511 C C . LEU A 1 332 ? -24.031 -3.855 -5.434 1 37.19 332 LEU A C 1
ATOM 2513 O O . LEU A 1 332 ? -23.906 -4.941 -4.859 1 37.19 332 LEU A O 1
ATOM 2517 N N . THR A 1 333 ? -23.172 -3.311 -5.91 1 34 333 THR A N 1
ATOM 2518 C CA . THR A 1 333 ? -21.844 -3.793 -5.531 1 34 333 THR A CA 1
ATOM 2519 C C . THR A 1 333 ? -21.547 -3.438 -4.078 1 34 333 THR A C 1
ATOM 2521 O O . THR A 1 333 ? -20.672 -4.051 -3.455 1 34 333 THR A O 1
ATOM 2524 N N . GLY A 1 334 ? -22.109 -2.561 -3.566 1 28.62 334 GLY A N 1
ATOM 2525 C CA . GLY A 1 334 ? -22.094 -2.236 -2.148 1 28.62 334 GLY A CA 1
ATOM 2526 C C . GLY A 1 334 ? -23.125 -2.996 -1.349 1 28.62 334 GLY A C 1
ATOM 2527 O O . GLY A 1 334 ? -23.188 -2.867 -0.125 1 28.62 334 GLY A O 1
ATOM 2528 N N . ARG A 1 335 ? -24.219 -3.477 -1.944 1 25.06 335 ARG A N 1
ATOM 2529 C CA . ARG A 1 335 ? -25.094 -4.398 -1.239 1 25.06 335 ARG A CA 1
ATOM 2530 C C . ARG A 1 335 ? -24.547 -5.816 -1.264 1 25.06 335 ARG A C 1
ATOM 2532 O O . ARG A 1 335 ? -24.141 -6.312 -2.316 1 25.06 335 ARG A O 1
ATOM 2539 N N . MET B 1 1 ? -22.984 -48.062 7.414 1 24.81 1 MET B N 1
ATOM 2540 C CA . MET B 1 1 ? -21.609 -47.656 7.711 1 24.81 1 MET B CA 1
ATOM 2541 C C . MET B 1 1 ? -21.25 -46.375 6.969 1 24.81 1 MET B C 1
ATOM 2543 O O . MET B 1 1 ? -21.203 -46.375 5.738 1 24.81 1 MET B O 1
ATOM 2547 N N . SER B 1 2 ? -21.75 -45.219 7.398 1 27.39 2 SER B N 1
ATOM 2548 C CA . SER B 1 2 ? -21.875 -43.938 6.73 1 27.39 2 SER B CA 1
ATOM 2549 C C . SER B 1 2 ? -20.5 -43.312 6.418 1 27.39 2 SER B C 1
ATOM 2551 O O . SER B 1 2 ? -19.609 -43.312 7.27 1 27.39 2 SER B O 1
ATOM 2553 N N . ARG B 1 3 ? -20.047 -43.5 5.297 1 28.16 3 ARG B N 1
ATOM 2554 C CA . ARG B 1 3 ? -18.766 -42.969 4.836 1 28.16 3 ARG B CA 1
ATOM 2555 C C . ARG B 1 3 ? -18.609 -41.5 5.27 1 28.16 3 ARG B C 1
ATOM 2557 O O . ARG B 1 3 ? -19.328 -40.625 4.785 1 28.16 3 ARG B O 1
ATOM 2564 N N . VAL B 1 4 ? -18.312 -41.344 6.512 1 31.8 4 VAL B N 1
ATOM 2565 C CA . VAL B 1 4 ? -17.891 -39.969 6.863 1 31.8 4 VAL B CA 1
ATOM 2566 C C . VAL B 1 4 ? -16.891 -39.469 5.824 1 31.8 4 VAL B C 1
ATOM 2568 O O . VAL B 1 4 ? -15.82 -40.062 5.645 1 31.8 4 VAL B O 1
ATOM 2571 N N . PHE B 1 5 ? -17.391 -39.062 4.699 1 34 5 PHE B N 1
ATOM 2572 C CA . PHE B 1 5 ? -16.5 -38.406 3.754 1 34 5 PHE B CA 1
ATOM 2573 C C . PHE B 1 5 ? -15.531 -37.5 4.48 1 34 5 PHE B C 1
ATOM 2575 O O . PHE B 1 5 ? -15.953 -36.562 5.16 1 34 5 PHE B O 1
ATOM 2582 N N . ASP B 1 6 ? -14.555 -38.031 5.117 1 36.5 6 ASP B N 1
ATOM 2583 C CA . ASP B 1 6 ? -13.438 -37.281 5.656 1 36.5 6 ASP B CA 1
ATOM 2584 C C . ASP B 1 6 ? -13.062 -36.125 4.727 1 36.5 6 ASP B C 1
ATOM 2586 O O . ASP B 1 6 ? -12.562 -36.344 3.621 1 36.5 6 ASP B O 1
ATOM 2590 N N . THR B 1 7 ? -13.961 -35.25 4.332 1 39.84 7 THR B N 1
ATOM 2591 C CA . THR B 1 7 ? -13.648 -34.094 3.543 1 39.84 7 THR B CA 1
ATOM 2592 C C . THR B 1 7 ? -12.297 -33.5 3.943 1 39.84 7 THR B C 1
ATOM 2594 O O . THR B 1 7 ? -12.141 -32.969 5.051 1 39.84 7 THR B O 1
ATOM 2597 N N . GLU B 1 8 ? -11.234 -34.125 3.766 1 45.34 8 GLU B N 1
ATOM 2598 C CA . GLU B 1 8 ? -9.875 -33.625 3.971 1 45.34 8 GLU B CA 1
ATOM 2599 C C . GLU B 1 8 ? -9.766 -32.125 3.646 1 45.34 8 GLU B C 1
ATOM 2601 O O . GLU B 1 8 ? -10.062 -31.719 2.523 1 45.34 8 GLU B O 1
ATOM 2606 N N . VAL B 1 9 ? -10.148 -31.312 4.441 1 52.12 9 VAL B N 1
ATOM 2607 C CA . VAL B 1 9 ? -10.148 -29.859 4.285 1 52.12 9 VAL B CA 1
ATOM 2608 C C . VAL B 1 9 ? -8.758 -29.391 3.852 1 52.12 9 VAL B C 1
ATOM 2610 O O . VAL B 1 9 ? -7.785 -29.547 4.59 1 52.12 9 VAL B O 1
ATOM 2613 N N . VAL B 1 10 ? -8.352 -29.312 2.488 1 71.12 10 VAL B N 1
ATOM 2614 C CA . VAL B 1 10 ? -7.047 -28.969 1.932 1 71.12 10 VAL B CA 1
ATOM 2615 C C . VAL B 1 10 ? -6.926 -27.453 1.796 1 71.12 10 VAL B C 1
ATOM 2617 O O . VAL B 1 10 ? -7.91 -26.781 1.501 1 71.12 10 VAL B O 1
ATOM 2620 N N . THR B 1 11 ? -5.797 -26.859 2.285 1 87.69 11 THR B N 1
ATOM 2621 C CA . THR B 1 11 ? -5.469 -25.453 2.141 1 87.69 11 THR B CA 1
ATOM 2622 C C . THR B 1 11 ? -5.504 -25.031 0.672 1 87.69 11 THR B C 1
ATOM 2624 O O . THR B 1 11 ? -5.383 -25.875 -0.22 1 87.69 11 THR B O 1
ATOM 2627 N N . ARG B 1 12 ? -5.914 -23.922 0.367 1 95.25 12 ARG B N 1
ATOM 2628 C CA . ARG B 1 12 ? -5.883 -23.359 -0.981 1 95.25 12 ARG B CA 1
ATOM 2629 C C . ARG B 1 12 ? -4.465 -22.984 -1.383 1 95.25 12 ARG B C 1
ATOM 2631 O O . ARG B 1 12 ? -3.84 -22.141 -0.736 1 95.25 12 ARG B O 1
ATOM 2638 N N . SER B 1 13 ? -3.988 -23.625 -2.441 1 97.06 13 SER B N 1
ATOM 2639 C CA . SER B 1 13 ? -2.639 -23.344 -2.922 1 97.06 13 SER B CA 1
ATOM 2640 C C . SER B 1 13 ? -2.615 -22.094 -3.812 1 97.06 13 SER B C 1
ATOM 2642 O O . SER B 1 13 ? -3.293 -22.047 -4.84 1 97.06 13 SER B O 1
ATOM 2644 N N . VAL B 1 14 ? -1.88 -21.062 -3.416 1 98.19 14 VAL B N 1
ATOM 2645 C CA . VAL B 1 14 ? -1.652 -19.859 -4.211 1 98.19 14 VAL B CA 1
ATOM 2646 C C . VAL B 1 14 ? -0.221 -19.859 -4.742 1 98.19 14 VAL B C 1
ATOM 2648 O O . VAL B 1 14 ? 0.736 -19.875 -3.965 1 98.19 14 VAL B O 1
ATOM 2651 N N . VAL B 1 15 ? -0.053 -19.812 -6.07 1 98.06 15 VAL B N 1
ATOM 2652 C CA . VAL B 1 15 ? 1.267 -19.797 -6.691 1 98.06 15 VAL B CA 1
ATOM 2653 C C . VAL B 1 15 ? 1.511 -18.422 -7.328 1 98.06 15 VAL B C 1
ATOM 2655 O O . VAL B 1 15 ? 0.782 -18.016 -8.234 1 98.06 15 VAL B O 1
ATOM 2658 N N . ILE B 1 16 ? 2.494 -17.719 -6.859 1 98.25 16 ILE B N 1
ATOM 2659 C CA . ILE B 1 16 ? 2.953 -16.484 -7.469 1 98.25 16 ILE B CA 1
ATOM 2660 C C . ILE B 1 16 ? 4.113 -16.766 -8.422 1 98.25 16 ILE B C 1
ATOM 2662 O O . ILE B 1 16 ? 5.148 -17.297 -8 1 98.25 16 ILE B O 1
ATOM 2666 N N . LEU B 1 17 ? 3.947 -16.422 -9.664 1 97.44 17 LEU B N 1
ATOM 2667 C CA . LEU B 1 17 ? 4.949 -16.719 -10.68 1 97.44 17 LEU B CA 1
ATOM 2668 C C . LEU B 1 17 ? 5.977 -15.594 -10.773 1 97.44 17 LEU B C 1
ATOM 2670 O O . LEU B 1 17 ? 5.676 -14.508 -11.289 1 97.44 17 LEU B O 1
ATOM 2674 N N . GLY B 1 18 ? 7.164 -15.898 -10.336 1 96.94 18 GLY B N 1
ATOM 2675 C CA . GLY B 1 18 ? 8.258 -14.938 -10.445 1 96.94 18 GLY B CA 1
ATOM 2676 C C . GLY B 1 18 ? 9.102 -15.133 -11.688 1 96.94 18 GLY B C 1
ATOM 2677 O O . GLY B 1 18 ? 9.094 -16.203 -12.289 1 96.94 18 GLY B O 1
ATOM 2678 N N . TYR B 1 19 ? 9.758 -14.125 -12.086 1 96.44 19 TYR B N 1
ATOM 2679 C CA . TYR B 1 19 ? 10.727 -14.102 -13.172 1 96.44 19 TYR B CA 1
ATOM 2680 C C . TYR B 1 19 ? 11.703 -12.945 -13.008 1 96.44 19 TYR B C 1
ATOM 2682 O O . TYR B 1 19 ? 11.555 -12.125 -12.102 1 96.44 19 TYR B O 1
ATOM 2690 N N . SER B 1 20 ? 12.742 -12.938 -13.867 1 95.56 20 SER B N 1
ATOM 2691 C CA . SER B 1 20 ? 13.688 -11.828 -13.812 1 95.56 20 SER B CA 1
ATOM 2692 C C . SER B 1 20 ? 13.023 -10.516 -14.227 1 95.56 20 SER B C 1
ATOM 2694 O O . SER B 1 20 ? 12.344 -10.453 -15.25 1 95.56 20 SER B O 1
ATOM 2696 N N . GLY B 1 21 ? 13.195 -9.523 -13.375 1 95.75 21 GLY B N 1
ATOM 2697 C CA . GLY B 1 21 ? 12.656 -8.211 -13.688 1 95.75 21 GLY B CA 1
ATOM 2698 C C . GLY B 1 21 ? 11.258 -7.992 -13.141 1 95.75 21 GLY B C 1
ATOM 2699 O O . GLY B 1 21 ? 10.531 -7.117 -13.609 1 95.75 21 GLY B O 1
ATOM 2700 N N . VAL B 1 22 ? 10.867 -8.789 -12.156 1 96.81 22 VAL B N 1
ATOM 2701 C CA . VAL B 1 22 ? 9.555 -8.625 -11.547 1 96.81 22 VAL B CA 1
ATOM 2702 C C . VAL B 1 22 ? 9.516 -7.32 -10.758 1 96.81 22 VAL B C 1
ATOM 2704 O O . VAL B 1 22 ? 10.555 -6.809 -10.336 1 96.81 22 VAL B O 1
ATOM 2707 N N . GLN B 1 23 ? 8.32 -6.707 -10.68 1 96.88 23 GLN B N 1
ATOM 2708 C CA . GLN B 1 23 ? 8.07 -5.625 -9.734 1 96.88 23 GLN B CA 1
ATOM 2709 C C . GLN B 1 23 ? 7.824 -6.172 -8.328 1 96.88 23 GLN B C 1
ATOM 2711 O O . GLN B 1 23 ? 6.895 -6.953 -8.117 1 96.88 23 GLN B O 1
ATOM 2716 N N . ALA B 1 24 ? 8.594 -5.766 -7.406 1 97.44 24 ALA B N 1
ATOM 2717 C CA . ALA B 1 24 ? 8.594 -6.383 -6.086 1 97.44 24 ALA B CA 1
ATOM 2718 C C . ALA B 1 24 ? 7.215 -6.273 -5.434 1 97.44 24 ALA B C 1
ATOM 2720 O O . ALA B 1 24 ? 6.656 -7.277 -4.984 1 97.44 24 ALA B O 1
ATOM 2721 N N . LEU B 1 25 ? 6.625 -5.125 -5.441 1 96.31 25 LEU B N 1
ATOM 2722 C CA . LEU B 1 25 ? 5.352 -4.906 -4.766 1 96.31 25 LEU B CA 1
ATOM 2723 C C . LEU B 1 25 ? 4.23 -5.676 -5.457 1 96.31 25 LEU B C 1
ATOM 2725 O O . LEU B 1 25 ? 3.219 -6.004 -4.828 1 96.31 25 LEU B O 1
ATOM 2729 N N . ASP B 1 26 ? 4.367 -5.98 -6.777 1 97.5 26 ASP B N 1
ATOM 2730 C CA . ASP B 1 26 ? 3.381 -6.781 -7.488 1 97.5 26 ASP B CA 1
ATOM 2731 C C . ASP B 1 26 ? 3.293 -8.188 -6.902 1 97.5 26 ASP B C 1
ATOM 2733 O O . ASP B 1 26 ? 2.248 -8.836 -6.984 1 97.5 26 ASP B O 1
ATOM 2737 N N . LEU B 1 27 ? 4.383 -8.578 -6.426 1 96.56 27 LEU B N 1
ATOM 2738 C CA . LEU B 1 27 ? 4.512 -9.93 -5.895 1 96.56 27 LEU B CA 1
ATOM 2739 C C . LEU B 1 27 ? 4.215 -9.953 -4.398 1 96.56 27 LEU B C 1
ATOM 2741 O O . LEU B 1 27 ? 3.41 -10.766 -3.936 1 96.56 27 LEU B O 1
ATOM 2745 N N . VAL B 1 28 ? 4.797 -9.094 -3.658 1 97.69 28 VAL B N 1
ATOM 2746 C CA . VAL B 1 28 ? 4.789 -9.125 -2.199 1 97.69 28 VAL B CA 1
ATOM 2747 C C . VAL B 1 28 ? 3.432 -8.656 -1.679 1 97.69 28 VAL B C 1
ATOM 2749 O O . VAL B 1 28 ? 2.947 -9.148 -0.659 1 97.69 28 VAL B O 1
ATOM 2752 N N . GLY B 1 29 ? 2.795 -7.703 -2.404 1 96.5 29 GLY B N 1
ATOM 2753 C CA . GLY B 1 29 ? 1.466 -7.262 -2.012 1 96.5 29 GLY B CA 1
ATOM 2754 C C . GLY B 1 29 ? 0.487 -8.406 -1.83 1 96.5 29 GLY B C 1
ATOM 2755 O O . GLY B 1 29 ? 0.042 -8.68 -0.714 1 96.5 29 GLY B O 1
ATOM 2756 N N . PRO B 1 30 ? 0.187 -9.109 -2.924 1 97.75 30 PRO B N 1
ATOM 2757 C CA . PRO B 1 30 ? -0.708 -10.266 -2.811 1 97.75 30 PRO B CA 1
ATOM 2758 C C . PRO B 1 30 ? -0.182 -11.328 -1.851 1 97.75 30 PRO B C 1
ATOM 2760 O O . PRO B 1 30 ? -0.96 -11.938 -1.111 1 97.75 30 PRO B O 1
ATOM 2763 N N . PHE B 1 31 ? 1.161 -11.555 -1.856 1 98.19 31 PHE B N 1
ATOM 2764 C CA . PHE B 1 31 ? 1.756 -12.547 -0.963 1 98.19 31 PHE B CA 1
ATOM 2765 C C . PHE B 1 31 ? 1.368 -12.266 0.484 1 98.19 31 PHE B C 1
ATOM 2767 O O . PHE B 1 31 ? 0.883 -13.156 1.185 1 98.19 31 PHE B O 1
ATOM 2774 N N . ASP B 1 32 ? 1.519 -11.031 0.945 1 97.12 32 ASP B N 1
ATOM 2775 C CA . ASP B 1 32 ? 1.261 -10.672 2.336 1 97.12 32 ASP B CA 1
ATOM 2776 C C . ASP B 1 32 ? -0.235 -10.688 2.641 1 97.12 32 ASP B C 1
ATOM 2778 O O . ASP B 1 32 ? -0.642 -10.992 3.766 1 97.12 32 ASP B O 1
ATOM 2782 N N . VAL B 1 33 ? -1.06 -10.367 1.642 1 96.12 33 VAL B N 1
ATOM 2783 C CA . VAL B 1 33 ? -2.5 -10.422 1.863 1 96.12 33 VAL B CA 1
ATOM 2784 C C . VAL B 1 33 ? -2.928 -11.875 2.096 1 96.12 33 VAL B C 1
ATOM 2786 O O . VAL B 1 33 ? -3.572 -12.18 3.1 1 96.12 33 VAL B O 1
ATOM 2789 N N . PHE B 1 34 ? -2.564 -12.812 1.217 1 98.12 34 PHE B N 1
ATOM 2790 C CA . PHE B 1 34 ? -2.988 -14.203 1.333 1 98.12 34 PHE B CA 1
ATOM 2791 C C . PHE B 1 34 ? -2.387 -14.852 2.576 1 98.12 34 PHE B C 1
ATOM 2793 O O . PHE B 1 34 ? -3.064 -15.609 3.277 1 98.12 34 PHE B O 1
ATOM 2800 N N . THR B 1 35 ? -1.144 -14.586 2.826 1 97.62 35 THR B N 1
ATOM 2801 C CA . THR B 1 35 ? -0.523 -15.188 4 1 97.62 35 THR B CA 1
ATOM 2802 C C . THR B 1 35 ? -1.065 -14.562 5.281 1 97.62 35 THR B C 1
ATOM 2804 O O . THR B 1 35 ? -1.184 -15.234 6.309 1 97.62 35 THR B O 1
ATOM 2807 N N . GLY B 1 36 ? -1.332 -13.203 5.219 1 95.69 36 GLY B N 1
ATOM 2808 C CA . GLY B 1 36 ? -2.014 -12.586 6.348 1 95.69 36 GLY B CA 1
ATOM 2809 C C . GLY B 1 36 ? -3.35 -13.234 6.664 1 95.69 36 GLY B C 1
ATOM 2810 O O . GLY B 1 36 ? -3.674 -13.461 7.832 1 95.69 36 GLY B O 1
ATOM 2811 N N . ALA B 1 37 ? -4.117 -13.508 5.645 1 96.19 37 ALA B N 1
ATOM 2812 C CA . ALA B 1 37 ? -5.391 -14.195 5.824 1 96.19 37 ALA B CA 1
ATOM 2813 C C . ALA B 1 37 ? -5.184 -15.586 6.426 1 96.19 37 ALA B C 1
ATOM 2815 O O . ALA B 1 37 ? -5.934 -16 7.309 1 96.19 37 ALA B O 1
ATOM 2816 N N . ALA B 1 38 ? -4.16 -16.266 5.953 1 96.81 38 ALA B N 1
ATOM 2817 C CA . ALA B 1 38 ? -3.861 -17.594 6.465 1 96.81 38 ALA B CA 1
ATOM 2818 C C . ALA B 1 38 ? -3.549 -17.562 7.957 1 96.81 38 ALA B C 1
ATOM 2820 O O . ALA B 1 38 ? -4.027 -18.391 8.719 1 96.81 38 ALA B O 1
ATOM 2821 N N . LEU B 1 39 ? -2.752 -16.609 8.359 1 94.19 39 LEU B N 1
ATOM 2822 C CA . LEU B 1 39 ? -2.395 -16.453 9.766 1 94.19 39 LEU B CA 1
ATOM 2823 C C . LEU B 1 39 ? -3.625 -16.141 10.609 1 94.19 39 LEU B C 1
ATOM 2825 O O . LEU B 1 39 ? -3.795 -16.688 11.703 1 94.19 39 LEU B O 1
ATOM 2829 N N . TRP B 1 40 ? -4.438 -15.266 10.078 1 90.62 40 TRP B N 1
ATOM 2830 C CA . TRP B 1 40 ? -5.656 -14.914 10.805 1 90.62 40 TRP B CA 1
ATOM 2831 C C . TRP B 1 40 ? -6.559 -16.125 10.969 1 90.62 40 TRP B C 1
ATOM 2833 O O . TRP B 1 40 ? -7.066 -16.391 12.07 1 90.62 40 TRP B O 1
ATOM 2843 N N . LEU B 1 41 ? -6.73 -16.875 9.938 1 93.06 41 LEU B N 1
ATOM 2844 C CA . LEU B 1 41 ? -7.582 -18.062 9.961 1 93.06 41 LEU B CA 1
ATOM 2845 C C . LEU B 1 41 ? -7.023 -19.109 10.914 1 93.06 41 LEU B C 1
ATOM 2847 O O . LEU B 1 41 ? -7.777 -19.766 11.633 1 93.06 41 LEU B O 1
ATOM 2851 N N . ALA B 1 42 ? -5.754 -19.266 10.875 1 92.38 42 ALA B N 1
ATOM 2852 C CA . ALA B 1 42 ? -5.117 -20.203 11.805 1 92.38 42 ALA B CA 1
ATOM 2853 C C . ALA B 1 42 ? -5.398 -19.797 13.25 1 92.38 42 ALA B C 1
ATOM 2855 O O . ALA B 1 42 ? -5.652 -20.656 14.102 1 92.38 42 ALA B O 1
ATOM 2856 N N . GLY B 1 43 ? -5.305 -18.5 13.539 1 89 43 GLY B N 1
ATOM 2857 C CA . GLY B 1 43 ? -5.617 -18.016 14.867 1 89 43 GLY B CA 1
ATOM 2858 C C . GLY B 1 43 ? -7.043 -18.312 15.297 1 89 43 GLY B C 1
ATOM 2859 O O . GLY B 1 43 ? -7.344 -18.359 16.484 1 89 43 GLY B O 1
ATOM 2860 N N . GLN B 1 44 ? -7.898 -18.594 14.297 1 86.75 44 GLN B N 1
ATOM 2861 C CA . GLN B 1 44 ? -9.305 -18.891 14.562 1 86.75 44 GLN B CA 1
ATOM 2862 C C . GLN B 1 44 ? -9.555 -20.406 14.523 1 86.75 44 GLN B C 1
ATOM 2864 O O . GLN B 1 44 ? -10.703 -20.844 14.547 1 86.75 44 GLN B O 1
ATOM 2869 N N . GLY B 1 45 ? -8.523 -21.141 14.375 1 90.06 45 GLY B N 1
ATOM 2870 C CA . GLY B 1 45 ? -8.656 -22.594 14.305 1 90.06 45 GLY B CA 1
ATOM 2871 C C . GLY B 1 45 ? -9.148 -23.078 12.953 1 90.06 45 GLY B C 1
ATOM 2872 O O . GLY B 1 45 ? -9.68 -24.188 12.844 1 90.06 45 GLY B O 1
ATOM 2873 N N . ARG B 1 46 ? -9.031 -22.266 11.961 1 91.75 46 ARG B N 1
ATOM 2874 C CA . ARG B 1 46 ? -9.492 -22.594 10.617 1 91.75 46 ARG B CA 1
ATOM 2875 C C . ARG B 1 46 ? -8.32 -22.75 9.656 1 91.75 46 ARG B C 1
ATOM 2877 O O . ARG B 1 46 ? -8.398 -22.312 8.5 1 91.75 46 ARG B O 1
ATOM 2884 N N . GLU B 1 47 ? -7.23 -23.266 10.109 1 89 47 GLU B N 1
ATOM 2885 C CA . GLU B 1 47 ? -6.008 -23.375 9.32 1 89 47 GLU B CA 1
ATOM 2886 C C . GLU B 1 47 ? -6.219 -24.281 8.102 1 89 47 GLU B C 1
ATOM 2888 O O . GLU B 1 47 ? -5.559 -24.094 7.078 1 89 47 GLU B O 1
ATOM 2893 N N . GLN B 1 48 ? -7.105 -25.125 8.148 1 87.56 48 GLN B N 1
ATOM 2894 C CA . GLN B 1 48 ? -7.352 -26.062 7.051 1 87.56 48 GLN B CA 1
ATOM 2895 C C . GLN B 1 48 ? -8.008 -25.359 5.867 1 87.56 48 GLN B C 1
ATOM 2897 O O . GLN B 1 48 ? -7.996 -25.875 4.746 1 87.56 48 GLN B O 1
ATOM 2902 N N . GLN B 1 49 ? -8.57 -24.25 6.105 1 87.38 49 GLN B N 1
ATOM 2903 C CA . GLN B 1 49 ? -9.242 -23.484 5.062 1 87.38 49 GLN B CA 1
ATOM 2904 C C . GLN B 1 49 ? -8.352 -22.359 4.543 1 87.38 49 GLN B C 1
ATOM 2906 O O . GLN B 1 49 ? -8.766 -21.594 3.668 1 87.38 49 GLN B O 1
ATOM 2911 N N . ALA B 1 50 ? -7.18 -22.328 5.055 1 93.56 50 ALA B N 1
ATOM 2912 C CA . ALA B 1 50 ? -6.324 -21.172 4.793 1 93.56 50 ALA B CA 1
ATOM 2913 C C . ALA B 1 50 ? -5.57 -21.344 3.475 1 93.56 50 ALA B C 1
ATOM 2915 O O . ALA B 1 50 ? -5.992 -22.109 2.604 1 93.56 50 ALA B O 1
ATOM 2916 N N . TYR B 1 51 ? -4.668 -20.453 3.242 1 97.31 51 TYR B N 1
ATOM 2917 C CA . TYR B 1 51 ? -3.871 -20.438 2.021 1 97.31 51 TYR B CA 1
ATOM 2918 C C . TYR B 1 51 ? -2.465 -20.969 2.285 1 97.31 51 TYR B C 1
ATOM 2920 O O . TYR B 1 51 ? -1.912 -20.766 3.369 1 97.31 51 TYR B O 1
ATOM 2928 N N . THR B 1 52 ? -1.922 -21.719 1.35 1 96.38 52 THR B N 1
ATOM 2929 C CA . THR B 1 52 ? -0.486 -21.938 1.217 1 96.38 52 THR B CA 1
ATOM 2930 C C . THR B 1 52 ? 0.068 -21.188 0.01 1 96.38 52 THR B C 1
ATOM 2932 O O . THR B 1 52 ? -0.341 -21.438 -1.126 1 96.38 52 THR B O 1
ATOM 2935 N N . VAL B 1 53 ? 0.982 -20.25 0.266 1 97.62 53 VAL B N 1
ATOM 2936 C CA . VAL B 1 53 ? 1.467 -19.375 -0.796 1 97.62 53 VAL B CA 1
ATOM 2937 C C . VAL B 1 53 ? 2.908 -19.75 -1.148 1 97.62 53 VAL B C 1
ATOM 2939 O O . VAL B 1 53 ? 3.76 -19.859 -0.264 1 97.62 53 VAL B O 1
ATOM 2942 N N . THR B 1 54 ? 3.186 -19.891 -2.408 1 96.06 54 THR B N 1
ATOM 2943 C CA . THR B 1 54 ? 4.52 -20.234 -2.883 1 96.06 54 THR B CA 1
ATOM 2944 C C . THR B 1 54 ? 4.965 -19.297 -3.992 1 96.06 54 THR B C 1
ATOM 2946 O O . THR B 1 54 ? 4.188 -18.969 -4.895 1 96.06 54 THR B O 1
ATOM 2949 N N . LEU B 1 55 ? 6.16 -18.797 -3.873 1 97.88 55 LEU B N 1
ATOM 2950 C CA . LEU B 1 55 ? 6.809 -18.109 -4.984 1 97.88 55 LEU B CA 1
ATOM 2951 C C . LEU B 1 55 ? 7.578 -19.094 -5.863 1 97.88 55 LEU B C 1
ATOM 2953 O O . LEU B 1 55 ? 8.484 -19.781 -5.387 1 97.88 55 LEU B O 1
ATOM 2957 N N . ALA B 1 56 ? 7.176 -19.125 -7.09 1 97.06 56 ALA B N 1
ATOM 2958 C CA . ALA B 1 56 ? 7.824 -20.047 -8.008 1 97.06 56 ALA B CA 1
ATOM 2959 C C . ALA B 1 56 ? 8.508 -19.297 -9.156 1 97.06 56 ALA B C 1
ATOM 2961 O O . ALA B 1 56 ? 7.965 -18.328 -9.672 1 97.06 56 ALA B O 1
ATOM 2962 N N . SER B 1 57 ? 9.688 -19.688 -9.5 1 93.69 57 SER B N 1
ATOM 2963 C CA . SER B 1 57 ? 10.383 -19.156 -10.664 1 93.69 57 SER B CA 1
ATOM 2964 C C . SER B 1 57 ? 9.891 -19.812 -11.953 1 93.69 57 SER B C 1
ATOM 2966 O O . SER B 1 57 ? 10.117 -21 -12.18 1 93.69 57 SER B O 1
ATOM 2968 N N . ALA B 1 58 ? 9.312 -19.031 -12.727 1 81.94 58 ALA B N 1
ATOM 2969 C CA . ALA B 1 58 ? 8.641 -19.531 -13.922 1 81.94 58 ALA B CA 1
ATOM 2970 C C . ALA B 1 58 ? 9.617 -20.25 -14.852 1 81.94 58 ALA B C 1
ATOM 2972 O O . ALA B 1 58 ? 9.258 -21.219 -15.508 1 81.94 58 ALA B O 1
ATOM 2973 N N . ASP B 1 59 ? 10.82 -19.734 -14.906 1 79.06 59 ASP B N 1
ATOM 2974 C CA . ASP B 1 59 ? 11.797 -20.203 -15.883 1 79.06 59 ASP B CA 1
ATOM 2975 C C . ASP B 1 59 ? 13.008 -20.812 -15.188 1 79.06 59 ASP B C 1
ATOM 2977 O O . ASP B 1 59 ? 14.031 -21.078 -15.828 1 79.06 59 ASP B O 1
ATOM 2981 N N . GLY B 1 60 ? 13.016 -20.984 -13.898 1 80.19 60 GLY B N 1
ATOM 2982 C CA . GLY B 1 60 ? 14.133 -21.531 -13.148 1 80.19 60 GLY B CA 1
ATOM 2983 C C . GLY B 1 60 ? 15.211 -20.5 -12.852 1 80.19 60 GLY B C 1
ATOM 2984 O O . GLY B 1 60 ? 16.172 -20.781 -12.125 1 80.19 60 GLY B O 1
ATOM 2985 N N . ALA B 1 61 ? 15.055 -19.297 -13.445 1 84.19 61 ALA B N 1
ATOM 2986 C CA . ALA B 1 61 ? 15.984 -18.203 -13.164 1 84.19 61 ALA B CA 1
ATOM 2987 C C . ALA B 1 61 ? 15.641 -17.531 -11.844 1 84.19 61 ALA B C 1
ATOM 2989 O O . ALA B 1 61 ? 14.531 -17.656 -11.344 1 84.19 61 ALA B O 1
ATOM 2990 N N . PRO B 1 62 ? 16.672 -16.906 -11.305 1 88.31 62 PRO B N 1
ATOM 2991 C CA . PRO B 1 62 ? 16.406 -16.141 -10.086 1 88.31 62 PRO B CA 1
ATOM 2992 C C . PRO B 1 62 ? 15.305 -15.094 -10.281 1 88.31 62 PRO B C 1
ATOM 2994 O O . PRO B 1 62 ? 15.211 -14.492 -11.359 1 88.31 62 PRO B O 1
ATOM 2997 N N . VAL B 1 63 ? 14.453 -14.992 -9.305 1 96.38 63 VAL B N 1
ATOM 2998 C CA . VAL B 1 63 ? 13.453 -13.93 -9.297 1 96.38 63 VAL B CA 1
ATOM 2999 C C . VAL B 1 63 ? 14.094 -12.625 -8.812 1 96.38 63 VAL B C 1
ATOM 3001 O O . VAL B 1 63 ? 14.32 -12.445 -7.613 1 96.38 63 VAL B O 1
ATOM 3004 N N . THR B 1 64 ? 14.344 -11.766 -9.805 1 96.56 64 THR B N 1
ATOM 3005 C CA . THR B 1 64 ? 15.047 -10.523 -9.516 1 96.56 64 THR B CA 1
ATOM 3006 C C . THR B 1 64 ? 14.203 -9.32 -9.938 1 96.56 64 THR B C 1
ATOM 3008 O O . THR B 1 64 ? 13.266 -9.453 -10.727 1 96.56 64 THR B O 1
ATOM 3011 N N . THR B 1 65 ? 14.477 -8.211 -9.352 1 96.5 65 THR B N 1
ATOM 3012 C CA . THR B 1 65 ? 13.883 -6.941 -9.758 1 96.5 65 THR B CA 1
ATOM 3013 C C . THR B 1 65 ? 14.875 -6.113 -10.57 1 96.5 65 THR B C 1
ATOM 3015 O O . THR B 1 65 ? 16.078 -6.367 -10.539 1 96.5 65 THR B O 1
ATOM 3018 N N . LEU B 1 66 ? 14.336 -5.168 -11.305 1 93.44 66 LEU B N 1
ATOM 3019 C CA . LEU B 1 66 ? 15.203 -4.234 -12.023 1 93.44 66 LEU B CA 1
ATOM 3020 C C . LEU B 1 66 ? 16.094 -3.463 -11.047 1 93.44 66 LEU B C 1
ATOM 3022 O O . LEU B 1 66 ? 17.219 -3.109 -11.383 1 93.44 66 LEU B O 1
ATOM 3026 N N . THR B 1 67 ? 15.633 -3.357 -9.805 1 92.62 67 THR B N 1
ATOM 3027 C CA . THR B 1 67 ? 16.234 -2.395 -8.891 1 92.62 67 THR B CA 1
ATOM 3028 C C . THR B 1 67 ? 17.109 -3.102 -7.863 1 92.62 67 THR B C 1
ATOM 3030 O O . THR B 1 67 ? 17.531 -2.496 -6.875 1 92.62 67 THR B O 1
ATOM 3033 N N . GLY B 1 68 ? 17.328 -4.371 -8.062 1 93.38 68 GLY B N 1
ATOM 3034 C CA . GLY B 1 68 ? 18.406 -5.004 -7.312 1 93.38 68 GLY B CA 1
ATOM 3035 C C . GLY B 1 68 ? 17.906 -5.953 -6.238 1 93.38 68 GLY B C 1
ATOM 3036 O O . GLY B 1 68 ? 18.688 -6.734 -5.684 1 93.38 68 GLY B O 1
ATOM 3037 N N . LEU B 1 69 ? 16.609 -5.961 -5.93 1 95.81 69 LEU B N 1
ATOM 3038 C CA . LEU B 1 69 ? 16.078 -6.906 -4.953 1 95.81 69 LEU B CA 1
ATOM 3039 C C . LEU B 1 69 ? 15.922 -8.289 -5.57 1 95.81 69 LEU B C 1
ATOM 3041 O O . LEU B 1 69 ? 15.477 -8.422 -6.711 1 95.81 69 LEU B O 1
ATOM 3045 N N . GLU B 1 70 ? 16.312 -9.312 -4.801 1 96.12 70 GLU B N 1
ATOM 3046 C CA . GLU B 1 70 ? 16.25 -10.695 -5.277 1 96.12 70 GLU B CA 1
ATOM 3047 C C . GLU B 1 70 ? 15.516 -11.586 -4.285 1 96.12 70 GLU B C 1
ATOM 3049 O O . GLU B 1 70 ? 15.695 -11.461 -3.072 1 96.12 70 GLU B O 1
ATOM 3054 N N . PHE B 1 71 ? 14.703 -12.5 -4.828 1 96.94 71 PHE B N 1
ATOM 3055 C CA . PHE B 1 71 ? 13.914 -13.43 -4.039 1 96.94 71 PHE B CA 1
ATOM 3056 C C . PHE B 1 71 ? 14.375 -14.867 -4.27 1 96.94 71 PHE B C 1
ATOM 3058 O O . PHE B 1 71 ? 14.758 -15.227 -5.383 1 96.94 71 PHE B O 1
ATOM 3065 N N . VAL B 1 72 ? 14.281 -15.633 -3.268 1 95.25 72 VAL B N 1
ATOM 3066 C CA . VAL B 1 72 ? 14.438 -17.078 -3.432 1 95.25 72 VAL B CA 1
ATOM 3067 C C . VAL B 1 72 ? 13.109 -17.688 -3.873 1 95.25 72 VAL B C 1
ATOM 3069 O O . VAL B 1 72 ? 12.055 -17.359 -3.328 1 95.25 72 VAL B O 1
ATOM 3072 N N . ALA B 1 73 ? 13.18 -18.5 -4.852 1 95.94 73 ALA B N 1
ATOM 3073 C CA . ALA B 1 73 ? 11.953 -19.062 -5.406 1 95.94 73 ALA B CA 1
ATOM 3074 C C . ALA B 1 73 ? 12.062 -20.578 -5.547 1 95.94 73 ALA B C 1
ATOM 3076 O O . ALA B 1 73 ? 13.164 -21.125 -5.699 1 95.94 73 ALA B O 1
ATOM 3077 N N . ALA B 1 74 ? 10.945 -21.266 -5.469 1 94.88 74 ALA B N 1
ATOM 3078 C CA . ALA B 1 74 ? 10.828 -22.703 -5.75 1 94.88 74 ALA B CA 1
ATOM 3079 C C . ALA B 1 74 ? 10.617 -22.953 -7.238 1 94.88 74 ALA B C 1
ATOM 3081 O O . ALA B 1 74 ? 10.281 -22.031 -7.988 1 94.88 74 ALA B O 1
ATOM 3082 N N . PRO B 1 75 ? 10.898 -24.156 -7.633 1 92.81 75 PRO B N 1
ATOM 3083 C CA . PRO B 1 75 ? 10.461 -24.5 -8.992 1 92.81 75 PRO B CA 1
ATOM 3084 C C . PRO B 1 75 ? 8.945 -24.453 -9.148 1 92.81 75 PRO B C 1
ATOM 3086 O O . PRO B 1 75 ? 8.211 -24.641 -8.18 1 92.81 75 PRO B O 1
ATOM 3089 N N . PRO B 1 76 ? 8.555 -24.141 -10.344 1 91.31 76 PRO B N 1
ATOM 3090 C CA . PRO B 1 76 ? 7.102 -24.141 -10.531 1 91.31 76 PRO B CA 1
ATOM 3091 C C . PRO B 1 76 ? 6.484 -25.516 -10.273 1 91.31 76 PRO B C 1
ATOM 3093 O O . PRO B 1 76 ? 7.047 -26.531 -10.672 1 91.31 76 PRO B O 1
ATOM 3096 N N . PRO B 1 77 ? 5.387 -25.516 -9.609 1 92.56 77 PRO B N 1
ATOM 3097 C CA . PRO B 1 77 ? 4.707 -26.781 -9.391 1 92.56 77 PRO B CA 1
ATOM 3098 C C . PRO B 1 77 ? 4.09 -27.344 -10.672 1 92.56 77 PRO B C 1
ATOM 3100 O O . PRO B 1 77 ? 4.082 -26.672 -11.703 1 92.56 77 PRO B O 1
ATOM 3103 N N . ASP B 1 78 ? 3.621 -28.578 -10.547 1 94.75 78 ASP B N 1
ATOM 3104 C CA . ASP B 1 78 ? 2.869 -29.188 -11.641 1 94.75 78 ASP B CA 1
ATOM 3105 C C . ASP B 1 78 ? 1.647 -28.344 -11.992 1 94.75 78 ASP B C 1
ATOM 3107 O O . ASP B 1 78 ? 0.752 -28.156 -11.172 1 94.75 78 ASP B O 1
ATOM 3111 N N . PRO B 1 79 ? 1.703 -27.781 -13.211 1 95.19 79 PRO B N 1
ATOM 3112 C CA . PRO B 1 79 ? 0.589 -26.906 -13.586 1 95.19 79 PRO B CA 1
ATOM 3113 C C . PRO B 1 79 ? -0.753 -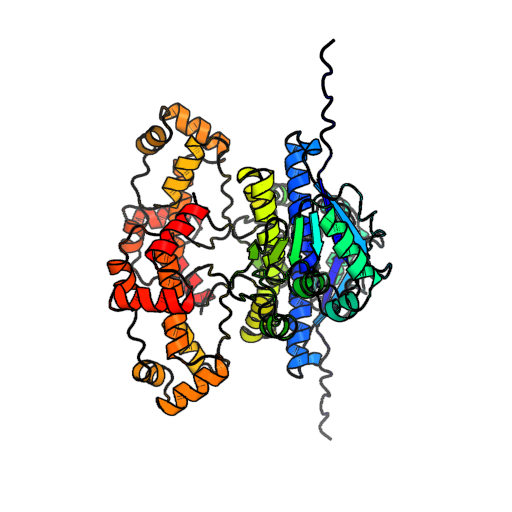27.641 -13.602 1 95.19 79 PRO B C 1
ATOM 3115 O O . PRO B 1 79 ? -1.808 -27 -13.586 1 95.19 79 PRO B O 1
ATOM 3118 N N . CYS B 1 80 ? -0.765 -28.953 -13.617 1 95.56 80 CYS B N 1
ATOM 3119 C CA . CYS B 1 80 ? -1.993 -29.734 -13.609 1 95.56 80 CYS B CA 1
ATOM 3120 C C . CYS B 1 80 ? -2.379 -30.125 -12.195 1 95.56 80 CYS B C 1
ATOM 3122 O O . CYS B 1 80 ? -3.381 -30.812 -11.984 1 95.56 80 CYS B O 1
ATOM 3124 N N . GLY B 1 81 ? -1.58 -29.703 -11.289 1 92.88 81 GLY B N 1
ATOM 3125 C CA . GLY B 1 81 ? -1.833 -30.062 -9.906 1 92.88 81 GLY B CA 1
ATOM 3126 C C . GLY B 1 81 ? -2.932 -29.219 -9.273 1 92.88 81 GLY B C 1
ATOM 3127 O O . GLY B 1 81 ? -3.703 -28.562 -9.969 1 92.88 81 GLY B O 1
ATOM 3128 N N . ASP B 1 82 ? -3.051 -29.297 -7.945 1 93.06 82 ASP B N 1
ATOM 3129 C CA . ASP B 1 82 ? -4.141 -28.672 -7.207 1 93.06 82 ASP B CA 1
ATOM 3130 C C . ASP B 1 82 ? -3.801 -27.219 -6.859 1 93.06 82 ASP B C 1
ATOM 3132 O O . ASP B 1 82 ? -3.684 -26.875 -5.684 1 93.06 82 ASP B O 1
ATOM 3136 N N . ILE B 1 83 ? -3.729 -26.422 -7.871 1 96.62 83 ILE B N 1
ATOM 3137 C CA . ILE B 1 83 ? -3.52 -24.984 -7.688 1 96.62 83 ILE B CA 1
ATOM 3138 C C . ILE B 1 83 ? -4.867 -24.266 -7.637 1 96.62 83 ILE B C 1
ATOM 3140 O O . ILE B 1 83 ? -5.703 -24.438 -8.523 1 96.62 83 ILE B O 1
ATOM 3144 N N . ASP B 1 84 ? -5.039 -23.531 -6.574 1 97.94 84 ASP B N 1
ATOM 3145 C CA . ASP B 1 84 ? -6.273 -22.766 -6.438 1 97.94 84 ASP B CA 1
ATOM 3146 C C . ASP B 1 84 ? -6.191 -21.453 -7.199 1 97.94 84 ASP B C 1
ATOM 3148 O O . ASP B 1 84 ? -7.098 -21.109 -7.957 1 97.94 84 ASP B O 1
ATOM 3152 N N . THR B 1 85 ? -5.109 -20.734 -6.996 1 98.44 85 THR B N 1
ATOM 3153 C CA . THR B 1 85 ? -4.934 -19.406 -7.562 1 98.44 85 THR B CA 1
ATOM 3154 C C . THR B 1 85 ? -3.537 -19.25 -8.156 1 98.44 85 THR B C 1
ATOM 3156 O O . THR B 1 85 ? -2.543 -19.578 -7.508 1 98.44 85 THR B O 1
ATOM 3159 N N . VAL B 1 86 ? -3.451 -18.797 -9.352 1 98.56 86 VAL B N 1
ATOM 3160 C CA . VAL B 1 86 ? -2.193 -18.375 -9.961 1 98.56 86 VAL B CA 1
ATOM 3161 C C . VAL B 1 86 ? -2.121 -16.844 -10 1 98.56 86 VAL B C 1
ATOM 3163 O O . VAL B 1 86 ? -3.035 -16.188 -10.5 1 98.56 86 VAL B O 1
ATOM 3166 N N . VAL B 1 87 ? -1.093 -16.281 -9.422 1 98.62 87 VAL B N 1
ATOM 3167 C CA . VAL B 1 87 ? -0.864 -14.844 -9.469 1 98.62 87 VAL B CA 1
ATOM 3168 C C . VAL B 1 87 ? 0.299 -14.539 -10.406 1 98.62 87 VAL B C 1
ATOM 3170 O O . VAL B 1 87 ? 1.396 -15.07 -10.242 1 98.62 87 VAL B O 1
ATOM 3173 N N . ILE B 1 88 ? 0.066 -13.688 -11.367 1 98.44 88 ILE B N 1
ATOM 3174 C CA . ILE B 1 88 ? 1.078 -13.297 -12.344 1 98.44 88 ILE B CA 1
ATOM 3175 C C . ILE B 1 88 ? 1.412 -11.812 -12.164 1 98.44 88 ILE B C 1
ATOM 3177 O O . ILE B 1 88 ? 0.687 -10.945 -12.656 1 98.44 88 ILE B O 1
ATOM 3181 N N . PRO B 1 89 ? 2.527 -11.508 -11.492 1 97.94 89 PRO B N 1
ATOM 3182 C CA . PRO B 1 89 ? 2.93 -10.109 -11.297 1 97.94 89 PRO B CA 1
ATOM 3183 C C . PRO B 1 89 ? 3.496 -9.477 -12.562 1 97.94 89 PRO B C 1
ATOM 3185 O O . PRO B 1 89 ? 3.768 -10.172 -13.539 1 97.94 89 PRO B O 1
ATOM 3188 N N . GLY B 1 90 ? 3.596 -8.156 -12.578 1 97.44 90 GLY B N 1
ATOM 3189 C CA . GLY B 1 90 ? 4.246 -7.43 -13.656 1 97.44 90 GLY B CA 1
ATOM 3190 C C . GLY B 1 90 ? 5.684 -7.062 -13.344 1 97.44 90 GLY B C 1
ATOM 3191 O O . GLY B 1 90 ? 6.266 -7.566 -12.383 1 97.44 90 GLY B O 1
ATOM 3192 N N . GLY B 1 91 ? 6.234 -6.281 -14.172 1 95.81 91 GLY B N 1
ATOM 3193 C CA . GLY B 1 91 ? 7.605 -5.801 -14.109 1 95.81 91 GLY B CA 1
ATOM 3194 C C . GLY B 1 91 ? 8.234 -5.602 -15.477 1 95.81 91 GLY B C 1
ATOM 3195 O O . GLY B 1 91 ? 7.672 -6.023 -16.484 1 95.81 91 GLY B O 1
ATOM 3196 N N . ILE B 1 92 ? 9.336 -4.992 -15.469 1 94.12 92 ILE B N 1
ATOM 3197 C CA . ILE B 1 92 ? 10.023 -4.676 -16.719 1 94.12 92 ILE B CA 1
ATOM 3198 C C . ILE B 1 92 ? 10.391 -5.969 -17.438 1 94.12 92 ILE B C 1
ATOM 3200 O O . ILE B 1 92 ? 10.555 -5.977 -18.672 1 94.12 92 ILE B O 1
ATOM 3204 N N . GLY B 1 93 ? 10.453 -7.055 -16.75 1 95.06 93 GLY B N 1
ATOM 3205 C CA . GLY B 1 93 ? 10.82 -8.344 -17.312 1 95.06 93 GLY B CA 1
ATOM 3206 C C . GLY B 1 93 ? 9.648 -9.07 -17.953 1 95.06 93 GLY B C 1
ATOM 3207 O O . GLY B 1 93 ? 9.812 -10.164 -18.5 1 95.06 93 GLY B O 1
ATOM 3208 N N . ALA B 1 94 ? 8.484 -8.523 -17.906 1 95.81 94 ALA B N 1
ATOM 3209 C CA . ALA B 1 94 ? 7.285 -9.195 -18.406 1 95.81 94 ALA B CA 1
ATOM 3210 C C . ALA B 1 94 ? 7.41 -9.523 -19.891 1 95.81 94 ALA B C 1
ATOM 3212 O O . ALA B 1 94 ? 6.953 -10.57 -20.344 1 95.81 94 ALA B O 1
ATOM 3213 N N . ASP B 1 95 ? 8.031 -8.625 -20.609 1 96.44 95 ASP B N 1
ATOM 3214 C CA . ASP B 1 95 ? 8.18 -8.836 -22.047 1 96.44 95 ASP B CA 1
ATOM 3215 C C . ASP B 1 95 ? 9.07 -10.055 -22.344 1 96.44 95 ASP B C 1
ATOM 3217 O O . ASP B 1 95 ? 8.742 -10.875 -23.188 1 96.44 95 ASP B O 1
ATOM 3221 N N . GLU B 1 96 ? 10.164 -10.133 -21.656 1 95.06 96 GLU B N 1
ATOM 3222 C CA . GLU B 1 96 ? 11.031 -11.289 -21.828 1 95.06 96 GLU B CA 1
ATOM 3223 C C . GLU B 1 96 ? 10.352 -12.57 -21.359 1 95.06 96 GLU B C 1
ATOM 3225 O O . GLU B 1 96 ? 10.469 -13.617 -22.016 1 95.06 96 GLU B O 1
ATOM 3230 N N . ALA B 1 97 ? 9.656 -12.484 -20.234 1 95.69 97 ALA B N 1
ATOM 3231 C CA . ALA B 1 97 ? 8.953 -13.648 -19.703 1 95.69 97 ALA B CA 1
ATOM 3232 C C . ALA B 1 97 ? 7.902 -14.164 -20.688 1 95.69 97 ALA B C 1
ATOM 3234 O O . ALA B 1 97 ? 7.742 -15.375 -20.859 1 95.69 97 ALA B O 1
ATOM 3235 N N . ARG B 1 98 ? 7.215 -13.227 -21.344 1 95.94 98 ARG B N 1
ATOM 3236 C CA . ARG B 1 98 ? 6.137 -13.664 -22.219 1 95.94 98 ARG B CA 1
ATOM 3237 C C . ARG B 1 98 ? 6.688 -14.227 -23.531 1 95.94 98 ARG B C 1
ATOM 3239 O O . ARG B 1 98 ? 5.957 -14.859 -24.297 1 95.94 98 ARG B O 1
ATOM 3246 N N . ARG B 1 99 ? 7.926 -13.984 -23.828 1 95.88 99 ARG B N 1
ATOM 3247 C CA . ARG B 1 99 ? 8.562 -14.562 -25.016 1 95.88 99 ARG B CA 1
ATOM 3248 C C . ARG B 1 99 ? 9.062 -15.977 -24.734 1 95.88 99 ARG B C 1
ATOM 3250 O O . ARG B 1 99 ? 9.398 -16.719 -25.656 1 95.88 99 ARG B O 1
ATOM 3257 N N . ASN B 1 100 ? 9.164 -16.312 -23.484 1 95.62 100 ASN B N 1
ATOM 3258 C CA . ASN B 1 100 ? 9.562 -17.656 -23.094 1 95.62 100 ASN B CA 1
ATOM 3259 C C . ASN B 1 100 ? 8.398 -18.641 -23.203 1 95.62 100 ASN B C 1
ATOM 3261 O O . ASN B 1 100 ? 7.48 -18.625 -22.391 1 95.62 100 ASN B O 1
ATOM 3265 N N . ARG B 1 101 ? 8.453 -19.547 -24.141 1 94.88 101 ARG B N 1
ATOM 3266 C CA . ARG B 1 101 ? 7.359 -20.469 -24.438 1 94.88 101 ARG B CA 1
ATOM 3267 C C . ARG B 1 101 ? 7.051 -21.375 -23.25 1 94.88 101 ARG B C 1
ATOM 3269 O O . ARG B 1 101 ? 5.895 -21.734 -23.031 1 94.88 101 ARG B O 1
ATOM 3276 N N . GLU B 1 102 ? 8.062 -21.734 -22.516 1 93.69 102 GLU B N 1
ATOM 3277 C CA . GLU B 1 102 ? 7.852 -22.594 -21.359 1 93.69 102 GLU B CA 1
ATOM 3278 C C . GLU B 1 102 ? 7 -21.906 -20.297 1 93.69 102 GLU B C 1
ATOM 3280 O O . GLU B 1 102 ? 6.117 -22.516 -19.703 1 93.69 102 GLU B O 1
ATOM 3285 N N . VAL B 1 103 ? 7.309 -20.594 -20.094 1 96.31 103 VAL B N 1
ATOM 3286 C CA . VAL B 1 103 ? 6.559 -19.812 -19.125 1 96.31 103 VAL B CA 1
ATOM 3287 C C . VAL B 1 103 ? 5.105 -19.688 -19.578 1 96.31 103 VAL B C 1
ATOM 3289 O O . VAL B 1 103 ? 4.184 -19.938 -18.797 1 96.31 103 VAL B O 1
ATOM 3292 N N . VAL B 1 104 ? 4.891 -19.344 -20.781 1 97.75 104 VAL B N 1
ATOM 3293 C CA . VAL B 1 104 ? 3.555 -19.109 -21.328 1 97.75 104 VAL B CA 1
ATOM 3294 C C . VAL B 1 104 ? 2.768 -20.406 -21.344 1 97.75 104 VAL B C 1
ATOM 3296 O O . VAL B 1 104 ? 1.584 -20.438 -21 1 97.75 104 VAL B O 1
ATOM 3299 N N . ASN B 1 105 ? 3.391 -21.531 -21.734 1 96.38 105 ASN B N 1
ATOM 3300 C CA . ASN B 1 105 ? 2.73 -22.844 -21.734 1 96.38 105 ASN B CA 1
ATOM 3301 C C . ASN B 1 105 ? 2.328 -23.266 -20.328 1 96.38 105 ASN B C 1
ATOM 3303 O O . ASN B 1 105 ? 1.263 -23.859 -20.141 1 96.38 105 ASN B O 1
ATOM 3307 N N . TRP B 1 106 ? 3.217 -23.047 -19.406 1 96.75 106 TRP B N 1
ATOM 3308 C CA . TRP B 1 106 ? 2.881 -23.359 -18.016 1 96.75 106 TRP B CA 1
ATOM 3309 C C . TRP B 1 106 ? 1.64 -22.594 -17.578 1 96.75 106 TRP B C 1
ATOM 3311 O O . TRP B 1 106 ? 0.734 -23.172 -16.969 1 96.75 106 TRP B O 1
ATOM 3321 N N . ILE B 1 107 ? 1.604 -21.281 -17.875 1 97.94 107 ILE B N 1
ATOM 3322 C CA . ILE B 1 107 ? 0.475 -20.438 -17.5 1 97.94 107 ILE B CA 1
ATOM 3323 C C . ILE B 1 107 ? -0.806 -20.969 -18.141 1 97.94 107 ILE B C 1
ATOM 3325 O O . ILE B 1 107 ? -1.829 -21.109 -17.453 1 97.94 107 ILE B O 1
ATOM 3329 N N . LYS B 1 108 ? -0.758 -21.281 -19.359 1 97.38 108 LYS B N 1
ATOM 3330 C CA . LYS B 1 108 ? -1.92 -21.797 -20.094 1 97.38 108 LYS B CA 1
ATOM 3331 C C . LYS B 1 108 ? -2.436 -23.094 -19.453 1 97.38 108 LYS B C 1
ATOM 3333 O O . LYS B 1 108 ? -3.635 -23.234 -19.203 1 97.38 108 LYS B O 1
ATOM 3338 N N . THR B 1 109 ? -1.555 -23.984 -19.219 1 97.5 109 THR B N 1
ATOM 3339 C CA . THR B 1 109 ? -1.919 -25.281 -18.641 1 97.5 109 THR B CA 1
ATOM 3340 C C . THR B 1 109 ? -2.477 -25.094 -17.234 1 97.5 109 THR B C 1
ATOM 3342 O O . THR B 1 109 ? -3.506 -25.688 -16.891 1 97.5 109 THR B O 1
ATOM 3345 N N . ALA B 1 110 ? -1.763 -24.281 -16.422 1 97.25 110 ALA B N 1
ATOM 3346 C CA . ALA B 1 110 ? -2.221 -24.047 -15.062 1 97.25 110 ALA B CA 1
ATOM 3347 C C . ALA B 1 110 ? -3.607 -23.406 -15.055 1 97.25 110 ALA B C 1
ATOM 3349 O O . ALA B 1 110 ? -4.438 -23.719 -14.195 1 97.25 110 ALA B O 1
ATOM 3350 N N . ALA B 1 111 ? -3.805 -22.484 -15.969 1 97.44 111 ALA B N 1
ATOM 3351 C CA . ALA B 1 111 ? -5.078 -21.781 -16.047 1 97.44 111 ALA B CA 1
ATOM 3352 C C . ALA B 1 111 ? -6.23 -22.75 -16.328 1 97.44 111 ALA B C 1
ATOM 3354 O O . ALA B 1 111 ? -7.359 -22.516 -15.891 1 97.44 111 ALA B O 1
ATOM 3355 N N . ASP B 1 112 ? -5.984 -23.828 -17 1 96.25 112 ASP B N 1
ATOM 3356 C CA . ASP B 1 112 ? -7 -24.812 -17.344 1 96.25 112 ASP B CA 1
ATOM 3357 C C . ASP B 1 112 ? -7.402 -25.625 -16.125 1 96.25 112 ASP B C 1
ATOM 3359 O O . ASP B 1 112 ? -8.469 -26.25 -16.109 1 96.25 112 ASP B O 1
ATOM 3363 N N . HIS B 1 113 ? -6.605 -25.594 -15.156 1 96.44 113 HIS B N 1
ATOM 3364 C CA . HIS B 1 113 ? -6.848 -26.484 -14.031 1 96.44 113 HIS B CA 1
ATOM 3365 C C . HIS B 1 113 ? -7.094 -25.688 -12.75 1 96.44 113 HIS B C 1
ATOM 3367 O O . HIS B 1 113 ? -7.781 -26.172 -11.844 1 96.44 113 HIS B O 1
ATOM 3373 N N . ALA B 1 114 ? -6.52 -24.484 -12.641 1 97.44 114 ALA B N 1
ATOM 3374 C CA . ALA B 1 114 ? -6.656 -23.672 -11.438 1 97.44 114 ALA B CA 1
ATOM 3375 C C . ALA B 1 114 ? -8.055 -23.062 -11.344 1 97.44 114 ALA B C 1
ATOM 3377 O O . ALA B 1 114 ? -8.719 -22.844 -12.359 1 97.44 114 ALA B O 1
ATOM 3378 N N . ARG B 1 115 ? -8.461 -22.766 -10.133 1 97 115 ARG B N 1
ATOM 3379 C CA . ARG B 1 115 ? -9.742 -22.109 -9.914 1 97 115 ARG B CA 1
ATOM 3380 C C . ARG B 1 115 ? -9.734 -20.688 -10.461 1 97 115 ARG B C 1
ATOM 3382 O O . ARG B 1 115 ? -10.719 -20.234 -11.047 1 97 115 ARG B O 1
ATOM 3389 N N . ARG B 1 116 ? -8.617 -19.969 -10.273 1 97.88 116 ARG B N 1
ATOM 3390 C CA . ARG B 1 116 ? -8.578 -18.609 -10.797 1 97.88 116 ARG B CA 1
ATOM 3391 C C . ARG B 1 116 ? -7.148 -18.172 -11.109 1 97.88 116 ARG B C 1
ATOM 3393 O O . ARG B 1 116 ? -6.195 -18.719 -10.539 1 97.88 116 ARG B O 1
ATOM 3400 N N . VAL B 1 117 ? -7.031 -17.25 -12.023 1 98.69 117 VAL B N 1
ATOM 3401 C CA . VAL B 1 117 ? -5.797 -16.594 -12.422 1 98.69 117 VAL B CA 1
ATOM 3402 C C . VAL B 1 117 ? -5.93 -15.086 -12.188 1 98.69 117 VAL B C 1
ATOM 3404 O O . VAL B 1 117 ? -6.934 -14.477 -12.562 1 98.69 117 VAL B O 1
ATOM 3407 N N . VAL B 1 118 ? -4.895 -14.547 -11.586 1 98.38 118 VAL B N 1
ATOM 3408 C CA . VAL B 1 118 ? -4.875 -13.141 -11.211 1 98.38 118 VAL B CA 1
ATOM 3409 C C . VAL B 1 118 ? -3.625 -12.469 -11.781 1 98.38 118 VAL B C 1
ATOM 3411 O O . VAL B 1 118 ? -2.518 -13 -11.648 1 98.38 118 VAL B O 1
ATOM 3414 N N . THR B 1 119 ? -3.871 -11.352 -12.469 1 98.56 119 THR B N 1
ATOM 3415 C CA . THR B 1 119 ? -2.707 -10.602 -12.93 1 98.56 119 THR B CA 1
ATOM 3416 C C . THR B 1 119 ? -2.598 -9.273 -12.195 1 98.56 119 THR B C 1
ATOM 3418 O O . THR B 1 119 ? -3.609 -8.688 -11.812 1 98.56 119 THR B O 1
ATOM 3421 N N . VAL B 1 120 ? -1.401 -8.859 -11.969 1 97.56 120 VAL B N 1
ATOM 3422 C CA . VAL B 1 120 ? -1.091 -7.547 -11.422 1 97.56 120 VAL B CA 1
ATOM 3423 C C . VAL B 1 120 ? -0.188 -6.785 -12.391 1 97.56 120 VAL B C 1
ATOM 3425 O O . VAL B 1 120 ? 0.803 -7.332 -12.883 1 97.56 120 VAL B O 1
ATOM 3428 N N . CYS B 1 121 ? -0.563 -5.445 -12.656 1 97 121 CYS B N 1
ATOM 3429 C CA . CYS B 1 121 ? 0.294 -4.629 -13.5 1 97 121 CYS B CA 1
ATOM 3430 C C . CYS B 1 121 ? 0.51 -5.289 -14.859 1 97 121 CYS B C 1
ATOM 3432 O O . CYS B 1 121 ? -0.446 -5.734 -15.5 1 97 121 CYS B O 1
ATOM 3434 N N . THR B 1 122 ? 1.708 -5.371 -15.383 1 97.88 122 THR B N 1
ATOM 3435 C CA . THR B 1 122 ? 2 -5.883 -16.719 1 97.88 122 THR B CA 1
ATOM 3436 C C . THR B 1 122 ? 1.945 -7.406 -16.734 1 97.88 122 THR B C 1
ATOM 3438 O O . THR B 1 122 ? 2.207 -8.031 -17.766 1 97.88 122 THR B O 1
ATOM 3441 N N . GLY B 1 123 ? 1.571 -8 -15.633 1 98.19 123 GLY B N 1
ATOM 3442 C CA . GLY B 1 123 ? 1.235 -9.414 -15.68 1 98.19 123 GLY B CA 1
ATOM 3443 C C . GLY B 1 123 ? 0.121 -9.727 -16.656 1 98.19 123 GLY B C 1
ATOM 3444 O O . GLY B 1 123 ? 0.028 -10.852 -17.156 1 98.19 123 GLY B O 1
ATOM 3445 N N . ALA B 1 124 ? -0.654 -8.773 -16.938 1 98.5 124 ALA B N 1
ATOM 3446 C CA . ALA B 1 124 ? -1.755 -8.914 -17.891 1 98.5 124 ALA B CA 1
ATOM 3447 C C . ALA B 1 124 ? -1.24 -9.289 -19.281 1 98.5 124 ALA B C 1
ATOM 3449 O O . ALA B 1 124 ? -1.921 -9.984 -20.031 1 98.5 124 ALA B O 1
ATOM 3450 N N . PHE B 1 125 ? -0.042 -8.836 -19.641 1 98.62 125 PHE B N 1
ATOM 3451 C CA . PHE B 1 125 ? 0.54 -9.164 -20.938 1 98.62 125 PHE B CA 1
ATOM 3452 C C . PHE B 1 125 ? 0.809 -10.656 -21.047 1 98.62 125 PHE B C 1
ATOM 3454 O O . PHE B 1 125 ? 0.635 -11.25 -22.109 1 98.62 125 PHE B O 1
ATOM 3461 N N . LEU B 1 126 ? 1.281 -11.281 -19.938 1 98.31 126 LEU B N 1
ATOM 3462 C CA . LEU B 1 126 ? 1.519 -12.719 -19.938 1 98.31 126 LEU B CA 1
ATOM 3463 C C . LEU B 1 126 ? 0.21 -13.484 -20.094 1 98.31 126 LEU B C 1
ATOM 3465 O O . LEU B 1 126 ? 0.141 -14.461 -20.828 1 98.31 126 LEU B O 1
ATOM 3469 N N . ALA B 1 127 ? -0.821 -13.055 -19.375 1 98.56 127 ALA B N 1
ATOM 3470 C CA . ALA B 1 127 ? -2.133 -13.688 -19.5 1 98.56 127 ALA B CA 1
ATOM 3471 C C . ALA B 1 127 ? -2.672 -13.547 -20.922 1 98.56 127 ALA B C 1
ATOM 3473 O O . ALA B 1 127 ? -3.258 -14.484 -21.469 1 98.56 127 ALA B O 1
ATOM 3474 N N . ALA B 1 128 ? -2.49 -12.336 -21.484 1 98.69 128 ALA B N 1
ATOM 3475 C CA . ALA B 1 128 ? -2.93 -12.102 -22.859 1 98.69 128 ALA B CA 1
ATOM 3476 C C . ALA B 1 128 ? -2.176 -13 -23.828 1 98.69 128 ALA B C 1
ATOM 3478 O O . ALA B 1 128 ? -2.779 -13.609 -24.719 1 98.69 128 ALA B O 1
ATOM 3479 N N . GLU B 1 129 ? -0.868 -13.07 -23.641 1 98.5 129 GLU B N 1
ATOM 3480 C CA . GLU B 1 129 ? -0.042 -13.93 -24.5 1 98.5 129 GLU B CA 1
ATOM 3481 C C . GLU B 1 129 ? -0.495 -15.383 -24.422 1 98.5 129 GLU B C 1
ATOM 3483 O O . GLU B 1 129 ? -0.447 -16.109 -25.406 1 98.5 129 GLU B O 1
ATOM 3488 N N . ALA B 1 130 ? -0.937 -15.797 -23.266 1 98.06 130 ALA B N 1
ATOM 3489 C CA . ALA B 1 130 ? -1.407 -17.156 -23.047 1 98.06 130 ALA B CA 1
ATOM 3490 C C . ALA B 1 130 ? -2.824 -17.344 -23.578 1 98.06 130 ALA B C 1
ATOM 3492 O O . ALA B 1 130 ? -3.377 -18.453 -23.516 1 98.06 130 ALA B O 1
ATOM 3493 N N . GLY B 1 131 ? -3.465 -16.266 -24.031 1 98.12 131 GLY B N 1
ATOM 3494 C CA . GLY B 1 131 ? -4.789 -16.328 -24.625 1 98.12 131 GLY B CA 1
ATOM 3495 C C . GLY B 1 131 ? -5.906 -16.281 -23.609 1 98.12 131 GLY B C 1
ATOM 3496 O O . GLY B 1 131 ? -7.078 -16.469 -23.938 1 98.12 131 GLY B O 1
ATOM 3497 N N . LEU B 1 132 ? -5.59 -15.969 -22.391 1 98.5 132 LEU B N 1
ATOM 3498 C CA . LEU B 1 132 ? -6.566 -16.031 -21.312 1 98.5 132 LEU B CA 1
ATOM 3499 C C . LEU B 1 132 ? -7.492 -14.82 -21.344 1 98.5 132 LEU B C 1
ATOM 3501 O O . LEU B 1 132 ? -8.562 -14.836 -20.719 1 98.5 132 LEU B O 1
ATOM 3505 N N . LEU B 1 133 ? -7.094 -13.742 -22.016 1 98.5 133 LEU B N 1
ATOM 3506 C CA . LEU B 1 133 ? -7.859 -12.5 -21.984 1 98.5 133 LEU B CA 1
ATOM 3507 C C . LEU B 1 133 ? -8.547 -12.25 -23.328 1 98.5 133 LEU B C 1
ATOM 3509 O O . LEU B 1 133 ? -9.125 -11.188 -23.547 1 98.5 133 LEU B O 1
ATOM 3513 N N . ASP B 1 134 ? -8.477 -13.234 -24.25 1 97.94 134 ASP B N 1
ATOM 3514 C CA . ASP B 1 134 ? -9.109 -13.07 -25.562 1 97.94 134 ASP B CA 1
ATOM 3515 C C . ASP B 1 134 ? -10.617 -12.852 -25.422 1 97.94 134 ASP B C 1
ATOM 3517 O O . ASP B 1 134 ? -11.312 -13.664 -24.812 1 97.94 134 ASP B O 1
ATOM 3521 N N . GLY B 1 135 ? -11.062 -11.727 -25.969 1 97.94 135 GLY B N 1
ATOM 3522 C CA . GLY B 1 135 ? -12.484 -11.406 -25.953 1 97.94 135 GLY B CA 1
ATOM 3523 C C . GLY B 1 135 ? -12.977 -10.914 -24.609 1 97.94 135 GLY B C 1
ATOM 3524 O O . GLY B 1 135 ? -14.18 -10.781 -24.391 1 97.94 135 GLY B O 1
ATOM 3525 N N . CYS B 1 136 ? -12.07 -10.602 -23.719 1 97.19 136 CYS B N 1
ATOM 3526 C CA . CYS B 1 136 ? -12.438 -10.211 -22.359 1 97.19 136 CYS B CA 1
ATOM 3527 C C . CYS B 1 136 ? -12.047 -8.766 -22.094 1 97.19 136 CYS B C 1
ATOM 3529 O O . CYS B 1 136 ? -11.148 -8.227 -22.734 1 97.19 136 CYS B O 1
ATOM 3531 N N . 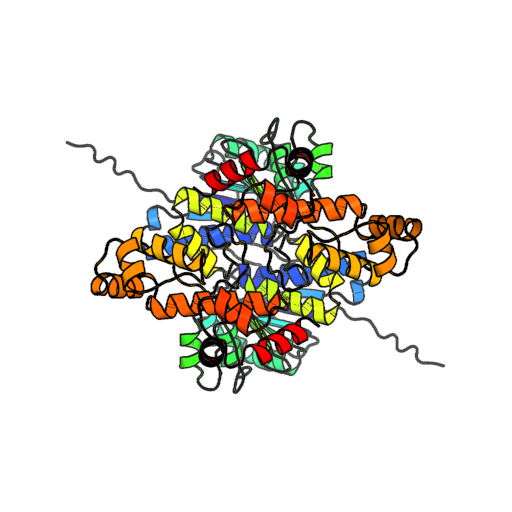PRO B 1 137 ? -12.773 -8.133 -21.172 1 92.81 137 PRO B N 1
ATOM 3532 C CA . PRO B 1 137 ? -12.242 -6.879 -20.625 1 92.81 137 PRO B CA 1
ATOM 3533 C C . PRO B 1 137 ? -11.062 -7.098 -19.688 1 92.81 137 PRO B C 1
ATOM 3535 O O . PRO B 1 137 ? -10.961 -8.148 -19.047 1 92.81 137 PRO B O 1
ATOM 3538 N N . ALA B 1 138 ? -10.164 -6.176 -19.656 1 95.81 138 ALA B N 1
ATOM 3539 C CA . ALA B 1 138 ? -9.023 -6.289 -18.766 1 95.81 138 ALA B CA 1
ATOM 3540 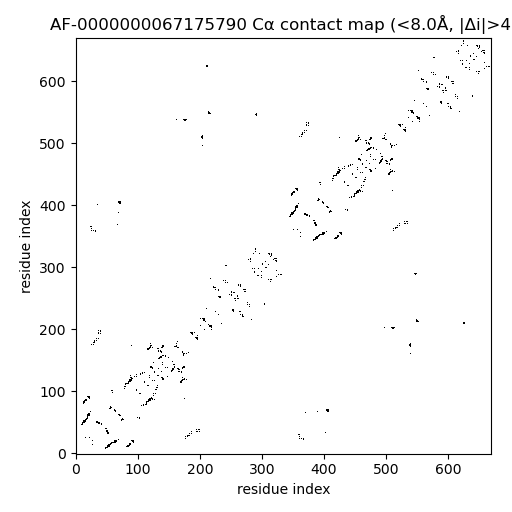C C . ALA B 1 138 ? -8.477 -4.914 -18.391 1 95.81 138 ALA B C 1
ATOM 3542 O O . ALA B 1 138 ? -8.727 -3.93 -19.094 1 95.81 138 ALA B O 1
ATOM 3543 N N . THR B 1 139 ? -7.875 -4.816 -17.281 1 90.06 139 THR B N 1
ATOM 3544 C CA . THR B 1 139 ? -7.098 -3.641 -16.906 1 90.06 139 THR B CA 1
ATOM 3545 C C . THR B 1 139 ? -5.645 -4.012 -16.641 1 90.06 139 THR B C 1
ATOM 3547 O O . THR B 1 139 ? -5.285 -5.191 -16.672 1 90.06 139 THR B O 1
ATOM 3550 N N . THR B 1 140 ? -4.75 -3.098 -16.609 1 95.88 140 THR B N 1
ATOM 3551 C CA . THR B 1 140 ? -3.326 -3.197 -16.312 1 95.88 140 THR B CA 1
ATOM 3552 C C . THR B 1 140 ? -2.793 -1.871 -15.773 1 95.88 140 THR B C 1
ATOM 3554 O O . THR B 1 140 ? -3.568 -0.984 -15.406 1 95.88 140 THR B O 1
ATOM 3557 N N . HIS B 1 141 ? -1.543 -1.814 -15.555 1 91.5 141 HIS B N 1
ATOM 3558 C CA . HIS B 1 141 ? -0.963 -0.534 -15.164 1 91.5 141 HIS B CA 1
ATOM 3559 C C . HIS B 1 141 ? -1.283 0.549 -16.188 1 91.5 141 HIS B C 1
ATOM 3561 O O . HIS B 1 141 ? -1.165 0.321 -17.391 1 91.5 141 HIS B O 1
ATOM 3567 N N . TRP B 1 142 ? -1.599 1.7 -15.703 1 81.62 142 TRP B N 1
ATOM 3568 C CA . TRP B 1 142 ? -2.072 2.773 -16.578 1 81.62 142 TRP B CA 1
ATOM 3569 C C . TRP B 1 142 ? -1.051 3.086 -17.656 1 81.62 142 TRP B C 1
ATOM 3571 O O . TRP B 1 142 ? -1.417 3.363 -18.797 1 81.62 142 TRP B O 1
ATOM 3581 N N . ALA B 1 143 ? 0.191 3.039 -17.328 1 83.94 143 ALA B N 1
ATOM 3582 C CA . ALA B 1 143 ? 1.268 3.398 -18.25 1 83.94 143 ALA B CA 1
ATOM 3583 C C . ALA B 1 143 ? 1.397 2.369 -19.375 1 83.94 143 ALA B C 1
ATOM 3585 O O . ALA B 1 143 ? 2.055 2.625 -20.375 1 83.94 143 ALA B O 1
ATOM 3586 N N . SER B 1 144 ? 0.781 1.225 -19.219 1 93.75 144 SER B N 1
ATOM 3587 C CA . SER B 1 144 ? 0.921 0.152 -20.203 1 93.75 144 SER B CA 1
ATOM 3588 C C . SER B 1 144 ? -0.421 -0.196 -20.828 1 93.75 144 SER B C 1
ATOM 3590 O O . SER B 1 144 ? -0.506 -1.111 -21.656 1 93.75 144 SER B O 1
ATOM 3592 N N . ALA B 1 145 ? -1.446 0.493 -20.438 1 89.31 145 ALA B N 1
ATOM 3593 C CA . ALA B 1 145 ? -2.797 0.155 -20.875 1 89.31 145 ALA B CA 1
ATOM 3594 C C . ALA B 1 145 ? -2.932 0.296 -22.391 1 89.31 145 ALA B C 1
ATOM 3596 O O . ALA B 1 145 ? -3.477 -0.587 -23.062 1 89.31 145 ALA B O 1
ATOM 3597 N N . ARG B 1 146 ? -2.451 1.367 -22.922 1 88.69 146 ARG B N 1
ATOM 3598 C CA . ARG B 1 146 ? -2.533 1.585 -24.359 1 88.69 146 ARG B CA 1
ATOM 3599 C C . ARG B 1 146 ? -1.763 0.512 -25.125 1 88.69 146 ARG B C 1
ATOM 3601 O O . ARG B 1 146 ? -2.238 0.002 -26.141 1 88.69 146 ARG B O 1
ATOM 3608 N N . ARG B 1 147 ? -0.585 0.211 -24.656 1 95.88 147 ARG B N 1
ATOM 3609 C CA . ARG B 1 147 ? 0.235 -0.806 -25.297 1 95.88 147 ARG B CA 1
ATOM 3610 C C . ARG B 1 147 ? -0.468 -2.16 -25.297 1 95.88 147 ARG B C 1
ATOM 3612 O O . ARG B 1 147 ? -0.422 -2.889 -26.297 1 95.88 147 ARG B O 1
ATOM 3619 N N . LEU B 1 148 ? -1.075 -2.52 -24.156 1 97.38 148 LEU B N 1
ATOM 3620 C CA . LEU B 1 148 ? -1.811 -3.777 -24.078 1 97.38 148 LEU B CA 1
ATOM 3621 C C . LEU B 1 148 ? -2.922 -3.822 -25.125 1 97.38 148 LEU B C 1
ATOM 3623 O O . LEU B 1 148 ? -3.096 -4.832 -25.812 1 97.38 148 LEU B O 1
ATOM 3627 N N . ALA B 1 149 ? -3.625 -2.771 -25.312 1 95 149 ALA B N 1
ATOM 3628 C CA . ALA B 1 149 ? -4.719 -2.688 -26.266 1 95 149 ALA B CA 1
ATOM 3629 C C . ALA B 1 149 ? -4.199 -2.822 -27.703 1 95 149 ALA B C 1
ATOM 3631 O O . ALA B 1 149 ? -4.816 -3.492 -28.531 1 95 149 ALA B O 1
ATOM 3632 N N . ASP B 1 150 ? -3.127 -2.172 -27.969 1 97.12 150 ASP B N 1
ATOM 3633 C CA . ASP B 1 150 ? -2.541 -2.18 -29.297 1 97.12 150 ASP B CA 1
ATOM 3634 C C . ASP B 1 150 ? -2.023 -3.57 -29.672 1 97.12 150 ASP B C 1
ATOM 3636 O O . ASP B 1 150 ? -2.207 -4.031 -30.797 1 97.12 150 ASP B O 1
ATOM 3640 N N . GLU B 1 151 ? -1.369 -4.25 -28.75 1 98.06 151 GLU B N 1
ATOM 3641 C CA . GLU B 1 151 ? -0.719 -5.527 -29.031 1 98.06 151 GLU B CA 1
ATOM 3642 C C . GLU B 1 151 ? -1.728 -6.672 -29.031 1 98.06 151 GLU B C 1
ATOM 3644 O O . GLU B 1 151 ? -1.515 -7.695 -29.672 1 98.06 151 GLU B O 1
ATOM 3649 N N . PHE B 1 152 ? -2.752 -6.512 -28.281 1 98.5 152 PHE B N 1
ATOM 3650 C CA . PHE B 1 152 ? -3.781 -7.539 -28.188 1 98.5 152 PHE B CA 1
ATOM 3651 C C . PHE B 1 152 ? -5.156 -6.957 -28.484 1 98.5 152 PHE B C 1
ATOM 3653 O O . PHE B 1 152 ? -5.977 -6.793 -27.578 1 98.5 152 PHE B O 1
ATOM 3660 N N . PRO B 1 153 ? -5.5 -6.828 -29.703 1 97.81 153 PRO B N 1
ATOM 3661 C CA . PRO B 1 153 ? -6.727 -6.137 -30.109 1 97.81 153 PRO B CA 1
ATOM 3662 C C . PRO B 1 153 ? -7.988 -6.883 -29.672 1 97.81 153 PRO B C 1
ATOM 3664 O O . PRO B 1 153 ? -9.07 -6.297 -29.641 1 97.81 153 PRO B O 1
ATOM 3667 N N . SER B 1 154 ? -7.93 -8.125 -29.406 1 97.81 154 SER B N 1
ATOM 3668 C CA . SER B 1 154 ? -9.094 -8.891 -28.984 1 97.81 154 SER B CA 1
ATOM 3669 C C . SER B 1 154 ? -9.438 -8.602 -27.516 1 97.81 154 SER B C 1
ATOM 3671 O O . SER B 1 154 ? -10.523 -8.953 -27.047 1 97.81 154 SER B O 1
ATOM 3673 N N . VAL B 1 155 ? -8.531 -8.016 -26.734 1 98.06 155 VAL B N 1
ATOM 3674 C CA . VAL B 1 155 ? -8.758 -7.652 -25.344 1 98.06 155 VAL B CA 1
ATOM 3675 C C . VAL B 1 155 ? -9.383 -6.262 -25.266 1 98.06 155 VAL B C 1
ATOM 3677 O O . VAL B 1 155 ? -8.906 -5.32 -25.906 1 98.06 155 VAL B O 1
ATOM 3680 N N . THR B 1 156 ? -10.461 -6.086 -24.562 1 96.88 156 THR B N 1
ATOM 3681 C CA . THR B 1 156 ? -11.031 -4.77 -24.297 1 96.88 156 THR B CA 1
ATOM 3682 C C . THR B 1 156 ? -10.391 -4.137 -23.062 1 96.88 156 THR B C 1
ATOM 3684 O O . THR B 1 156 ? -10.844 -4.352 -21.938 1 96.88 156 THR B O 1
ATOM 3687 N N . VAL B 1 157 ? -9.422 -3.328 -23.297 1 93.06 157 VAL B N 1
ATOM 3688 C CA . VAL B 1 157 ? -8.633 -2.787 -22.203 1 93.06 157 VAL B CA 1
ATOM 3689 C C . VAL B 1 157 ? -9.336 -1.565 -21.609 1 93.06 157 VAL B C 1
ATOM 3691 O O . VAL B 1 157 ? -9.68 -0.632 -22.344 1 93.06 157 VAL B O 1
ATOM 3694 N N . ASP B 1 158 ? -9.594 -1.593 -20.312 1 82.81 158 ASP B N 1
ATOM 3695 C CA . ASP B 1 158 ? -10.117 -0.475 -19.547 1 82.81 158 ASP B CA 1
ATOM 3696 C C . ASP B 1 158 ? -9.109 -0.004 -18.5 1 82.81 158 ASP B C 1
ATOM 3698 O O . ASP B 1 158 ? -8.875 -0.685 -17.5 1 82.81 158 ASP B O 1
ATOM 3702 N N . PRO B 1 159 ? -8.492 1.126 -18.672 1 78.62 159 PRO B N 1
ATOM 3703 C CA . PRO B 1 159 ? -7.422 1.572 -17.766 1 78.62 159 PRO B CA 1
ATOM 3704 C C . PRO B 1 159 ? -7.957 2.217 -16.5 1 78.62 159 PRO B C 1
ATOM 3706 O O . PRO B 1 159 ? -7.18 2.586 -15.609 1 78.62 159 PRO B O 1
ATOM 3709 N N . GLU B 1 160 ? -9.141 2.223 -16.25 1 68.31 160 GLU B N 1
ATOM 3710 C CA . GLU B 1 160 ? -9.719 3.059 -15.195 1 68.31 160 GLU B CA 1
ATOM 3711 C C . GLU B 1 160 ? -9.805 2.303 -13.875 1 68.31 160 GLU B C 1
ATOM 3713 O O . GLU B 1 160 ? -9.453 2.836 -12.82 1 68.31 160 GLU B O 1
ATOM 3718 N N . PRO B 1 161 ? -10.289 1.056 -13.93 1 73.12 161 PRO B N 1
ATOM 3719 C CA . PRO B 1 161 ? -10.406 0.354 -12.648 1 73.12 161 PRO B CA 1
ATOM 3720 C C . PRO B 1 161 ? -9.047 -0.06 -12.078 1 73.12 161 PRO B C 1
ATOM 3722 O O . PRO B 1 161 ? -8.141 -0.408 -12.828 1 73.12 161 PRO B O 1
ATOM 3725 N N . ILE B 1 162 ? -8.977 -0.042 -10.711 1 77.25 162 ILE B N 1
ATOM 3726 C CA . ILE B 1 162 ? -7.73 -0.504 -10.109 1 77.25 162 ILE B CA 1
ATOM 3727 C C . ILE B 1 162 ? -7.645 -2.025 -10.203 1 77.25 162 ILE B C 1
ATOM 3729 O O . ILE B 1 162 ? -6.551 -2.594 -10.164 1 77.25 162 ILE B O 1
ATOM 3733 N N . PHE B 1 163 ? -8.789 -2.676 -10.234 1 84.38 163 PHE B N 1
ATOM 3734 C CA . PHE B 1 163 ? -8.844 -4.094 -10.57 1 84.38 163 PHE B CA 1
ATOM 3735 C C . PHE B 1 163 ? -10.219 -4.469 -11.094 1 84.38 163 PHE B C 1
ATOM 3737 O O . PHE B 1 163 ? -11.18 -3.709 -10.938 1 84.38 163 PHE B O 1
ATOM 3744 N N . MET B 1 164 ? -10.297 -5.605 -11.82 1 83.94 164 MET B N 1
ATOM 3745 C CA . MET B 1 164 ? -11.586 -6.07 -12.32 1 83.94 164 MET B CA 1
ATOM 3746 C C . MET B 1 164 ? -11.562 -7.574 -12.57 1 83.94 164 MET B C 1
ATOM 3748 O O . MET B 1 164 ? -10.5 -8.18 -12.672 1 83.94 164 MET B O 1
ATOM 3752 N N . ARG B 1 165 ? -12.805 -8.109 -12.562 1 87 165 ARG B N 1
ATOM 3753 C CA . ARG B 1 165 ? -12.977 -9.477 -13.055 1 87 165 ARG B CA 1
ATOM 3754 C C . ARG B 1 165 ? -13.055 -9.5 -14.578 1 87 165 ARG B C 1
ATOM 3756 O O . ARG B 1 165 ? -14 -8.984 -15.172 1 87 165 ARG B O 1
ATOM 3763 N N . SER B 1 166 ? -12.133 -10.094 -15.227 1 93 166 SER B N 1
ATOM 3764 C CA . SER B 1 166 ? -12.039 -10.102 -16.688 1 93 166 SER B CA 1
ATOM 3765 C C . SER B 1 166 ? -12.875 -11.219 -17.281 1 93 166 SER B C 1
ATOM 3767 O O . SER B 1 166 ? -13.422 -11.078 -18.375 1 93 166 SER B O 1
ATOM 3769 N N . SER B 1 167 ? -12.93 -12.359 -16.625 1 94.88 167 SER B N 1
ATOM 3770 C CA . SER B 1 167 ? -13.75 -13.516 -16.984 1 94.88 167 SER B CA 1
ATOM 3771 C C . SER B 1 167 ? -14.148 -14.312 -15.75 1 94.88 167 SER B C 1
ATOM 3773 O O . SER B 1 167 ? -13.922 -13.867 -14.617 1 94.88 167 SER B O 1
ATOM 3775 N N . GLU B 1 168 ? -14.727 -15.43 -15.945 1 91.38 168 GLU B N 1
ATOM 3776 C CA . GLU B 1 168 ? -15.18 -16.25 -14.828 1 91.38 168 GLU B CA 1
ATOM 3777 C C . GLU B 1 168 ? -14 -16.703 -13.961 1 91.38 168 GLU B C 1
ATOM 3779 O O . GLU B 1 168 ? -14.148 -16.906 -12.758 1 91.38 168 GLU B O 1
ATOM 3784 N N . ARG B 1 169 ? -12.828 -16.75 -14.609 1 95.62 169 ARG B N 1
ATOM 3785 C CA . ARG B 1 169 ? -11.719 -17.344 -13.867 1 95.62 169 ARG B CA 1
ATOM 3786 C C . ARG B 1 169 ? -10.516 -16.391 -13.828 1 95.62 169 ARG B C 1
ATOM 3788 O O . ARG B 1 169 ? -9.5 -16.703 -13.203 1 95.62 169 ARG B O 1
ATOM 3795 N N . VAL B 1 170 ? -10.641 -15.242 -14.477 1 97.62 170 VAL B N 1
ATOM 3796 C CA . VAL B 1 170 ? -9.469 -14.375 -14.602 1 97.62 170 VAL B CA 1
ATOM 3797 C C . VAL B 1 170 ? -9.789 -12.992 -14.039 1 97.62 170 VAL B C 1
ATOM 3799 O O . VAL B 1 170 ? -10.828 -12.414 -14.352 1 97.62 170 VAL B O 1
ATOM 3802 N N . TRP B 1 171 ? -8.945 -12.516 -13.164 1 96.19 171 TRP B N 1
ATOM 3803 C CA . TRP B 1 171 ? -8.984 -11.148 -12.648 1 96.19 171 TRP B CA 1
ATOM 3804 C C . TRP B 1 171 ? -7.734 -10.383 -13.055 1 96.19 171 TRP B C 1
ATOM 3806 O O . TRP B 1 171 ? -6.637 -10.945 -13.094 1 96.19 171 TRP B O 1
ATOM 3816 N N . THR B 1 172 ? -7.926 -9.102 -13.305 1 96.19 172 THR B N 1
ATOM 3817 C CA . THR B 1 172 ? -6.793 -8.25 -13.641 1 96.19 172 THR B CA 1
ATOM 3818 C C . THR B 1 172 ? -6.773 -7.004 -12.766 1 96.19 172 THR B C 1
ATOM 3820 O O . THR B 1 172 ? -7.824 -6.457 -12.43 1 96.19 172 THR B O 1
ATOM 3823 N N . ALA B 1 173 ? -5.613 -6.629 -12.352 1 92.06 173 ALA B N 1
ATOM 3824 C CA . ALA B 1 173 ? -5.434 -5.426 -11.539 1 92.06 173 ALA B CA 1
ATOM 3825 C C . ALA B 1 173 ? -4.473 -4.449 -12.219 1 92.06 173 ALA B C 1
ATOM 3827 O O . ALA B 1 173 ? -3.645 -4.852 -13.039 1 92.06 173 ALA B O 1
ATOM 3828 N N . ALA B 1 174 ? -4.734 -3.199 -11.805 1 87.81 174 ALA B N 1
ATOM 3829 C CA . ALA B 1 174 ? -3.725 -2.215 -12.195 1 87.81 174 ALA B CA 1
ATOM 3830 C C . ALA B 1 174 ? -2.365 -2.557 -11.594 1 87.81 174 ALA B C 1
ATOM 3832 O O . ALA B 1 174 ? -2.117 -3.703 -11.219 1 87.81 174 ALA B O 1
ATOM 3833 N N . GLY B 1 175 ? -1.512 -1.63 -11.406 1 81.62 175 GLY B N 1
ATOM 3834 C CA . GLY B 1 175 ? -0.157 -1.926 -10.969 1 81.62 175 GLY B CA 1
ATOM 3835 C C . GLY B 1 175 ? 0.034 -1.771 -9.469 1 81.62 175 GLY B C 1
ATOM 3836 O O . GLY B 1 175 ? -0.785 -1.142 -8.797 1 81.62 175 GLY B O 1
ATOM 3837 N N . VAL B 1 176 ? 0.957 -2.566 -9.031 1 85.88 176 VAL B N 1
ATOM 3838 C CA . VAL B 1 176 ? 1.671 -2.369 -7.77 1 85.88 176 VAL B CA 1
ATOM 3839 C C . VAL B 1 176 ? 0.706 -2.525 -6.598 1 85.88 176 VAL B C 1
ATOM 3841 O O . VAL B 1 176 ? 0.281 -3.639 -6.277 1 85.88 176 VAL B O 1
ATOM 3844 N N . THR B 1 177 ? 0.154 -1.4 -5.992 1 87.62 177 THR B N 1
ATOM 3845 C CA . THR B 1 177 ? -0.637 -1.527 -4.773 1 87.62 177 THR B CA 1
ATOM 3846 C C . THR B 1 177 ? -2.033 -2.055 -5.086 1 87.62 177 THR B C 1
ATOM 3848 O O . THR B 1 177 ? -2.727 -2.561 -4.203 1 87.62 177 THR B O 1
ATOM 3851 N N . ALA B 1 178 ? -2.463 -1.974 -6.34 1 85.88 178 ALA B N 1
ATOM 3852 C CA . ALA B 1 178 ? -3.752 -2.529 -6.742 1 85.88 178 ALA B CA 1
ATOM 3853 C C . ALA B 1 178 ? -3.781 -4.043 -6.547 1 85.88 178 ALA B C 1
ATOM 3855 O O . ALA B 1 178 ? -4.852 -4.633 -6.379 1 85.88 178 ALA B O 1
ATOM 3856 N N . GLY B 1 179 ? -2.609 -4.672 -6.602 1 93.31 179 GLY B N 1
ATOM 3857 C CA . GLY B 1 179 ? -2.523 -6.094 -6.301 1 93.31 179 GLY B CA 1
ATOM 3858 C C . GLY B 1 179 ? -2.967 -6.434 -4.891 1 93.31 179 GLY B C 1
ATOM 3859 O O . GLY B 1 179 ? -3.529 -7.504 -4.652 1 93.31 179 GLY B O 1
ATOM 3860 N N . ILE B 1 180 ? -2.631 -5.531 -3.963 1 91.56 180 ILE B N 1
ATOM 3861 C CA . ILE B 1 180 ? -3.082 -5.699 -2.586 1 91.56 180 ILE B CA 1
ATOM 3862 C C . ILE B 1 180 ? -4.605 -5.641 -2.531 1 91.56 180 ILE B C 1
ATOM 3864 O O . ILE B 1 180 ? -5.25 -6.512 -1.94 1 91.56 180 ILE B O 1
ATOM 3868 N N . ASP B 1 181 ? -5.195 -4.691 -3.219 1 83.25 181 ASP B N 1
ATOM 3869 C CA . ASP B 1 181 ? -6.641 -4.492 -3.234 1 83.25 181 ASP B CA 1
ATOM 3870 C C . ASP B 1 181 ? -7.352 -5.691 -3.855 1 83.25 181 ASP B C 1
ATOM 3872 O O . ASP B 1 181 ? -8.359 -6.168 -3.32 1 83.25 181 ASP B O 1
ATOM 3876 N N . LEU B 1 182 ? -6.84 -6.102 -4.949 1 89.69 182 LEU B N 1
ATOM 3877 C CA . LEU B 1 182 ? -7.453 -7.25 -5.605 1 89.69 182 LEU B CA 1
ATOM 3878 C C . LEU B 1 182 ? -7.371 -8.492 -4.723 1 89.69 182 LEU B C 1
ATOM 3880 O O . LEU B 1 182 ? -8.359 -9.211 -4.562 1 89.69 182 LEU B O 1
ATOM 3884 N N . ALA B 1 183 ? -6.246 -8.758 -4.164 1 96 183 ALA B N 1
ATOM 3885 C CA . ALA B 1 183 ? -6.082 -9.914 -3.289 1 96 183 ALA B CA 1
ATOM 3886 C C . ALA B 1 183 ? -7.059 -9.859 -2.117 1 96 183 ALA B C 1
ATOM 3888 O O . ALA B 1 183 ? -7.633 -10.875 -1.729 1 96 183 ALA B O 1
ATOM 3889 N N . LEU B 1 184 ? -7.246 -8.664 -1.585 1 89 184 LEU B N 1
ATOM 3890 C CA . LEU B 1 184 ? -8.195 -8.516 -0.486 1 89 184 LEU B CA 1
ATOM 3891 C C . LEU B 1 184 ? -9.609 -8.859 -0.937 1 89 184 LEU B C 1
ATOM 3893 O O . LEU B 1 184 ? -10.367 -9.484 -0.195 1 89 184 LEU B O 1
ATOM 3897 N N . SER B 1 185 ? -9.922 -8.406 -2.076 1 85.19 185 SER B N 1
ATOM 3898 C CA . SER B 1 185 ? -11.234 -8.727 -2.621 1 85.19 185 SER B CA 1
ATOM 3899 C C . SER B 1 185 ? -11.422 -10.227 -2.768 1 85.19 185 SER B C 1
ATOM 3901 O O . SER B 1 185 ? -12.5 -10.758 -2.49 1 85.19 185 SER B O 1
ATOM 3903 N N . LEU B 1 186 ? -10.414 -10.93 -3.17 1 91.81 186 LEU B N 1
ATOM 3904 C CA . LEU B 1 186 ? -10.484 -12.375 -3.326 1 91.81 186 LEU B CA 1
ATOM 3905 C C . LEU B 1 186 ? -10.602 -13.07 -1.972 1 91.81 186 LEU B C 1
ATOM 3907 O O . LEU B 1 186 ? -11.336 -14.047 -1.831 1 91.81 186 LEU B O 1
ATOM 3911 N N . VAL B 1 187 ? -9.891 -12.562 -1.008 1 93.31 187 VAL B N 1
ATOM 3912 C CA . VAL B 1 187 ? -10 -13.094 0.348 1 93.31 187 VAL B CA 1
ATOM 3913 C C . VAL B 1 187 ? -11.422 -12.898 0.862 1 93.31 187 VAL B C 1
ATOM 3915 O O . VAL B 1 187 ? -11.977 -13.789 1.519 1 93.31 187 VAL B O 1
ATOM 3918 N N . GLU B 1 188 ? -11.945 -11.734 0.578 1 84.81 188 GLU B N 1
ATOM 3919 C CA . GLU B 1 188 ? -13.32 -11.461 0.989 1 84.81 188 GLU B CA 1
ATOM 3920 C C . GLU B 1 188 ? -14.289 -12.461 0.362 1 84.81 188 GLU B C 1
ATOM 3922 O O . GLU B 1 188 ? -15.188 -12.977 1.038 1 84.81 188 GLU B O 1
ATOM 3927 N N . ASP B 1 189 ? -14.133 -12.773 -0.856 1 84.44 189 ASP B N 1
ATOM 3928 C CA . ASP B 1 189 ? -14.969 -13.734 -1.566 1 84.44 189 ASP B CA 1
ATOM 3929 C C . ASP B 1 189 ? -14.828 -15.133 -0.965 1 84.44 189 ASP B C 1
ATOM 3931 O O . ASP B 1 189 ? -15.812 -15.859 -0.846 1 84.44 189 ASP B O 1
ATOM 3935 N N . ASP B 1 190 ? -13.641 -15.492 -0.608 1 92.38 190 ASP B N 1
ATOM 3936 C CA . ASP B 1 190 ? -13.352 -16.844 -0.141 1 92.38 190 ASP B CA 1
ATOM 3937 C C . ASP B 1 190 ? -13.805 -17.031 1.307 1 92.38 190 ASP B C 1
ATOM 3939 O O . ASP B 1 190 ? -14.281 -18.109 1.68 1 92.38 190 ASP B O 1
ATOM 3943 N N . HIS B 1 191 ? -13.602 -15.938 2.135 1 90.44 191 HIS B N 1
ATOM 3944 C CA . HIS B 1 191 ? -13.695 -16.172 3.57 1 90.44 191 HIS B CA 1
ATOM 3945 C C . HIS B 1 191 ? -14.578 -15.133 4.246 1 90.44 191 HIS B C 1
ATOM 3947 O O . HIS B 1 191 ? -14.781 -15.18 5.461 1 90.44 191 HIS B O 1
ATOM 3953 N N . GLY B 1 192 ? -14.961 -14.133 3.475 1 77.75 192 GLY B N 1
ATOM 3954 C CA . GLY B 1 192 ? -15.898 -13.164 4.016 1 77.75 192 GLY B CA 1
ATOM 3955 C C . GLY B 1 192 ? -15.25 -11.836 4.352 1 77.75 192 GLY B C 1
ATOM 3956 O O . GLY B 1 192 ? -14.023 -11.727 4.383 1 77.75 192 GLY B O 1
ATOM 3957 N N . THR B 1 193 ? -16.047 -10.875 4.621 1 71.94 193 THR B N 1
ATOM 3958 C CA . THR B 1 193 ? -15.664 -9.492 4.855 1 71.94 193 THR B CA 1
ATOM 3959 C C . THR B 1 193 ? -14.852 -9.367 6.141 1 71.94 193 THR B C 1
ATOM 3961 O O . THR B 1 193 ? -13.891 -8.594 6.199 1 71.94 193 THR B O 1
ATOM 3964 N N . ASP B 1 194 ? -15.211 -10.125 7.066 1 74 194 ASP B N 1
ATOM 3965 C CA . ASP B 1 194 ? -14.539 -10.039 8.359 1 74 194 ASP B CA 1
ATOM 3966 C C . ASP B 1 194 ? -13.055 -10.367 8.227 1 74 194 ASP B C 1
ATOM 3968 O O . ASP B 1 194 ? -12.195 -9.641 8.734 1 74 194 ASP B O 1
ATOM 3972 N N . VAL B 1 195 ? -12.773 -11.5 7.531 1 84.06 195 VAL B N 1
ATOM 3973 C CA . VAL B 1 195 ? -11.383 -11.914 7.336 1 84.06 195 VAL B CA 1
ATOM 3974 C C . VAL B 1 195 ? -10.641 -10.852 6.539 1 84.06 195 VAL B C 1
ATOM 3976 O O . VAL B 1 195 ? -9.555 -10.414 6.93 1 84.06 195 VAL B O 1
ATOM 3979 N N . ALA B 1 196 ? -11.25 -10.359 5.48 1 82.94 196 ALA B N 1
ATOM 3980 C CA . ALA B 1 196 ? -10.633 -9.359 4.621 1 82.94 196 ALA B CA 1
ATOM 3981 C C . ALA B 1 196 ? -10.359 -8.062 5.387 1 82.94 196 ALA B C 1
ATOM 3983 O O . ALA B 1 196 ? -9.297 -7.461 5.25 1 82.94 196 ALA B O 1
ATOM 3984 N N . GLN B 1 197 ? -11.242 -7.648 6.18 1 75.62 197 GLN B N 1
ATOM 3985 C CA . GLN B 1 197 ? -11.102 -6.41 6.938 1 75.62 197 GLN B CA 1
ATOM 3986 C C . GLN B 1 197 ? -10.008 -6.535 7.996 1 75.62 197 GLN B C 1
ATOM 3988 O O . GLN B 1 197 ? -9.273 -5.582 8.25 1 75.62 197 GLN B O 1
ATOM 3993 N N . ASN B 1 198 ? -9.977 -7.66 8.609 1 81.69 198 ASN B N 1
ATOM 3994 C CA . ASN B 1 198 ? -8.922 -7.875 9.594 1 81.69 198 ASN B CA 1
ATOM 3995 C C . ASN B 1 198 ? -7.539 -7.859 8.953 1 81.69 198 ASN B C 1
ATOM 3997 O O . ASN B 1 198 ? -6.598 -7.301 9.523 1 81.69 198 ASN B O 1
ATOM 4001 N N . VAL B 1 199 ? -7.422 -8.477 7.797 1 89.25 199 VAL B N 1
ATOM 4002 C CA . VAL B 1 199 ? -6.156 -8.453 7.07 1 89.25 199 VAL B CA 1
ATOM 4003 C C . VAL B 1 199 ? -5.812 -7.016 6.684 1 89.25 199 VAL B C 1
ATOM 4005 O O . VAL B 1 199 ? -4.672 -6.578 6.855 1 89.25 199 VAL B O 1
ATOM 4008 N N . ALA B 1 200 ? -6.762 -6.285 6.152 1 83.56 200 ALA B N 1
ATOM 4009 C CA . ALA B 1 200 ? -6.555 -4.891 5.77 1 83.56 200 ALA B CA 1
ATOM 4010 C C . ALA B 1 200 ? -6.094 -4.059 6.961 1 83.56 200 ALA B C 1
ATOM 4012 O O . ALA B 1 200 ? -5.18 -3.242 6.84 1 83.56 200 ALA B O 1
ATOM 4013 N N . ARG B 1 201 ? -6.648 -4.316 8.062 1 79.38 201 ARG B N 1
ATOM 4014 C CA . ARG B 1 201 ? -6.273 -3.611 9.281 1 79.38 201 ARG B CA 1
ATOM 4015 C C . ARG B 1 201 ? -4.836 -3.932 9.68 1 79.38 201 ARG B C 1
ATOM 4017 O O . ARG B 1 201 ? -4.059 -3.027 10 1 79.38 201 ARG B O 1
ATOM 4024 N N . TRP B 1 202 ? -4.598 -5.152 9.633 1 85.75 202 TRP B N 1
ATOM 4025 C CA . TRP B 1 202 ? -3.252 -5.586 10 1 85.75 202 TRP B CA 1
ATOM 4026 C C . TRP B 1 202 ? -2.211 -4.945 9.086 1 85.75 202 TRP B C 1
ATOM 4028 O O . TRP B 1 202 ? -1.11 -4.609 9.531 1 85.75 202 TRP B O 1
ATOM 4038 N N . LEU B 1 203 ? -2.58 -4.734 7.859 1 89.69 203 LEU B N 1
ATOM 4039 C CA . LEU B 1 203 ? -1.656 -4.188 6.871 1 89.69 203 LEU B CA 1
ATOM 4040 C C . LEU B 1 203 ? -1.7 -2.662 6.867 1 89.69 203 LEU B C 1
ATOM 4042 O O . LEU B 1 203 ? -1.048 -2.018 6.043 1 89.69 203 LEU B O 1
ATOM 4046 N N . VAL B 1 204 ? -2.52 -2.074 7.746 1 81.44 204 VAL B N 1
ATOM 4047 C CA . VAL B 1 204 ? -2.641 -0.632 7.938 1 81.44 204 VAL B CA 1
ATOM 4048 C C . VAL B 1 204 ? -3.076 0.027 6.633 1 81.44 204 VAL B C 1
ATOM 4050 O O . VAL B 1 204 ? -2.461 0.996 6.18 1 81.44 204 VAL B O 1
ATOM 4053 N N . LEU B 1 205 ? -3.932 -0.717 5.93 1 76.62 205 LEU B N 1
ATOM 4054 C CA . LEU B 1 205 ? -4.531 -0.14 4.734 1 76.62 205 LEU B CA 1
ATOM 4055 C C . LEU B 1 205 ? -5.66 0.817 5.098 1 76.62 205 LEU B C 1
ATOM 4057 O O . LEU B 1 205 ? -6.324 0.638 6.121 1 76.62 205 LEU B O 1
ATOM 4061 N N . TYR B 1 206 ? -5.566 1.938 4.289 1 52.62 206 TYR B N 1
ATOM 4062 C CA . TYR B 1 206 ? -6.727 2.807 4.449 1 52.62 206 TYR B CA 1
ATOM 4063 C C . TYR B 1 206 ? -8.008 2.08 4.055 1 52.62 206 TYR B C 1
ATOM 4065 O O . TYR B 1 206 ? -8.102 1.521 2.957 1 52.62 206 TYR B O 1
ATOM 4073 N N . LEU B 1 207 ? -8.578 1.359 4.977 1 41.75 207 LEU B N 1
ATOM 4074 C CA . LEU B 1 207 ? -9.812 0.654 4.625 1 41.75 207 LEU B CA 1
ATOM 4075 C C . LEU B 1 207 ? -10.922 1.64 4.289 1 41.75 207 LEU B C 1
ATOM 4077 O O . LEU B 1 207 ? -11.023 2.705 4.902 1 41.75 207 LEU B O 1
ATOM 4081 N N . ARG B 1 208 ? -11.297 1.536 2.924 1 37.41 208 ARG B N 1
ATOM 4082 C CA . ARG B 1 208 ? -12.57 2.162 2.592 1 37.41 208 ARG B CA 1
ATOM 4083 C C . ARG B 1 208 ? -13.648 1.785 3.605 1 37.41 208 ARG B C 1
ATOM 4085 O O . ARG B 1 208 ? -13.781 0.614 3.965 1 37.41 208 ARG B O 1
ATOM 4092 N N . ARG B 1 209 ? -13.898 2.592 4.566 1 32.81 209 ARG B N 1
ATOM 4093 C CA . ARG B 1 209 ? -15.062 2.285 5.395 1 32.81 209 ARG B CA 1
ATOM 4094 C C . ARG B 1 209 ? -16.234 1.813 4.539 1 32.81 209 ARG B C 1
ATOM 4096 O O . ARG B 1 209 ? -16.391 2.252 3.398 1 32.81 209 ARG B O 1
ATOM 4103 N N . PRO B 1 210 ? -16.938 0.73 4.836 1 29.23 210 PRO B N 1
ATOM 4104 C CA . PRO B 1 210 ? -18.266 0.347 4.348 1 29.23 210 PRO B CA 1
ATOM 4105 C C . PRO B 1 210 ? -19.266 1.5 4.398 1 29.23 210 PRO B C 1
ATOM 4107 O O . PRO B 1 210 ? -19.156 2.379 5.258 1 29.23 210 PRO B O 1
ATOM 4110 N N . GLY B 1 211 ? -19.891 2.117 3.387 1 30.22 211 GLY B N 1
ATOM 4111 C CA . GLY B 1 211 ? -20.969 3.068 3.18 1 30.22 211 GLY B CA 1
ATOM 4112 C C . GLY B 1 211 ? -20.578 4.23 2.285 1 30.22 211 GLY B C 1
ATOM 4113 O O . GLY B 1 211 ? -21.188 5.301 2.352 1 30.22 211 GLY B O 1
ATOM 4114 N N . GLY B 1 212 ? -19.875 4.035 1.244 1 29.34 212 GLY B N 1
ATOM 4115 C CA . GLY B 1 212 ? -19.641 4.98 0.168 1 29.34 212 GLY B CA 1
ATOM 4116 C C . GLY B 1 212 ? -18.656 6.078 0.548 1 29.34 212 GLY B C 1
ATOM 4117 O O . GLY B 1 212 ? -18.391 6.984 -0.242 1 29.34 212 GLY B O 1
ATOM 4118 N N . GLN B 1 213 ? -18.625 6.41 1.801 1 27.58 213 GLN B N 1
ATOM 4119 C CA . GLN B 1 213 ? -17.828 7.559 2.234 1 27.58 213 GLN B CA 1
ATOM 4120 C C . GLN B 1 213 ? -16.344 7.285 2.1 1 27.58 213 GLN B C 1
ATOM 4122 O O . GLN B 1 213 ? -15.812 6.355 2.721 1 27.58 213 GLN B O 1
ATOM 4127 N N . THR B 1 214 ? -15.805 7.266 0.975 1 30.36 214 THR B N 1
ATOM 4128 C CA . THR B 1 214 ? -14.43 7.141 0.513 1 30.36 214 THR B CA 1
ATOM 4129 C C . THR B 1 214 ? -13.469 7.84 1.474 1 30.36 214 THR B C 1
ATOM 4131 O O . THR B 1 214 ? -13.164 9.016 1.299 1 30.36 214 THR B O 1
ATOM 4134 N N . GLN B 1 215 ? -13.852 8.164 2.725 1 29.97 215 GLN B N 1
ATOM 4135 C CA . GLN B 1 215 ? -13.047 8.875 3.711 1 29.97 215 GLN B CA 1
ATOM 4136 C C . GLN B 1 215 ? -11.766 8.109 4.023 1 29.97 215 GLN B C 1
ATOM 4138 O O . GLN B 1 215 ? -11.812 6.941 4.414 1 29.97 215 GLN B O 1
ATOM 4143 N N . PHE B 1 216 ? -10.867 8.211 3.133 1 30.42 216 PHE B N 1
ATOM 4144 C CA . PHE B 1 216 ? -9.531 7.68 3.383 1 30.42 216 PHE B CA 1
ATOM 4145 C C . PHE B 1 216 ? -9.055 8.047 4.781 1 30.42 216 PHE B C 1
ATOM 4147 O O . PHE B 1 216 ? -8.75 9.211 5.051 1 30.42 216 PHE B O 1
ATOM 4154 N N . ALA B 1 217 ? -9.805 7.969 5.824 1 33.56 217 ALA B N 1
ATOM 4155 C CA . ALA B 1 217 ? -9.195 8.211 7.129 1 33.56 217 ALA B CA 1
ATOM 4156 C C . ALA B 1 217 ? -8.117 7.176 7.426 1 33.56 217 ALA B C 1
ATOM 4158 O O . ALA B 1 217 ? -8.156 6.059 6.914 1 33.56 217 ALA B O 1
ATOM 4159 N N . ALA B 1 218 ? -7.043 7.664 7.762 1 35.44 218 ALA B N 1
ATOM 4160 C CA . ALA B 1 218 ? -6.152 6.723 8.43 1 35.44 218 ALA B CA 1
ATOM 4161 C C . ALA B 1 218 ? -6.941 5.609 9.117 1 35.44 218 ALA B C 1
ATOM 4163 O O . ALA B 1 218 ? -8.008 5.852 9.68 1 35.44 218 ALA B O 1
ATOM 4164 N N . PRO B 1 219 ? -6.883 4.371 8.719 1 35.91 219 PRO B N 1
ATOM 4165 C CA . PRO B 1 219 ? -7.625 3.326 9.438 1 35.91 219 PRO B CA 1
ATOM 4166 C C . PRO B 1 219 ? -7.73 3.596 10.93 1 35.91 219 PRO B C 1
ATOM 4168 O O . PRO B 1 219 ? -6.719 3.58 11.641 1 35.91 219 PRO B O 1
ATOM 4171 N N . VAL B 1 220 ? -8.188 4.688 11.422 1 36.53 220 VAL B N 1
ATOM 4172 C CA . VAL B 1 220 ? -8.5 4.43 12.82 1 36.53 220 VAL B CA 1
ATOM 4173 C C . VAL B 1 220 ? -9.203 3.082 12.953 1 36.53 220 VAL B C 1
ATOM 4175 O O . VAL B 1 220 ? -10.281 2.881 12.398 1 36.53 220 VAL B O 1
ATOM 4178 N N . TRP B 1 221 ? -8.414 1.989 12.977 1 37.66 221 TRP B N 1
ATOM 4179 C CA . TRP B 1 221 ? -8.852 0.617 13.211 1 37.66 221 TRP B CA 1
ATOM 4180 C C . TRP B 1 221 ? -9.914 0.563 14.305 1 37.66 221 TRP B C 1
ATOM 4182 O O . TRP B 1 221 ? -9.641 0.909 15.453 1 37.66 221 TRP B O 1
ATOM 4192 N N . MET B 1 222 ? -11.156 0.904 14 1 46.84 222 MET B N 1
ATOM 4193 C CA . MET B 1 222 ? -12.094 0.351 14.969 1 46.84 222 MET B CA 1
ATOM 4194 C C . MET B 1 222 ? -12.602 -1.014 14.516 1 46.84 222 MET B C 1
ATOM 4196 O O . MET B 1 222 ? -13.055 -1.17 13.383 1 46.84 222 MET B O 1
ATOM 4200 N N . PRO B 1 223 ? -12.266 -2.059 15.195 1 47.28 223 PRO B N 1
ATOM 4201 C CA . PRO B 1 223 ? -12.797 -3.379 14.852 1 47.28 223 PRO B CA 1
ATOM 4202 C C . PRO B 1 223 ? -14.273 -3.34 14.453 1 47.28 223 PRO B C 1
ATOM 4204 O O . PRO B 1 223 ? -15.047 -2.574 15.031 1 47.28 223 PRO B O 1
ATOM 4207 N N . ARG B 1 224 ? -14.609 -3.988 13.25 1 56.31 224 ARG B N 1
ATOM 4208 C CA . ARG B 1 224 ? -16.031 -4.195 12.953 1 56.31 224 ARG B CA 1
ATOM 4209 C C . ARG B 1 224 ? -16.594 -5.359 13.75 1 56.31 224 ARG B C 1
ATOM 4211 O O . ARG B 1 224 ? -15.961 -6.414 13.859 1 56.31 224 ARG B O 1
ATOM 4218 N N . ALA B 1 225 ? -17.719 -5.031 14.305 1 65.38 225 ALA B N 1
ATOM 4219 C CA . ALA B 1 225 ? -18.359 -6.047 15.133 1 65.38 225 ALA B CA 1
ATOM 4220 C C . ALA B 1 225 ? -18.734 -7.273 14.305 1 65.38 225 ALA B C 1
ATOM 4222 O O . ALA B 1 225 ? -19.109 -7.152 13.141 1 65.38 225 ALA B O 1
ATOM 4223 N N . LYS B 1 226 ? -18.562 -8.484 14.891 1 63.12 226 LYS B N 1
ATOM 4224 C CA . LYS B 1 226 ? -18.969 -9.742 14.258 1 63.12 226 LYS B CA 1
ATOM 4225 C C . LYS B 1 226 ? -20.484 -9.828 14.125 1 63.12 226 LYS B C 1
ATOM 4227 O O . LYS B 1 226 ? -21 -10.305 13.109 1 63.12 226 LYS B O 1
ATOM 4232 N N . ARG B 1 227 ? -21.156 -9.445 15.086 1 73.88 227 ARG B N 1
ATOM 4233 C CA . ARG B 1 227 ? -22.609 -9.5 15.117 1 73.88 227 ARG B CA 1
ATOM 4234 C C . ARG B 1 227 ? -23.219 -8.414 14.227 1 73.88 227 ARG B C 1
ATOM 4236 O O . ARG B 1 227 ? -22.922 -7.23 14.398 1 73.88 227 ARG B O 1
ATOM 4243 N N . ALA B 1 228 ? -24.047 -8.852 13.352 1 79.5 228 ALA B N 1
ATOM 4244 C CA . ALA B 1 228 ? -24.625 -7.996 12.32 1 79.5 228 ALA B CA 1
ATOM 4245 C C . ALA B 1 228 ? -25.297 -6.773 12.945 1 79.5 228 ALA B C 1
ATOM 4247 O O . ALA B 1 228 ? -25.125 -5.648 12.469 1 79.5 228 ALA B O 1
ATOM 4248 N N . PRO B 1 229 ? -26.016 -6.953 14.008 1 84.06 229 PRO B N 1
ATOM 4249 C CA . PRO B 1 229 ? -26.688 -5.777 14.57 1 84.06 229 PRO B CA 1
ATOM 4250 C C . PRO B 1 229 ? -25.703 -4.707 15.047 1 84.06 229 PRO B C 1
ATOM 4252 O O . PRO B 1 229 ? -25.984 -3.512 14.914 1 84.06 229 PRO B O 1
ATOM 4255 N N . ILE B 1 230 ? -24.562 -5.141 15.523 1 86.38 230 ILE B N 1
ATOM 4256 C CA . ILE B 1 230 ? -23.562 -4.207 16.016 1 86.38 230 ILE B CA 1
ATOM 4257 C C . ILE B 1 230 ? -22.859 -3.535 14.844 1 86.38 230 ILE B C 1
ATOM 4259 O O . ILE B 1 230 ? -22.594 -2.33 14.875 1 86.38 230 ILE B O 1
ATOM 4263 N N . ARG B 1 231 ? -22.641 -4.301 13.938 1 80.19 231 ARG B N 1
ATOM 4264 C CA . ARG B 1 231 ? -22.047 -3.752 12.719 1 80.19 231 ARG B CA 1
ATOM 4265 C C . ARG B 1 231 ? -22.938 -2.693 12.094 1 80.19 231 ARG B C 1
ATOM 4267 O O . ARG B 1 231 ? -22.453 -1.671 11.602 1 80.19 231 ARG B O 1
ATOM 4274 N N . ALA B 1 232 ? -24.156 -2.982 12.055 1 81.19 232 ALA B N 1
ATOM 4275 C CA . ALA B 1 232 ? -25.125 -2.033 11.516 1 81.19 232 ALA B CA 1
ATOM 4276 C C . ALA B 1 232 ? -25.078 -0.708 12.266 1 81.19 232 ALA B C 1
ATOM 4278 O O . ALA B 1 232 ? -25.219 0.361 11.672 1 81.19 232 ALA B O 1
ATOM 4279 N N . VAL B 1 233 ? -24.875 -0.744 13.484 1 88.19 233 VAL B N 1
ATOM 4280 C CA . VAL B 1 233 ? -24.781 0.449 14.32 1 88.19 233 VAL B CA 1
ATOM 4281 C C . VAL B 1 233 ? -23.5 1.211 13.984 1 88.19 233 VAL B C 1
ATOM 4283 O O . VAL B 1 233 ? -23.516 2.436 13.844 1 88.19 233 VAL B O 1
ATOM 4286 N N . GLN B 1 234 ? -22.391 0.441 13.883 1 80.5 234 GLN B N 1
ATOM 4287 C CA . GLN B 1 234 ? -21.141 1.085 13.484 1 80.5 234 GLN B CA 1
ATOM 4288 C C . GLN B 1 234 ? -21.312 1.845 12.172 1 80.5 234 GLN B C 1
ATOM 4290 O O . GLN B 1 234 ? -20.922 3.012 12.07 1 80.5 234 GLN B O 1
ATOM 4295 N N . GLU B 1 235 ? -21.938 1.167 11.336 1 72.75 235 GLU B N 1
ATOM 4296 C CA . GLU B 1 235 ? -22.141 1.747 10.016 1 72.75 235 GLU B CA 1
ATOM 4297 C C . GLU B 1 235 ? -23.016 2.986 10.086 1 72.75 235 GLU B C 1
ATOM 4299 O O . GLU B 1 235 ? -22.75 3.988 9.422 1 72.75 235 GLU B O 1
ATOM 4304 N N . ALA B 1 236 ? -24.016 2.898 10.797 1 79.75 236 ALA B N 1
ATOM 4305 C CA . ALA B 1 236 ? -24.938 4.016 10.961 1 79.75 236 ALA B CA 1
ATOM 4306 C C . ALA B 1 236 ? -24.234 5.238 11.531 1 79.75 236 ALA B C 1
ATOM 4308 O O . ALA B 1 236 ? -24.453 6.359 11.062 1 79.75 236 ALA B O 1
ATOM 4309 N N . ILE B 1 237 ? -23.453 5.035 12.453 1 83.81 237 ILE B N 1
ATOM 4310 C CA . ILE B 1 237 ? -22.703 6.121 13.094 1 83.81 237 ILE B CA 1
ATOM 4311 C C . ILE B 1 237 ? -21.734 6.746 12.086 1 83.81 237 ILE B C 1
ATOM 4313 O O . ILE B 1 237 ? -21.656 7.973 11.977 1 83.81 237 ILE B O 1
ATOM 4317 N N . GLU B 1 238 ? -21 5.875 11.445 1 73.56 238 GLU B N 1
ATOM 4318 C CA . GLU B 1 238 ? -19.984 6.328 10.508 1 73.56 238 GLU B CA 1
ATOM 4319 C C . GLU B 1 238 ? -20.625 7.059 9.328 1 73.56 238 GLU B C 1
ATOM 4321 O O . GLU B 1 238 ? -20.031 8 8.789 1 73.56 238 GLU B O 1
ATOM 4326 N N . ALA B 1 239 ? -21.75 6.598 8.969 1 67.75 239 ALA B N 1
ATOM 4327 C CA . ALA B 1 239 ? -22.453 7.191 7.836 1 67.75 239 ALA B CA 1
ATOM 4328 C C . ALA B 1 239 ? -22.984 8.578 8.188 1 67.75 239 ALA B C 1
ATOM 4330 O O . ALA B 1 239 ? -23.125 9.438 7.312 1 67.75 239 ALA B O 1
ATOM 4331 N N . ASP B 1 240 ? -23.25 8.781 9.398 1 79.44 240 ASP B N 1
ATOM 4332 C CA . ASP B 1 240 ? -23.812 10.047 9.859 1 79.44 240 ASP B CA 1
ATOM 4333 C C . ASP B 1 240 ? -23.234 10.445 11.219 1 79.44 240 ASP B C 1
ATOM 4335 O O . ASP B 1 240 ? -23.953 10.438 12.227 1 79.44 240 ASP B O 1
ATOM 4339 N N . PRO B 1 241 ? -21.969 10.883 11.109 1 81.25 241 PRO B N 1
ATOM 4340 C CA . PRO B 1 241 ? -21.312 11.211 12.383 1 81.25 241 PRO B CA 1
ATOM 4341 C C . PRO B 1 241 ? -22.078 12.258 13.188 1 81.25 241 PRO B C 1
ATOM 4343 O O . PRO B 1 241 ? -22.031 12.258 14.414 1 81.25 241 PRO B O 1
ATOM 4346 N N . GLY B 1 242 ? -22.781 13.117 12.555 1 86.94 242 GLY B N 1
ATOM 4347 C CA . GLY B 1 242 ? -23.484 14.203 13.227 1 86.94 242 GLY B CA 1
ATOM 4348 C C . GLY B 1 242 ? -24.875 13.82 13.703 1 86.94 242 GLY B C 1
ATOM 4349 O O . GLY B 1 242 ? -25.547 14.617 14.359 1 86.94 242 GLY B O 1
ATOM 4350 N N . GLY B 1 243 ? -25.344 12.688 13.43 1 86.62 243 GLY B N 1
ATOM 4351 C CA . GLY B 1 243 ? -26.672 12.242 13.797 1 86.62 243 GLY B CA 1
ATOM 4352 C C . GLY B 1 243 ? -26.844 12.062 15.297 1 86.62 243 GLY B C 1
ATOM 4353 O O . GLY B 1 243 ? -25.891 12.219 16.062 1 86.62 243 GLY B O 1
ATOM 4354 N N . ALA B 1 244 ? -28.156 11.969 15.68 1 85 244 ALA B N 1
ATOM 4355 C CA . ALA B 1 244 ? -28.469 11.641 17.062 1 85 244 ALA B CA 1
ATOM 4356 C C . ALA B 1 244 ? -28.109 10.188 17.375 1 85 244 ALA B C 1
ATOM 4358 O O . ALA B 1 244 ? -28.766 9.266 16.891 1 85 244 ALA B O 1
ATOM 4359 N N . HIS B 1 245 ? -26.953 10.031 18.047 1 91.38 245 HIS B N 1
ATOM 4360 C CA . HIS B 1 245 ? -26.484 8.695 18.359 1 91.38 245 HIS B CA 1
ATOM 4361 C C . HIS B 1 245 ? -26.469 8.445 19.859 1 91.38 245 HIS B C 1
ATOM 4363 O O . HIS B 1 245 ? -25.438 8.102 20.438 1 91.38 245 HIS B O 1
ATOM 4369 N N . SER B 1 246 ? -27.734 8.578 20.406 1 90.38 246 SER B N 1
ATOM 4370 C CA . SER B 1 246 ? -27.859 8.219 21.812 1 90.38 246 SER B CA 1
ATOM 4371 C C . SER B 1 246 ? -27.75 6.707 22 1 90.38 246 SER B C 1
ATOM 4373 O O . SER B 1 246 ? -28.047 5.938 21.094 1 90.38 246 SER B O 1
ATOM 4375 N N . ILE B 1 247 ? -27.297 6.398 23.234 1 91.31 247 ILE B N 1
ATOM 4376 C CA . ILE B 1 247 ? -27.172 4.977 23.531 1 91.31 247 ILE B CA 1
ATOM 4377 C C . ILE B 1 247 ? -28.516 4.289 23.312 1 91.31 247 ILE B C 1
ATOM 4379 O O . ILE B 1 247 ? -28.594 3.193 22.75 1 91.31 247 ILE B O 1
ATOM 4383 N N . SER B 1 248 ? -29.594 4.973 23.703 1 91.94 248 SER B N 1
ATOM 4384 C CA . SER B 1 248 ? -30.938 4.43 23.547 1 91.94 248 SER B CA 1
ATOM 4385 C C . SER B 1 248 ? -31.281 4.227 22.078 1 91.94 248 SER B C 1
ATOM 4387 O O . SER B 1 248 ? -31.797 3.174 21.703 1 91.94 248 SER B O 1
ATOM 4389 N N . ASP B 1 249 ? -31.031 5.184 21.219 1 92.69 249 ASP B N 1
ATOM 4390 C CA . ASP B 1 249 ? -31.312 5.105 19.797 1 92.69 249 ASP B CA 1
ATOM 4391 C C . ASP B 1 249 ? -30.484 4.012 19.125 1 92.69 249 ASP B C 1
ATOM 4393 O O . ASP B 1 249 ? -31 3.252 18.297 1 92.69 249 ASP B O 1
ATOM 4397 N N . LEU B 1 250 ? -29.266 3.922 19.531 1 94.19 250 LEU B N 1
ATOM 4398 C CA . LEU B 1 250 ? -28.359 2.934 18.953 1 94.19 250 LEU B CA 1
ATOM 4399 C C . LEU B 1 250 ? -28.75 1.522 19.375 1 94.19 250 LEU B C 1
ATOM 4401 O O . LEU B 1 250 ? -28.703 0.591 18.578 1 94.19 250 LEU B O 1
ATOM 4405 N N . ALA B 1 251 ? -29.141 1.423 20.641 1 93.81 251 ALA B N 1
ATOM 4406 C CA . ALA B 1 251 ? -29.609 0.136 21.141 1 93.81 251 ALA B CA 1
ATOM 4407 C C . ALA B 1 251 ? -30.844 -0.33 20.391 1 93.81 251 ALA B C 1
ATOM 4409 O O . ALA B 1 251 ? -30.969 -1.507 20.047 1 93.81 251 ALA B O 1
ATOM 4410 N N . GLN B 1 252 ? -31.703 0.608 20.125 1 92.19 252 GLN B N 1
ATOM 4411 C CA . GLN B 1 252 ? -32.906 0.301 19.391 1 92.19 252 GLN B CA 1
ATOM 4412 C C . GLN B 1 252 ? -32.594 -0.182 17.969 1 92.19 252 GLN B C 1
ATOM 4414 O O . GLN B 1 252 ? -33.188 -1.14 17.484 1 92.19 252 GLN B O 1
ATOM 4419 N N . ARG B 1 253 ? -31.688 0.424 17.375 1 90.69 253 ARG B N 1
ATOM 4420 C CA . ARG B 1 253 ? -31.266 0.044 16.031 1 90.69 253 ARG B CA 1
ATOM 4421 C C . ARG B 1 253 ? -30.703 -1.374 16.016 1 90.69 253 ARG B C 1
ATOM 4423 O O . ARG B 1 253 ? -30.859 -2.098 15.023 1 90.69 253 ARG B O 1
ATOM 4430 N N . ALA B 1 254 ? -30.125 -1.758 17.094 1 92.75 254 ALA B N 1
ATOM 4431 C CA . ALA B 1 254 ? -29.531 -3.088 17.203 1 92.75 254 ALA B CA 1
ATOM 4432 C C . ALA B 1 254 ? -30.516 -4.086 17.781 1 92.75 254 ALA B C 1
ATOM 4434 O O . ALA B 1 254 ? -30.188 -5.254 18 1 92.75 254 ALA B O 1
ATOM 4435 N N . ALA B 1 255 ? -31.672 -3.564 18.062 1 93 255 ALA B N 1
ATOM 4436 C CA . ALA B 1 255 ? -32.719 -4.383 18.656 1 93 255 ALA B CA 1
ATOM 4437 C C . ALA B 1 255 ? -32.25 -5.004 19.984 1 93 255 ALA B C 1
ATOM 4439 O O . ALA B 1 255 ? -32.438 -6.199 20.203 1 93 255 ALA B O 1
ATOM 4440 N N . MET B 1 256 ? -31.625 -4.211 20.812 1 93.06 256 MET B N 1
ATOM 4441 C CA . MET B 1 256 ? -31.141 -4.629 22.125 1 93.06 256 MET B CA 1
ATOM 4442 C C . MET B 1 256 ? -31.531 -3.621 23.203 1 93.06 256 MET B C 1
ATOM 4444 O O . MET B 1 256 ? -31.875 -2.48 22.891 1 93.06 256 MET B O 1
ATOM 4448 N N . SER B 1 257 ? -31.531 -4.105 24.469 1 92.62 257 SER B N 1
ATOM 4449 C CA . SER B 1 257 ? -31.625 -3.152 25.562 1 92.62 257 SER B CA 1
ATOM 4450 C C . SER B 1 257 ? -30.359 -2.312 25.672 1 92.62 257 SER B C 1
ATOM 4452 O O . SER B 1 257 ? -29.281 -2.74 25.25 1 92.62 257 SER B O 1
ATOM 4454 N N . PRO B 1 258 ? -30.469 -1.082 26.188 1 92.38 258 PRO B N 1
ATOM 4455 C CA . PRO B 1 258 ? -29.297 -0.209 26.297 1 92.38 258 PRO B CA 1
ATOM 4456 C C . PRO B 1 258 ? -28.156 -0.856 27.062 1 92.38 258 PRO B C 1
ATOM 4458 O O . PRO B 1 258 ? -26.984 -0.724 26.656 1 92.38 258 PRO B O 1
ATOM 4461 N N . ARG B 1 259 ? -28.5 -1.589 28.094 1 89.88 259 ARG B N 1
ATOM 4462 C CA . ARG B 1 259 ? -27.453 -2.244 28.875 1 89.88 259 ARG B CA 1
ATOM 4463 C C . ARG B 1 259 ? -26.781 -3.346 28.078 1 89.88 259 ARG B C 1
ATOM 4465 O O . ARG B 1 259 ? -25.547 -3.412 28.031 1 89.88 259 ARG B O 1
ATOM 4472 N N . HIS B 1 260 ? -27.594 -4.184 27.484 1 92 260 HIS B N 1
ATOM 4473 C CA . HIS B 1 260 ? -27.078 -5.277 26.688 1 92 260 HIS B CA 1
ATOM 4474 C C . HIS B 1 260 ? -26.297 -4.75 25.484 1 92 260 HIS B C 1
ATOM 4476 O O . HIS B 1 260 ? -25.234 -5.27 25.141 1 92 260 HIS B O 1
ATOM 4482 N N . PHE B 1 261 ? -26.812 -3.766 24.953 1 94.81 261 PHE B N 1
ATOM 4483 C CA . PHE B 1 261 ? -26.188 -3.154 23.781 1 94.81 261 PHE B CA 1
ATOM 4484 C C . PHE B 1 261 ? -24.812 -2.613 24.141 1 94.81 261 PHE B C 1
ATOM 4486 O O . PHE B 1 261 ? -23.828 -2.908 23.453 1 94.81 261 PHE B O 1
ATOM 4493 N N . THR B 1 262 ? -24.703 -1.824 25.125 1 91.12 262 THR B N 1
ATOM 4494 C CA . THR B 1 262 ? -23.453 -1.205 25.531 1 91.12 262 THR B CA 1
ATOM 4495 C C . THR B 1 262 ? -22.391 -2.268 25.812 1 91.12 262 THR B C 1
ATOM 4497 O O . THR B 1 262 ? -21.234 -2.133 25.406 1 91.12 262 THR B O 1
ATOM 4500 N N . ARG B 1 263 ? -22.844 -3.336 26.453 1 88.44 263 ARG B N 1
ATOM 4501 C CA . ARG B 1 263 ? -21.922 -4.422 26.797 1 88.44 263 ARG B CA 1
ATOM 4502 C C . ARG B 1 263 ? -21.406 -5.113 25.531 1 88.44 263 ARG B C 1
ATOM 4504 O O . ARG B 1 263 ? -20.203 -5.254 25.344 1 88.44 263 ARG B O 1
ATOM 4511 N N . VAL B 1 264 ? -22.344 -5.531 24.672 1 88.75 264 VAL B N 1
ATOM 4512 C CA . VAL B 1 264 ? -22 -6.293 23.484 1 88.75 264 VAL B CA 1
ATOM 4513 C C . VAL B 1 264 ? -21.141 -5.43 22.547 1 88.75 264 VAL B C 1
ATOM 4515 O O . VAL B 1 264 ? -20.172 -5.91 21.969 1 88.75 264 VAL B O 1
ATOM 4518 N N . PHE B 1 265 ? -21.516 -4.215 22.359 1 90.19 265 PHE B N 1
ATOM 4519 C CA . PHE B 1 265 ? -20.766 -3.301 21.5 1 90.19 265 PHE B CA 1
ATOM 4520 C C . PHE B 1 265 ? -19.328 -3.156 21.969 1 90.19 265 PHE B C 1
ATOM 4522 O O . PHE B 1 265 ? -18.391 -3.266 21.172 1 90.19 265 PHE B O 1
ATOM 4529 N N . THR B 1 266 ? -19.203 -2.902 23.234 1 82 266 THR B N 1
ATOM 4530 C CA . THR B 1 266 ? -17.875 -2.701 23.812 1 82 266 THR B CA 1
ATOM 4531 C C . THR B 1 266 ? -17.016 -3.947 23.625 1 82 266 THR B C 1
ATOM 4533 O O . THR B 1 266 ? -15.844 -3.85 23.281 1 82 266 THR B O 1
ATOM 4536 N N . GLU B 1 267 ? -17.625 -5.027 23.812 1 77.5 267 GLU B N 1
ATOM 4537 C CA . GLU B 1 267 ? -16.906 -6.289 23.656 1 77.5 267 GLU B CA 1
ATOM 4538 C C . GLU B 1 267 ? -16.469 -6.504 22.219 1 77.5 267 GLU B C 1
ATOM 4540 O O . GLU B 1 267 ? -15.336 -6.926 21.969 1 77.5 267 GLU B O 1
ATOM 4545 N N . GLU B 1 268 ? -17.391 -6.215 21.312 1 73.19 268 GLU B N 1
ATOM 4546 C CA . GLU B 1 268 ? -17.141 -6.516 19.906 1 73.19 268 GLU B CA 1
ATOM 4547 C C . GLU B 1 268 ? -16.234 -5.465 19.281 1 73.19 268 GLU B C 1
ATOM 4549 O O . GLU B 1 268 ? -15.398 -5.789 18.422 1 73.19 268 GLU B O 1
ATOM 4554 N N . VAL B 1 269 ? -16.438 -4.23 19.719 1 73.31 269 VAL B N 1
ATOM 4555 C CA . VAL B 1 269 ? -15.797 -3.115 19.016 1 73.31 269 VAL B CA 1
ATOM 4556 C C . VAL B 1 269 ? -14.555 -2.668 19.781 1 73.31 269 VAL B C 1
ATOM 4558 O O . VAL B 1 269 ? -13.648 -2.062 19.203 1 73.31 269 VAL B O 1
ATOM 4561 N N . GLY B 1 270 ? -14.508 -2.965 21.062 1 65 270 GLY B N 1
ATOM 4562 C CA . GLY B 1 270 ? -13.336 -2.654 21.859 1 65 270 GLY B CA 1
ATOM 4563 C C . GLY B 1 270 ? -13.43 -1.312 22.562 1 65 270 GLY B C 1
ATOM 4564 O O . GLY B 1 270 ? -12.547 -0.947 23.344 1 65 270 GLY B O 1
ATOM 4565 N N . GLN B 1 271 ? -14.414 -0.605 22.25 1 74.75 271 GLN B N 1
ATOM 4566 C CA . GLN B 1 271 ? -14.719 0.643 22.938 1 74.75 271 GLN B CA 1
ATOM 4567 C C . GLN B 1 271 ? -16.219 0.825 23.109 1 74.75 271 GLN B C 1
ATOM 4569 O O . GLN B 1 271 ? -17.016 0.251 22.359 1 74.75 271 GLN B O 1
ATOM 4574 N N . SER B 1 272 ? -16.594 1.587 24.109 1 84.38 272 SER B N 1
ATOM 4575 C CA . SER B 1 272 ? -18.016 1.829 24.344 1 84.38 272 SER B CA 1
ATOM 4576 C C . SER B 1 272 ? -18.641 2.615 23.203 1 84.38 272 SER B C 1
ATOM 4578 O O . SER B 1 272 ? -17.938 3.311 22.469 1 84.38 272 SER B O 1
ATOM 4580 N N . PRO B 1 273 ? -19.969 2.49 23.047 1 87.75 273 PRO B N 1
ATOM 4581 C CA . PRO B 1 273 ? -20.641 3.215 21.969 1 87.75 273 PRO B CA 1
ATOM 4582 C C . PRO B 1 273 ? -20.406 4.723 22.031 1 87.75 273 PRO B C 1
ATOM 4584 O O . PRO B 1 273 ? -20.188 5.363 21 1 87.75 273 PRO B O 1
ATOM 4587 N N . GLY B 1 274 ? -20.391 5.281 23.203 1 86.19 274 GLY B N 1
ATOM 4588 C CA . GLY B 1 274 ? -20.172 6.707 23.359 1 86.19 274 GLY B CA 1
ATOM 4589 C C . GLY B 1 274 ? -18.797 7.148 22.859 1 86.19 274 GLY B C 1
ATOM 4590 O O . GLY B 1 274 ? -18.688 8.125 22.125 1 86.19 274 GLY B O 1
ATOM 4591 N N . VAL B 1 275 ? -17.828 6.352 23.25 1 79.75 275 VAL B N 1
ATOM 4592 C CA . VAL B 1 275 ? -16.453 6.641 22.844 1 79.75 275 VAL B CA 1
ATOM 4593 C C . VAL B 1 275 ? -16.312 6.484 21.344 1 79.75 275 VAL B C 1
ATOM 4595 O O . VAL B 1 275 ? -15.633 7.277 20.688 1 79.75 275 VAL B O 1
ATOM 4598 N N . TYR B 1 276 ? -16.953 5.484 20.859 1 84.06 276 TYR B N 1
ATOM 4599 C CA . TYR B 1 276 ? -16.938 5.23 19.422 1 84.06 276 TYR B CA 1
ATOM 4600 C C . TYR B 1 276 ? -17.531 6.406 18.656 1 84.06 276 TYR B C 1
ATOM 4602 O O . TYR B 1 276 ? -16.922 6.887 17.688 1 84.06 276 TYR B O 1
ATOM 4610 N N . VAL B 1 277 ? -18.688 6.848 19.062 1 86.31 277 VAL B N 1
ATOM 4611 C CA . VAL B 1 277 ? -19.359 7.977 18.422 1 86.31 277 VAL B CA 1
ATOM 4612 C C . VAL B 1 277 ? -18.469 9.211 18.469 1 86.31 277 VAL B C 1
ATOM 4614 O O . VAL B 1 277 ? -18.297 9.914 17.469 1 86.31 277 VAL B O 1
ATOM 4617 N N . GLU B 1 278 ? -17.891 9.391 19.547 1 82.31 278 GLU B N 1
ATOM 4618 C CA . GLU B 1 278 ? -17 10.539 19.719 1 82.31 278 GLU B CA 1
ATOM 4619 C C . GLU B 1 278 ? -15.836 10.477 18.75 1 82.31 278 GLU B C 1
ATOM 4621 O O . GLU B 1 278 ? -15.477 11.492 18.141 1 82.31 278 GLU B O 1
ATOM 4626 N N . ARG B 1 279 ? -15.32 9.344 18.688 1 79.88 279 ARG B N 1
ATOM 4627 C CA . ARG B 1 279 ? -14.18 9.148 17.797 1 79.88 279 ARG B CA 1
ATOM 4628 C C . ARG B 1 279 ? -14.562 9.438 16.344 1 79.88 279 ARG B C 1
ATOM 4630 O O . ARG B 1 279 ? -13.828 10.133 15.633 1 79.88 279 ARG B O 1
ATOM 4637 N N . ILE B 1 280 ? -15.641 8.867 16 1 80.06 280 ILE B N 1
ATOM 4638 C CA . ILE B 1 280 ? -16.109 9.047 14.625 1 80.06 280 ILE B CA 1
ATOM 4639 C C . ILE B 1 280 ? -16.391 10.531 14.375 1 80.06 280 ILE B C 1
ATOM 4641 O O . ILE B 1 280 ? -16.062 11.055 13.312 1 80.06 280 ILE B O 1
ATOM 4645 N N . ARG B 1 281 ? -16.938 11.188 15.328 1 83.75 281 ARG B N 1
ATOM 4646 C CA . ARG B 1 281 ? -17.25 12.609 15.203 1 83.75 281 ARG B CA 1
ATOM 4647 C C . ARG B 1 281 ? -15.977 13.438 15.094 1 83.75 281 ARG B C 1
ATOM 4649 O O . ARG B 1 281 ? -15.898 14.367 14.281 1 83.75 281 ARG B O 1
ATOM 4656 N N . ILE B 1 282 ? -15.023 13.086 15.859 1 80.62 282 ILE B N 1
ATOM 4657 C CA . ILE B 1 282 ? -13.758 13.812 15.82 1 80.62 282 ILE B CA 1
ATOM 4658 C C . ILE B 1 282 ? -13.102 13.633 14.453 1 80.62 282 ILE B C 1
ATOM 4660 O O . IL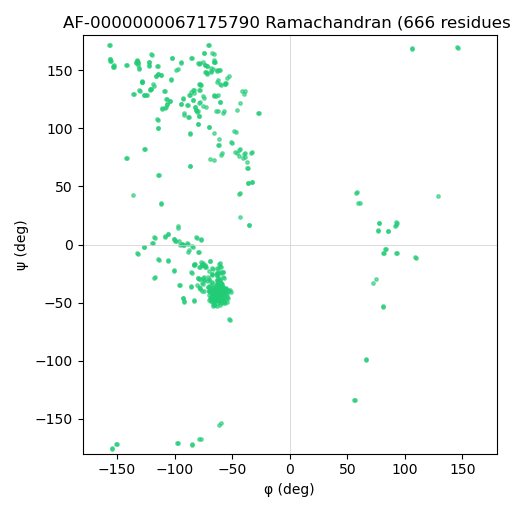E B 1 282 ? -12.609 14.602 13.867 1 80.62 282 ILE B O 1
ATOM 4664 N N . ASP B 1 283 ? -13.18 12.461 14.07 1 72.81 283 ASP B N 1
ATOM 4665 C CA . ASP B 1 283 ? -12.609 12.18 12.758 1 72.81 283 ASP B CA 1
ATOM 4666 C C . ASP B 1 283 ? -13.312 12.984 11.672 1 72.81 283 ASP B C 1
ATOM 4668 O O . ASP B 1 283 ? -12.664 13.516 10.766 1 72.81 283 ASP B O 1
ATOM 4672 N N . ALA B 1 284 ? -14.562 13.031 11.758 1 74.19 284 ALA B N 1
ATOM 4673 C CA . ALA B 1 284 ? -15.352 13.82 10.82 1 74.19 284 ALA B CA 1
ATOM 4674 C C . ALA B 1 284 ? -14.992 15.305 10.906 1 74.19 284 ALA B C 1
ATOM 4676 O O . ALA B 1 284 ? -14.859 15.984 9.891 1 74.19 284 ALA B O 1
ATOM 4677 N N . ALA B 1 285 ? -14.859 15.75 12.055 1 82.06 285 ALA B N 1
ATOM 4678 C CA . ALA B 1 285 ? -14.516 17.156 12.273 1 82.06 285 ALA B CA 1
ATOM 4679 C C . ALA B 1 285 ? -13.125 17.469 11.727 1 82.06 285 ALA B C 1
ATOM 4681 O O . ALA B 1 285 ? -12.93 18.516 11.094 1 82.06 285 ALA B O 1
ATOM 4682 N N . ARG B 1 286 ? -12.227 16.609 12.062 1 73.31 286 ARG B N 1
ATOM 4683 C CA . ARG B 1 286 ? -10.875 16.781 11.531 1 73.31 286 ARG B CA 1
ATOM 4684 C C . ARG B 1 286 ? -10.898 16.938 10.016 1 73.31 286 ARG B C 1
ATOM 4686 O O . ARG B 1 286 ? -10.25 17.828 9.469 1 73.31 286 ARG B O 1
ATOM 4693 N N . ARG B 1 287 ? -11.688 16.234 9.539 1 66.69 287 ARG B N 1
ATOM 4694 C CA . ARG B 1 287 ? -11.82 16.266 8.086 1 66.69 287 ARG B CA 1
ATOM 4695 C C . ARG B 1 287 ? -12.375 17.594 7.609 1 66.69 287 ARG B C 1
ATOM 4697 O O . ARG B 1 287 ? -11.859 18.188 6.656 1 66.69 287 ARG B O 1
ATOM 4704 N N . GLN B 1 288 ? -13.305 17.938 8.266 1 73.06 288 GLN B N 1
ATOM 4705 C CA . GLN B 1 288 ? -13.953 19.188 7.883 1 73.06 288 GLN B CA 1
ATOM 4706 C C . GLN B 1 288 ? -13.031 20.391 8.125 1 73.06 288 GLN B C 1
ATOM 4708 O O . GLN B 1 288 ? -13.016 21.344 7.344 1 73.06 288 GLN B O 1
ATOM 4713 N N . LEU B 1 289 ? -12.266 20.25 9.117 1 74.56 289 LEU B N 1
ATOM 4714 C CA . LEU B 1 289 ? -11.32 21.328 9.422 1 74.56 289 LEU B CA 1
ATOM 4715 C C . LEU B 1 289 ? -10.234 21.406 8.359 1 74.56 289 LEU B C 1
ATOM 4717 O O . LEU B 1 289 ? -9.766 22.5 8.031 1 74.56 289 LEU B O 1
ATOM 4721 N N . GLU B 1 290 ? -9.922 20.281 7.922 1 63.78 290 GLU B N 1
ATOM 4722 C CA . GLU B 1 290 ? -8.867 20.219 6.91 1 63.78 290 GLU B CA 1
ATOM 4723 C C . GLU B 1 290 ? -9.398 20.594 5.531 1 63.78 290 GLU B C 1
ATOM 4725 O O . GLU B 1 290 ? -8.688 21.188 4.723 1 63.78 290 GLU B O 1
ATOM 4730 N N . GLU B 1 291 ? -10.664 20.297 5.387 1 59.22 291 GLU B N 1
ATOM 4731 C CA . GLU B 1 291 ? -11.172 20.328 4.02 1 59.22 291 GLU B CA 1
ATOM 4732 C C . GLU B 1 291 ? -12.047 21.562 3.781 1 59.22 291 GLU B C 1
ATOM 4734 O O . GLU B 1 291 ? -12.406 21.859 2.641 1 59.22 291 GLU B O 1
ATOM 4739 N N . SER B 1 292 ? -12.398 22.172 4.805 1 65.81 292 SER B N 1
ATOM 4740 C CA . SER B 1 292 ? -13.312 23.297 4.641 1 65.81 292 SER B CA 1
ATOM 4741 C C . SER B 1 292 ? -12.828 24.516 5.422 1 65.81 292 SER B C 1
ATOM 4743 O O . SER B 1 292 ? -11.945 24.406 6.277 1 65.81 292 SER B O 1
ATOM 4745 N N . ASP B 1 293 ? -13.328 25.594 4.945 1 74.56 293 ASP B N 1
ATOM 4746 C CA . ASP B 1 293 ? -13.047 26.812 5.691 1 74.56 293 ASP B CA 1
ATOM 4747 C C . ASP B 1 293 ? -14.203 27.156 6.629 1 74.56 293 ASP B C 1
ATOM 4749 O O . ASP B 1 293 ? -14.336 28.312 7.066 1 74.56 293 ASP B O 1
ATOM 4753 N N . ASP B 1 294 ? -15.016 26.234 6.844 1 82.56 294 ASP B N 1
ATOM 4754 C CA . ASP B 1 294 ? -16.156 26.469 7.734 1 82.56 294 ASP B CA 1
ATOM 4755 C C . ASP B 1 294 ? -15.672 26.828 9.148 1 82.56 294 ASP B C 1
ATOM 4757 O O . ASP B 1 294 ? -14.578 26.438 9.547 1 82.56 294 ASP B O 1
ATOM 4761 N N . THR B 1 295 ? -16.516 27.594 9.719 1 88.56 295 THR B N 1
ATOM 4762 C CA . THR B 1 295 ? -16.156 27.938 11.086 1 88.56 295 THR B CA 1
ATOM 4763 C C . THR B 1 295 ? -16.188 26.719 11.984 1 88.56 295 THR B C 1
ATOM 4765 O O . THR B 1 295 ? -16.875 25.734 11.695 1 88.56 295 THR B O 1
ATOM 4768 N N . VAL B 1 296 ? -15.508 26.828 13.023 1 89.88 296 VAL B N 1
ATOM 4769 C CA . VAL B 1 296 ? -15.469 25.75 13.992 1 89.88 296 VAL B CA 1
ATOM 4770 C C . VAL B 1 296 ? -16.875 25.484 14.523 1 89.88 296 VAL B C 1
ATOM 4772 O O . VAL B 1 296 ? -17.25 24.344 14.758 1 89.88 296 VAL B O 1
ATOM 4775 N N . THR B 1 297 ? -17.609 26.547 14.672 1 91.06 297 THR B N 1
ATOM 4776 C CA . THR B 1 297 ? -18.984 26.438 15.164 1 91.06 297 THR B CA 1
ATOM 4777 C C . THR B 1 297 ? -19.844 25.625 14.195 1 91.06 297 THR B C 1
ATOM 4779 O O . THR B 1 297 ? -20.609 24.75 14.617 1 91.06 297 THR B O 1
ATOM 4782 N N . ALA B 1 298 ? -19.719 25.922 12.977 1 91 298 ALA B N 1
ATOM 4783 C CA . ALA B 1 298 ? -20.484 25.219 11.953 1 91 298 ALA B CA 1
ATOM 4784 C C . ALA B 1 298 ? -20.094 23.75 11.891 1 91 298 ALA B C 1
ATOM 4786 O O . ALA B 1 298 ? -20.953 22.875 11.766 1 91 298 ALA B O 1
ATOM 4787 N N . ILE B 1 299 ? -18.828 23.5 11.984 1 90.69 299 ILE B N 1
ATOM 4788 C CA . ILE B 1 299 ? -18.312 22.141 11.922 1 90.69 299 ILE B CA 1
ATOM 4789 C C . ILE B 1 299 ? -18.781 21.359 13.148 1 90.69 299 ILE B C 1
ATOM 4791 O O . ILE B 1 299 ? -19.172 20.188 13.047 1 90.69 299 ILE B O 1
ATOM 4795 N N . ALA B 1 300 ? -18.766 22.031 14.234 1 91.69 300 ALA B N 1
ATOM 4796 C CA . ALA B 1 300 ? -19.203 21.391 15.469 1 91.69 300 ALA B CA 1
ATOM 4797 C C . ALA B 1 300 ? -20.656 20.938 15.367 1 91.69 300 ALA B C 1
ATOM 4799 O O . ALA B 1 300 ? -21 19.828 15.781 1 91.69 300 ALA B O 1
ATOM 4800 N N . ALA B 1 301 ? -21.453 21.797 14.812 1 87.25 301 ALA B N 1
ATOM 4801 C CA . ALA B 1 301 ? -22.859 21.484 14.648 1 87.25 301 ALA B CA 1
ATOM 4802 C C . ALA B 1 301 ? -23.062 20.328 13.672 1 87.25 301 ALA B C 1
ATOM 4804 O O . ALA B 1 301 ? -23.844 19.406 13.945 1 87.25 301 ALA B O 1
ATOM 4805 N N . ARG B 1 302 ? -22.328 20.297 12.672 1 87.81 302 ARG B N 1
ATOM 4806 C CA . ARG B 1 302 ? -22.484 19.312 11.609 1 87.81 302 ARG B CA 1
ATOM 4807 C C . ARG B 1 302 ? -21.969 17.938 12.047 1 87.81 302 ARG B C 1
ATOM 4809 O O . ARG B 1 302 ? -22.469 16.906 11.594 1 87.81 302 ARG B O 1
ATOM 4816 N N . CYS B 1 303 ? -21.016 18 12.883 1 88.56 303 CYS B N 1
ATOM 4817 C CA . CYS B 1 303 ? -20.359 16.75 13.273 1 88.56 303 CYS B CA 1
ATOM 4818 C C . CYS B 1 303 ? -20.969 16.203 14.562 1 88.56 303 CYS B C 1
ATOM 4820 O O . CYS B 1 303 ? -20.5 15.18 15.086 1 88.56 303 CYS B O 1
ATOM 4822 N N . GLY B 1 304 ? -21.984 16.906 15.148 1 88.75 304 GLY B N 1
ATOM 4823 C CA . GLY B 1 304 ? -22.75 16.344 16.25 1 88.75 304 GLY B CA 1
ATOM 4824 C C . GLY B 1 304 ? -22.203 16.703 17.609 1 88.75 304 GLY B C 1
ATOM 4825 O O . GLY B 1 304 ? -22.531 16.078 18.609 1 88.75 304 GLY B O 1
ATOM 4826 N N . PHE B 1 305 ? -21.359 17.703 17.672 1 89.81 305 PHE B N 1
ATOM 4827 C CA . PHE B 1 305 ? -20.828 18.125 18.969 1 89.81 305 PHE B CA 1
ATOM 4828 C C . PHE B 1 305 ? -21.781 19.062 19.688 1 89.81 305 PHE B C 1
ATOM 4830 O O . PHE B 1 305 ? -21.703 19.234 20.906 1 89.81 305 PHE B O 1
ATOM 4837 N N . GLY B 1 306 ? -22.703 19.625 18.969 1 85.69 306 GLY B N 1
ATOM 4838 C CA . GLY B 1 306 ? -23.641 20.578 19.531 1 85.69 306 GLY B CA 1
ATOM 4839 C C . GLY B 1 306 ? -23.047 21.984 19.641 1 85.69 306 GLY B C 1
ATOM 4840 O O . GLY B 1 306 ? -23.625 22.938 19.109 1 85.69 306 GLY B O 1
ATOM 4841 N N . THR B 1 307 ? -21.906 22.109 20.266 1 88.5 307 THR B N 1
ATOM 4842 C CA . THR B 1 307 ? -21.266 23.406 20.438 1 88.5 307 THR B CA 1
ATOM 4843 C C . THR B 1 307 ? -19.781 23.344 20.094 1 88.5 307 THR B C 1
ATOM 4845 O O . THR B 1 307 ? -19.172 22.266 20.172 1 88.5 307 THR B O 1
ATOM 4848 N N . ALA B 1 308 ? -19.297 24.547 19.75 1 91.19 308 ALA B N 1
ATOM 4849 C CA . ALA B 1 308 ? -17.859 24.656 19.484 1 91.19 308 ALA B CA 1
ATOM 4850 C C . ALA B 1 308 ? -17.047 24.281 20.719 1 91.19 308 ALA B C 1
ATOM 4852 O O . ALA B 1 308 ? -15.969 23.688 20.609 1 91.19 308 ALA B O 1
ATOM 4853 N N . GLU B 1 309 ? -17.625 24.594 21.844 1 88.81 309 GLU B N 1
ATOM 4854 C CA . GLU B 1 309 ? -16.938 24.297 23.109 1 88.81 309 GLU B CA 1
ATOM 4855 C C . GLU B 1 309 ? -16.828 22.797 23.328 1 88.81 309 GLU B C 1
ATOM 4857 O O . GLU B 1 309 ? -15.773 22.312 23.75 1 88.81 309 GLU B O 1
ATOM 4862 N N . THR B 1 310 ? -17.844 22.109 23.047 1 87.94 310 THR B N 1
ATOM 4863 C CA . THR B 1 310 ? -17.828 20.672 23.203 1 87.94 310 THR B CA 1
ATOM 4864 C C . THR B 1 310 ? -16.828 20.031 22.234 1 87.94 310 THR B C 1
ATOM 4866 O O . THR B 1 310 ? -16.094 19.109 22.609 1 87.94 310 THR B O 1
ATOM 4869 N N . MET B 1 311 ? -16.812 20.531 21.047 1 90.94 311 MET B N 1
ATOM 4870 C CA . MET B 1 311 ? -15.852 20.016 20.062 1 90.94 311 MET B CA 1
ATOM 4871 C C . MET B 1 311 ? -14.422 20.297 20.531 1 90.94 311 MET B C 1
ATOM 4873 O O . MET B 1 311 ? -13.57 19.406 20.453 1 90.94 311 MET B O 1
ATOM 4877 N N . ARG B 1 312 ? -14.266 21.469 21.016 1 86.81 312 ARG B N 1
ATOM 4878 C CA . ARG B 1 312 ? -12.938 21.859 21.484 1 86.81 312 ARG B CA 1
ATOM 4879 C C . ARG B 1 312 ? -12.453 20.922 22.594 1 86.81 312 ARG B C 1
ATOM 4881 O O . ARG B 1 312 ? -11.328 20.438 22.547 1 86.81 312 ARG B O 1
ATOM 4888 N N . ARG B 1 313 ? -13.289 20.625 23.516 1 82.81 313 ARG B N 1
ATOM 4889 C CA . ARG B 1 313 ? -12.945 19.75 24.641 1 82.81 313 ARG B CA 1
ATOM 4890 C C . ARG B 1 313 ? -12.602 18.359 24.156 1 82.81 313 ARG B C 1
ATOM 4892 O O . ARG B 1 313 ? -11.625 17.75 24.609 1 82.81 313 ARG B O 1
ATOM 4899 N N . ASN B 1 314 ? -13.328 17.891 23.234 1 83.62 314 ASN B N 1
ATOM 4900 C CA . ASN B 1 314 ? -13.109 16.547 22.719 1 83.62 314 ASN B CA 1
ATOM 4901 C C . ASN B 1 314 ? -11.82 16.453 21.906 1 83.62 314 ASN B C 1
ATOM 4903 O O . ASN B 1 314 ? -11.094 15.461 21.984 1 83.62 314 ASN B O 1
ATOM 4907 N N . PHE B 1 315 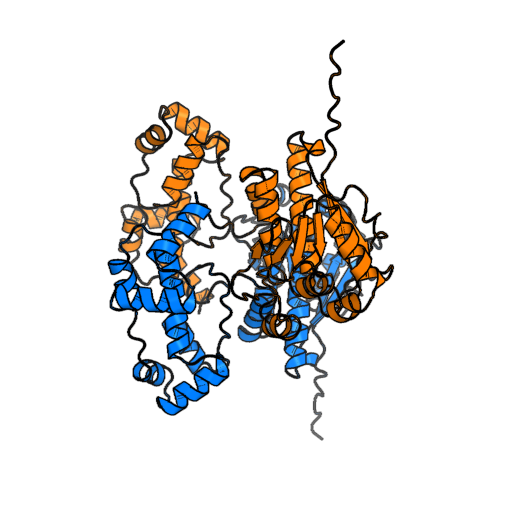? -11.562 17.484 21.125 1 79.94 315 PHE B N 1
ATOM 4908 C CA . PHE B 1 315 ? -10.344 17.562 20.328 1 79.94 315 PHE B CA 1
ATOM 4909 C C . PHE B 1 315 ? -9.109 17.547 21.219 1 79.94 315 PHE B C 1
ATOM 4911 O O . PHE B 1 315 ? -8.172 16.781 20.984 1 79.94 315 PHE B O 1
ATOM 4918 N N . ILE B 1 316 ? -9.258 18.344 22.266 1 71.94 316 ILE B N 1
ATOM 4919 C CA . ILE B 1 316 ? -8.117 18.438 23.172 1 71.94 316 ILE B CA 1
ATOM 4920 C C . ILE B 1 316 ? -7.922 17.109 23.891 1 71.94 316 ILE B C 1
ATOM 4922 O O . ILE B 1 316 ? -6.797 16.609 24 1 71.94 316 ILE B O 1
ATOM 4926 N N . ARG B 1 317 ? -8.93 16.562 24.281 1 68.94 317 ARG B N 1
ATOM 4927 C CA . ARG B 1 317 ? -8.867 15.289 25 1 68.94 317 ARG B CA 1
ATOM 4928 C C . ARG B 1 317 ? -8.312 14.188 24.109 1 68.94 317 ARG B C 1
ATOM 4930 O O . ARG B 1 317 ? -7.484 13.383 24.547 1 68.94 317 ARG B O 1
ATOM 4937 N N . ARG B 1 318 ? -8.719 14.219 22.859 1 66.56 318 ARG B N 1
ATOM 4938 C CA . ARG B 1 318 ? -8.398 13.078 22 1 66.56 318 ARG B CA 1
ATOM 4939 C C . ARG B 1 318 ? -7.137 13.344 21.188 1 66.56 318 ARG B C 1
ATOM 4941 O O . ARG B 1 318 ? -6.363 12.43 20.906 1 66.56 318 ARG B O 1
ATOM 4948 N N . LEU B 1 319 ? -6.961 14.641 20.781 1 65.12 319 LEU B N 1
ATOM 4949 C CA . LEU B 1 319 ? -5.883 14.945 19.844 1 65.12 319 LEU B CA 1
ATOM 4950 C C . LEU B 1 319 ? -4.824 15.82 20.516 1 65.12 319 LEU B C 1
ATOM 4952 O O . LEU B 1 319 ? -3.754 16.047 19.938 1 65.12 319 LEU B O 1
ATOM 4956 N N . GLY B 1 320 ? -5.156 16.344 21.609 1 61.91 320 GLY B N 1
ATOM 4957 C CA . GLY B 1 320 ? -4.207 17.156 22.359 1 61.91 320 GLY B CA 1
ATOM 4958 C C . GLY B 1 320 ? -4.145 18.594 21.875 1 61.91 320 GLY B C 1
ATOM 4959 O O . GLY B 1 320 ? -3.385 19.406 22.406 1 61.91 320 GLY B O 1
ATOM 4960 N N . VAL B 1 321 ? -4.879 18.875 20.828 1 72.06 321 VAL B N 1
ATOM 4961 C CA . VAL B 1 321 ? -4.867 20.234 20.281 1 72.06 321 VAL B CA 1
ATOM 4962 C C . VAL B 1 321 ? -6.297 20.703 20.047 1 72.06 321 VAL B C 1
ATOM 4964 O O . VAL B 1 321 ? -7.211 19.891 19.891 1 72.06 321 VAL B O 1
ATOM 4967 N N . SER B 1 322 ? -6.41 22.062 20.078 1 80.94 322 SER B N 1
ATOM 4968 C CA . SER B 1 322 ? -7.723 22.641 19.781 1 80.94 322 SER B CA 1
ATOM 4969 C C . SER B 1 322 ? -8.016 22.578 18.281 1 80.94 322 SER B C 1
ATOM 4971 O O . SER B 1 322 ? -7.102 22.453 17.469 1 80.94 322 SER B O 1
ATOM 4973 N N . PRO B 1 323 ? -9.289 22.609 17.922 1 82.75 323 PRO B N 1
ATOM 4974 C CA . PRO B 1 323 ? -9.641 22.625 16.516 1 82.75 323 PRO B CA 1
ATOM 4975 C C . PRO B 1 323 ? -8.945 23.75 15.742 1 82.75 323 PRO B C 1
ATOM 4977 O O . PRO B 1 323 ? -8.484 23.531 14.617 1 82.75 323 PRO B O 1
ATOM 4980 N N . ASP B 1 324 ? -8.867 24.828 16.375 1 80.44 324 ASP B N 1
ATOM 4981 C CA . ASP B 1 324 ? -8.219 25.969 15.742 1 80.44 324 ASP B CA 1
ATOM 4982 C C . ASP B 1 324 ? -6.738 25.703 15.492 1 80.44 324 ASP B C 1
ATOM 4984 O O . ASP B 1 324 ? -6.215 26.016 14.422 1 80.44 324 ASP B O 1
ATOM 4988 N N . GLN B 1 325 ? -6.121 25.219 16.484 1 72.75 325 GLN B N 1
ATOM 4989 C CA . GLN B 1 325 ? -4.711 24.875 16.359 1 72.75 325 GLN B CA 1
ATOM 4990 C C . GLN B 1 325 ? -4.508 23.766 15.32 1 72.75 325 GLN B C 1
ATOM 4992 O O . GLN B 1 325 ? -3.541 23.797 14.555 1 72.75 325 GLN B O 1
ATOM 4997 N N . TYR B 1 326 ? -5.41 22.812 15.375 1 70.12 326 TYR B N 1
ATOM 4998 C CA . TYR B 1 326 ? -5.344 21.734 14.406 1 70.12 326 TYR B CA 1
ATOM 4999 C C . TYR B 1 326 ? -5.398 22.266 12.977 1 70.12 326 TYR B C 1
ATOM 5001 O O . TYR B 1 326 ? -4.621 21.844 12.117 1 70.12 326 TYR B O 1
ATOM 5009 N N . ARG B 1 327 ? -6.285 23.078 12.75 1 73.69 327 ARG B N 1
ATOM 5010 C CA . ARG B 1 327 ? -6.445 23.672 11.43 1 73.69 327 ARG B CA 1
ATOM 5011 C C . ARG B 1 327 ? -5.184 24.422 11.008 1 73.69 327 ARG B C 1
ATOM 5013 O O . ARG B 1 327 ? -4.762 24.344 9.852 1 73.69 327 ARG B O 1
ATOM 5020 N N . LYS B 1 328 ? -4.668 25.094 11.898 1 65.56 328 LYS B N 1
ATOM 5021 C CA . LYS B 1 328 ? -3.455 25.844 11.602 1 65.56 328 LYS B CA 1
ATOM 5022 C C . LYS B 1 328 ? -2.297 24.906 11.258 1 65.56 328 LYS B C 1
ATOM 5024 O O . LYS B 1 328 ? -1.513 25.188 10.352 1 65.56 328 LYS B O 1
ATOM 5029 N N . THR B 1 329 ? -2.229 23.938 12.094 1 53.5 329 THR B N 1
ATOM 5030 C CA . THR B 1 329 ? -1.123 23 11.906 1 53.5 329 THR B CA 1
ATOM 5031 C C . THR B 1 329 ? -1.316 22.188 10.641 1 53.5 329 THR B C 1
ATOM 5033 O O . THR B 1 329 ? -0.356 21.922 9.914 1 53.5 329 THR B O 1
ATOM 5036 N N . SER B 1 330 ? -2.5 21.781 10.539 1 49.97 330 SER B N 1
ATOM 5037 C CA . SER B 1 330 ? -2.805 21.031 9.328 1 49.97 330 SER B CA 1
ATOM 5038 C C . SER B 1 330 ? -2.66 21.891 8.086 1 49.97 330 SER B C 1
ATOM 5040 O O . SER B 1 330 ? -2.283 21.406 7.02 1 49.97 330 SER B O 1
ATOM 5042 N N . ALA B 1 331 ? -3.049 23.109 8.273 1 47.72 331 ALA B N 1
ATOM 5043 C CA . ALA B 1 331 ? -2.816 24.094 7.227 1 47.72 331 ALA B CA 1
ATOM 5044 C C . ALA B 1 331 ? -1.324 24.281 6.961 1 47.72 331 ALA B C 1
ATOM 5046 O O . ALA B 1 331 ? -0.91 24.484 5.82 1 47.72 331 ALA B O 1
ATOM 5047 N N . LEU B 1 332 ? -0.652 24.281 8.094 1 38.75 332 LEU B N 1
ATOM 5048 C CA . LEU B 1 332 ? 0.795 24.438 7.996 1 38.75 332 LEU B CA 1
ATOM 5049 C C . LEU B 1 332 ? 1.432 23.188 7.387 1 38.75 332 LEU B C 1
ATOM 5051 O O . LEU B 1 332 ? 2.428 23.281 6.668 1 38.75 332 LEU B O 1
ATOM 5055 N N . THR B 1 333 ? 1.052 22.203 7.875 1 34.28 333 THR B N 1
ATOM 5056 C CA . THR B 1 333 ? 1.635 21 7.281 1 34.28 333 THR B CA 1
ATOM 5057 C C . THR B 1 333 ? 1.149 20.828 5.848 1 34.28 333 THR B C 1
ATOM 5059 O O . THR B 1 333 ? 1.775 20.109 5.059 1 34.28 333 THR B O 1
ATOM 5062 N N . GLY B 1 334 ? 0.122 21.312 5.559 1 28.98 334 GLY B N 1
ATOM 5063 C CA . GLY B 1 334 ? -0.336 21.422 4.184 1 28.98 334 GLY B CA 1
ATOM 5064 C C . GLY B 1 334 ? 0.198 22.656 3.475 1 28.98 334 GLY B C 1
ATOM 5065 O O . GLY B 1 334 ? -0.054 22.844 2.283 1 28.98 334 GLY B O 1
ATOM 5066 N N . ARG B 1 335 ? 0.573 23.719 4.133 1 27.55 335 ARG B N 1
ATOM 5067 C CA . ARG B 1 335 ? 1.237 24.844 3.467 1 27.55 335 ARG B CA 1
ATOM 5068 C C . ARG B 1 335 ? 2.719 24.547 3.256 1 27.55 335 ARG B C 1
ATOM 5070 O O . ARG B 1 335 ? 3.387 24.016 4.148 1 27.55 335 ARG B O 1
#

Sequence (670 aa):
MSRVFDTEVVTRSVVILGYSGVQALDLVGPFDVFTGAALWLAGQGREQQAYTVTLASADGAPVTTLTGLEFVAAPPPDPCGDIDTVVIPGGIGADEARRNREVVNWIKTAADHARRVVTVCTGAFLAAEAGLLDGCPATTHWASARRLADEFPSVTVDPEPIFMRSSERVWTAAGVTAGIDLALSLVEDDHGTDVAQNVARWLVLYLRRPGGQTQFAAPVWMPRAKRAPIRAVQEAIEADPGGAHSISDLAQRAAMSPRHFTRVFTEEVGQSPGVYVERIRIDAARRQLEESDDTVTAIAARCGFGTAETMRRNFIRRLGVSPDQYRKTSALTGRMSRVFDTEVVTRSVVILGYSGVQALDLVGPFDVFTGAALWLAGQGREQQAYTVTLASADGAPVTTLTGLEFVAAPPPDPCGDIDTVVIPGGIGADEARRNREVVNWIKTAADHARRVVTVCTGAFLAAEAGLLDGCPATTHWASARRLADEFPSVTVDPEPIFMRSSERVWTAAGVTAGIDLALSLVEDDHGTDVAQNVARWLVLYLRRPGGQTQFAAPVWMPRAKRAPIRAVQEAIEADPGGAHSISDLAQRAAMSPRHFTRVFTEEVGQSPGVYVERIRIDAARRQLEESDDTVTAIAARCGFGTAETMRRNFIRRLGVSPDQYRKTSALTGR

Secondary structure (DSSP, 8-state):
---------PPEEEEEEE-TT--HHHHHHHHHHHHHHHHHHHHTT-GGGSEEEEEEETTSS-EE-TTS-EEE-BPPP-TTS--SEEEE---TTHHHHHH-HHHHHHHHHHHHHSSEEEEETTHHHHHHHTTTTTTSEE---HHHHHHHHHH-TTSEE--S-SEEE-SSSEEEE-STTHHHHHHHHHHHHHH-HHHHHHHHHHTT-----TTS--B----------SSHHHHHHHHHHHH-TTS---HHHHHHHTTS-HHHHHHHHHHHHSS-HHHHHHHHHHHHHHHHHHH----HHHHHHHTT-SSHHHHHHHHHHHHSS-HHHHHHHHHHH--/---------PPEEEEEEE-TT--HHHHHHHHHHHHHHHHHHHHTT-GGGSEEEEEEETTSS-EE-TTS-EE--BPPP-TTS--SEEEE---TTHHHHHH-HHHHHHHHHHHHHSSEEEEETTHHHHHHHTTTTTTSEE---HHHHHHHHHH-TTSEE--S-SEEE-SSSEEEE-STTHHHHHHHHHHHHHH-HHHHHHHHHHTT-----SSS--B----------SSHHHHHHHHHHHH-TTS---HHHHHHHTTS-HHHHHHHHHHHHSS-HHHHHHHHHHHHHHHHHHH----HHHHHHHTT-SSHHHHHHHHHHHHSS-HHHHHHHHHHH--

Organism: Mycolicibacterium smegmatis (strain ATCC 700084 / mc(2)155) (NCBI:txid246196)

pLDDT: mean 83.57, std 18.24, range [24.81, 98.69]

Nearest PDB structures (foldseek):
  3mgk-assembly1_A  TM=9.213E-01  e=7.706E-14  Clostridium acetobutylicum
  7l9q-assembly1_B  TM=7.313E-01  e=7.365E-13  Pseudomonas protegens Pf-5
  3er6-assembly3_E  TM=8.291E-01  e=2.653E-09  Vibrio parahaemolyticus
  3w6v-assembly1_A  TM=9.689E-01  e=2.710E-06  Streptomyces griseus
  4fe7-assembly1_A-2  TM=3.189E-01  e=2.572E-06  Escherichia coli

Solvent-accessible surface area (backbone atoms only — not comparable to full-atom values): 33042 Å² total; per-residue (Å²): 134,80,78,70,72,72,70,74,64,66,51,39,29,33,39,35,49,34,37,52,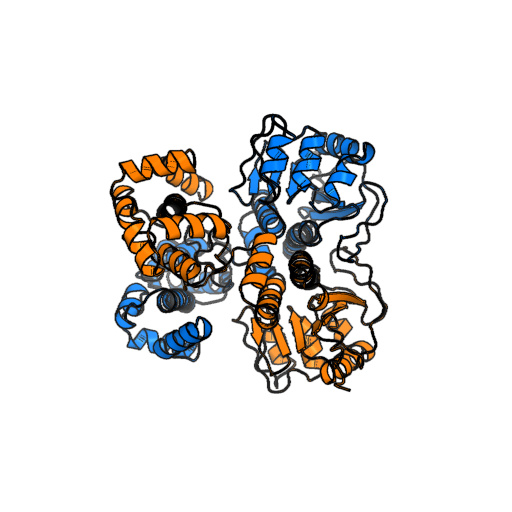20,30,36,65,50,24,48,48,32,30,49,52,45,47,46,41,41,16,53,53,29,40,76,68,72,38,47,42,72,17,51,45,70,43,50,18,12,54,76,74,48,66,25,25,29,85,74,69,54,36,40,63,58,40,72,60,68,67,41,78,42,84,40,36,32,39,36,31,36,12,33,85,23,35,65,63,48,52,67,33,62,68,40,32,50,45,51,42,49,22,56,75,50,24,65,30,36,35,22,12,10,49,13,38,56,38,41,43,73,45,53,72,35,65,75,19,48,40,27,20,22,64,93,46,28,65,57,50,32,69,77,38,72,57,32,47,62,43,56,76,48,50,48,49,76,31,49,99,41,33,33,21,9,9,19,28,51,19,20,35,54,45,40,38,52,50,42,22,73,74,67,30,61,66,53,26,49,51,37,38,48,66,36,46,36,59,48,64,53,90,64,45,49,40,47,49,42,72,52,73,77,60,55,73,31,84,50,62,45,49,29,52,44,53,47,52,42,68,73,36,42,34,51,90,75,43,64,62,56,47,11,53,72,40,72,38,53,50,68,57,30,43,53,51,38,21,70,47,36,71,44,43,62,70,58,47,52,48,48,45,16,47,53,50,34,52,42,44,46,54,48,38,86,66,51,63,53,59,42,15,45,58,26,45,44,70,33,43,65,52,36,32,52,50,30,31,73,75,68,69,39,41,60,68,55,45,35,50,47,53,48,46,72,69,93,134,77,75,70,70,73,70,74,65,65,49,40,28,34,41,36,50,33,36,52,20,31,34,64,48,23,48,47,32,31,50,51,45,48,48,40,40,17,54,53,30,39,76,70,73,38,48,44,72,17,50,44,71,42,51,16,11,53,77,74,48,66,25,25,29,83,75,70,55,36,40,63,59,42,70,59,70,67,41,79,42,85,40,35,32,39,35,31,36,13,33,86,22,37,65,62,48,53,69,33,62,68,37,31,50,44,50,42,48,21,57,75,51,25,64,30,36,37,22,13,10,48,12,38,56,39,41,42,73,43,54,74,35,63,74,17,48,37,29,19,21,64,93,47,28,65,58,50,31,69,76,36,70,56,30,48,62,42,57,77,47,52,48,46,76,31,50,98,39,34,34,20,9,9,20,28,50,19,20,34,54,45,39,38,53,52,42,23,73,75,66,29,61,68,53,27,50,51,37,37,49,66,38,46,35,61,46,66,50,87,66,48,48,45,47,44,42,73,52,73,78,60,56,74,30,83,51,63,46,49,31,51,45,53,42,52,42,66,71,36,41,32,52,90,76,45,64,61,57,46,11,52,74,40,72,39,54,52,68,58,30,44,52,52,39,21,68,49,36,70,44,42,60,67,57,47,50,48,49,45,16,48,54,50,34,51,41,44,48,56,48,38,86,64,50,62,54,58,43,15,45,59,25,44,45,71,34,42,65,50,37,33,52,50,30,31,72,74,70,68,37,40,60,67,55,44,34,51,47,52,45,45,73,67,94

Foldseek 3Di:
DPPPVPVQLAAAEEEEEAEAFFDPLQRVLLVLLQVLLLVVCVVVVNNSHGYDYFYAHLVPDWRYHPVGDTDDHHHDDDLQDRHAEYEQTDGPCLVVQLVDPSSLVSVLSNLVRYQAYEYAACSVVSCVSNVNLFQWEEEHALVCQVVSCVVRVRYNYDHPAQKDDGDSHYIYGYHRNSSNVVSLVVSCVSPNDLSSLVSCVVVQHQDCPPPPPSPSPRCPPQRQFPDPLLNVLLSVCLNQLQDPDDLCVSCVSSPHDSVVNQVSNCVRRVHGSVVSSLVSLLSQLLCCLLPHPDDLQVSCNRNNLNGSVSSQVSCCVVVVHGSVVSSVVSVVVVD/DDPPVPVQLAAAEEEEEAEAFFDPLQRVLLVLLQVLLLVVCVVVVNNSHGYDYFYAHLVPDWRYHPVGDTDDHHHDDDLQDRHAEYEQTDGPCLVVQLVDPSSLVSVLSNLVRYQAYEYAACSVVSCVSNVNLQQWEEEHALVCQVVSCVVRVRYNYDHPAQKDDGDSHYIYGYHRNSSNVVSLVVSCVSPNDLSSLVSCVVVQHQDCPPPPPSPSPRCPPQAQFPDPLLNVLLNVCLNQLQDPNDLCVSCVSSPHDSVVNQVSNCVRRVHGSVVSSLVSLLSQLLVCLLPHPDDLQVSCNRNNLNGSVSSQVSCCVVVVHGSVVSSVVSVVVVD